Protein AF-0000000067523886 (afdb_homodimer)

Organism: Camponotus floridanus (NCBI:txid104421)

InterPro domains:
  IPR000536 Nuclear hormone receptor, ligand-binding domain [PF00104] (69-260)
  IPR000536 Nuclear hormone receptor, ligand-binding domain [PS51843] (45-279)
  IPR000536 Nuclear hormone receptor, ligand-binding domain [SM00430] (77-251)
  IPR001723 Nuclear hormone receptor [PR00398] (78-99)
  IPR001723 Nuclear hormone receptor [PR00398] (99-115)
  IPR001723 Nuclear hormone receptor [PR00398] (182-197)
  IPR001723 Nuclear hormone receptor [PR00398] (239-256)
  IPR035500 Nuclear hormone receptor-like domain superfamily [G3DSA:1.10.565.10] (42-279)
  IPR035500 Nuclear hormone receptor-like domain superfamily [SSF48508] (59-278)
  IPR050274 Nuclear hormone receptor family NR2 subfamily [PTHR24083] (59-278)

pLDDT: mean 73.71, std 32.33, range [14.25, 98.94]

Solvent-accessible surface area (backbone atoms only — not comparable to full-atom values): 33986 Å² total; per-residue (Å²): 136,85,78,84,69,84,76,80,80,78,83,78,79,74,76,83,76,84,87,83,89,84,86,78,81,87,82,88,82,88,84,82,84,88,80,88,75,82,68,75,68,74,72,68,74,69,66,73,76,64,75,72,74,76,66,73,65,67,65,68,68,74,69,70,70,81,68,40,73,67,54,52,54,45,46,41,51,49,42,51,50,35,40,47,51,38,48,51,50,49,62,68,33,65,79,50,59,68,44,60,66,69,40,45,55,51,36,47,68,72,32,46,58,44,42,23,47,53,44,48,41,61,69,34,60,89,43,92,71,43,70,87,43,28,48,68,56,48,46,50,63,61,67,47,83,68,82,65,81,71,90,80,70,75,64,71,65,81,62,67,53,71,69,52,52,48,50,44,35,45,51,49,29,51,43,45,53,50,48,54,73,68,58,72,48,74,68,52,50,53,27,49,47,43,34,58,51,31,50,42,83,54,81,88,51,84,56,39,68,61,30,39,50,51,20,40,51,24,48,45,49,36,39,52,49,40,46,70,77,37,68,89,44,83,45,47,46,56,51,58,59,67,48,55,52,57,55,59,71,54,49,57,72,55,49,41,51,67,50,35,31,88,79,52,56,86,57,55,65,67,56,55,51,50,54,54,65,75,103,132,88,76,82,85,85,80,80,78,81,83,82,81,88,85,86,81,88,84,91,82,89,83,84,82,82,83,78,85,80,85,87,78,78,72,68,75,73,78,74,76,79,74,69,77,71,72,74,77,68,77,73,76,79,70,77,67,69,68,72,70,75,73,72,72,81,68,41,74,67,55,53,53,45,45,41,51,50,43,53,51,36,39,48,51,40,50,51,51,49,63,66,32,64,79,50,58,67,43,60,66,67,41,45,54,52,36,47,69,71,32,45,56,44,43,25,47,53,44,49,42,62,69,35,59,89,41,91,72,44,70,87,44,30,48,70,56,49,43,52,62,60,67,46,82,68,82,65,83,70,89,80,72,75,64,72,64,79,61,68,54,70,69,52,51,48,52,42,36,45,52,49,27,53,43,46,50,52,48,52,73,68,58,73,48,71,70,50,50,54,25,50,47,43,34,58,51,31,51,43,83,52,82,87,48,84,56,36,67,61,30,40,50,50,19,40,51,24,48,46,50,35,39,52,49,40,46,71,77,37,68,88,43,80,46,47,46,57,51,57,59,66,48,56,54,59,56,59,73,52,50,57,72,57,50,41,51,67,50,35,32,86,78,51,54,85,56,55,66,67,57,55,51,50,55,55,64,76,104

Foldseek 3Di:
DDPPPPDPDDPDPDPDDDDDYDDDDDDDDYDYDDDDDDPPCVVPCPPPPPPPPPPPPPPPPPPPPPCPPVNLVVQQVVLLVLLLVLLVLQCPPPLLVPFDPVQSLLLCVVQSLLSSLLSLLVVCLPPPDRLNLDLVNLLCVLPDDDCPPDDDPVPVPVSDDSVVLSVLSVLSNVLSVLCNVLVQDPLLSVLLSQLSSLDLPRPPGPCSPSSVVSNVVSLVSNQVVCCVVCVPCNCSSVSSVVSSCSSPPRPPVSSCSRRPCVPQPPPDVSVVSVVSNVD/DPDDDDDPDPDDDDDDDDDDDDDDDDDDDDYDDDPPPPPDPPPDDPPDPPPPPPPPPPPPPPPPPPCPPVNLVVQQVVLLVLLLVLLVLQCPPPLLVPFDPVQSLLLCVVQSLLSSLLSLLVVCLPPPDRLNLDLVNLLCVLPDDPCPPDDDDVPVPVSDDSVVLSVLSVLSNVLSVLCNVLVQDPLLSVLLSQLSSLDLPRPPGPCSPSSVVSNVVSLVSNQVVCCVVCVPCNCSSVSSVVSSCSSPPRPPVSSCSRRPCVPQPPPDVSVVSVVSNVD

Secondary structure (DSSP, 8-state):
-----------------------------------------------------------------SS-HHHHHHHHHHHHHHHHHHHHHHHT-HHHHTS-HHHHHHHHHHHHHHHHHHHHHHHHTT-SS-GGG-HHHHHHHHHS-----S-S---------HHHHHHHHHHHHHHHHHHHHHT--HHHHHHHHHHHH--TT-TT-S-HHHHHHHHHHHHHHHHHHHHHH-TT-TTHHHHHHTTGGGGGSS-HHHHHHHHTHHHHTTS-HHHHHHHHHH-/-----------------------------------------------------------------SS-HHHHHHHHHHHHHHHHHHHHHHHT-HHHHTS-HHHHHHHHHHHHHHHHHHHHHHHHTT-SS-GGG-HHHHHHHHHS-----S-S---------HHHHHHHHHHHHHHHHHHHHHT--HHHHHHHHHHHH--TT-TT-S-HHHHHHHHHHHHHHHHHHHHHH-TT-TTHHHHHHTTGGGGGSS-HHHHHHHHTHHHHTTS-HHHHHHHHHH-

Nearest PDB structures (foldseek):
  4log-assembly1_A  TM=8.862E-01  e=3.041E-14  Escherichia coli O104:H4 str. 2009EL-2071
  8c5l-assembly1_B-2  TM=9.112E-01  e=5.309E-11  Escherichia coli K-12
  8c5l-assembly1_A  TM=8.894E-01  e=6.964E-11  Escherichia coli K-12
  7xva-assembly1_A-2  TM=9.123E-01  e=1.809E-09  Homo sapiens
  3p0u-assembly1_A  TM=9.056E-01  e=2.623E-07  Homo sapiens

Sequence (558 aa):
MARYTTPLPLPTVAPTTNSTNNTATPPRQDNEDGNASEDSIDVTNEEPLTPQRSGCAQLPPILPSLYSPASAETVYETSARLLFMAVKWAKNLPSFAGLPFRDQVILLEEVWSELFLLNAVQWCLPLESSPLFSAAELTALTLSPHPHPHSGLHLQTTTGKPSQVAADVRHLHDTLQRYKAVMVDPAEFACMKAIVLFRPETRGLKDSSQIENLQDQAQLMLGHHARAQQPNSPARFGRLLLLLPLLRMVPASRVELIYFHRTIGNTPMEKVLCDMYKNMARYTTPLPLPTVAPTTNSTNNTATPPRQDNEDGNASEDSIDVTNEEPLTPQRSGCAQLPPILPSLYSPASAETVYETSARLLFMAVKWAKNLPSFAGLPFRDQVILLEEVWSELFLLNAVQWCLPLESSPLFSAAELTALTLSPHPHPHSGLHLQTTTGKPSQVAADVRHLHDTLQRYKAVMVDPAEFACMKAIVLFRPETRGLKDSSQIENLQDQAQLMLGHHARAQQPNSPARFGRLLLLLPLLRMVPASRVELIYFHRTIGNTPMEKVLCDMYKN

Radius of gyration: 37.45 Å; Cα contacts (8 Å, |Δi|>4): 407; chains: 2; bounding box: 82×91×157 Å

Structure (mmCIF, N/CA/C/O backbone):
data_AF-0000000067523886-model_v1
#
loop_
_entity.id
_entity.type
_entity.pdbx_description
1 polymer 'Photoreceptor-specific nuclear receptor'
#
loop_
_atom_site.group_PDB
_atom_site.id
_atom_site.type_symbol
_atom_site.label_atom_id
_atom_site.label_alt_id
_atom_site.label_comp_id
_atom_site.label_asym_id
_atom_site.label_entity_id
_atom_site.label_seq_id
_atom_site.pdbx_PDB_ins_code
_atom_site.Cartn_x
_atom_site.Cartn_y
_atom_site.Cartn_z
_atom_site.occupancy
_atom_site.B_iso_or_equiv
_atom_site.auth_seq_id
_atom_site.auth_comp_id
_atom_site.auth_asym_id
_atom_site.auth_atom_id
_atom_site.pdbx_PDB_model_num
ATOM 1 N N . MET A 1 1 ? 31.859 41.25 -10.453 1 16.91 1 MET A N 1
ATOM 2 C CA . MET A 1 1 ? 32.438 42.344 -9.672 1 16.91 1 MET A CA 1
ATOM 3 C C . MET A 1 1 ? 32.75 41.906 -8.25 1 16.91 1 MET A C 1
ATOM 5 O O . MET A 1 1 ? 32.312 40.812 -7.816 1 16.91 1 MET A O 1
ATOM 9 N N . ALA A 1 2 ? 32.344 42.812 -7.301 1 17.62 2 ALA A N 1
ATOM 10 C CA . ALA A 1 2 ? 32.844 43.281 -6.012 1 17.62 2 ALA A CA 1
ATOM 11 C C . ALA A 1 2 ? 32.562 42.25 -4.91 1 17.62 2 ALA A C 1
ATOM 13 O O . ALA A 1 2 ? 31.453 41.719 -4.812 1 17.62 2 ALA A O 1
ATOM 14 N N . ARG A 1 3 ? 33.625 41.688 -4.273 1 19.45 3 ARG A N 1
ATOM 15 C CA . ARG A 1 3 ? 34.281 40.812 -3.299 1 19.45 3 ARG A CA 1
ATOM 16 C C . ARG A 1 3 ? 33.875 41.188 -1.877 1 19.45 3 ARG A C 1
ATOM 18 O O . ARG A 1 3 ? 34.469 40.688 -0.909 1 19.45 3 ARG A O 1
ATOM 25 N N . TYR A 1 4 ? 32.875 42.25 -1.795 1 18.09 4 TYR A N 1
ATOM 26 C CA . TYR A 1 4 ? 33.031 43.031 -0.562 1 18.09 4 TYR A CA 1
ATOM 27 C C . TYR A 1 4 ? 32.75 42.156 0.658 1 18.09 4 TYR A C 1
ATOM 29 O O . TYR A 1 4 ? 31.75 41.438 0.714 1 18.09 4 TYR A O 1
ATOM 37 N N . THR A 1 5 ? 33.781 41.844 1.552 1 20.05 5 THR A N 1
ATOM 38 C CA . THR A 1 5 ? 34.375 41.125 2.654 1 20.05 5 THR A CA 1
ATOM 39 C C . THR A 1 5 ? 33.719 41.469 3.979 1 20.05 5 THR A C 1
ATOM 41 O O . THR A 1 5 ? 34.062 40.938 5.023 1 20.05 5 THR A O 1
ATOM 44 N N . THR A 1 6 ? 32.531 42.344 4.012 1 19.59 6 THR A N 1
ATOM 45 C CA . THR A 1 6 ? 32.625 43.125 5.238 1 19.59 6 THR A CA 1
ATOM 46 C C . THR A 1 6 ? 32.531 42.219 6.465 1 19.59 6 THR A C 1
ATOM 48 O O . THR A 1 6 ? 31.625 41.375 6.539 1 19.59 6 THR A O 1
ATOM 51 N N . PRO A 1 7 ? 33.469 42.25 7.5 1 22.17 7 PRO A N 1
ATOM 52 C CA . PRO A 1 7 ? 34.031 41.562 8.648 1 22.17 7 PRO A CA 1
ATOM 53 C C . PRO A 1 7 ? 33.125 41.562 9.875 1 22.17 7 PRO A C 1
ATOM 55 O O . PRO A 1 7 ? 32.844 42.656 10.414 1 22.17 7 PRO A O 1
ATOM 58 N N . LEU A 1 8 ? 31.859 41.062 9.852 1 21.52 8 LEU A N 1
ATOM 59 C CA . LEU A 1 8 ? 30.984 41.531 10.922 1 21.52 8 LEU A CA 1
ATOM 60 C C . LEU A 1 8 ? 31.578 41.219 12.289 1 21.52 8 LEU A C 1
ATOM 62 O O . LEU A 1 8 ? 32.094 40.125 12.5 1 21.52 8 LEU A O 1
ATOM 66 N N . PRO A 1 9 ? 31.859 42.219 13.203 1 19.77 9 PRO A N 1
ATOM 67 C CA . PRO A 1 9 ? 32.656 42.281 14.438 1 19.77 9 PRO A CA 1
ATOM 68 C C . PRO A 1 9 ? 32.094 41.375 15.523 1 19.77 9 PRO A C 1
ATOM 70 O O . PRO A 1 9 ? 30.906 41.031 15.516 1 19.77 9 PRO A O 1
ATOM 73 N N . LEU A 1 10 ? 32.906 40.438 16.141 1 20.98 10 LEU A N 1
ATOM 74 C CA . LEU A 1 10 ? 32.906 39.375 17.141 1 20.98 10 LEU A CA 1
ATOM 75 C C . LEU A 1 10 ? 32.438 39.906 18.484 1 20.98 10 LEU A C 1
ATOM 77 O O . LEU A 1 10 ? 33.062 40.812 19.062 1 20.98 10 LEU A O 1
ATOM 81 N N . PRO A 1 11 ? 31.047 40.094 18.703 1 19.09 11 PRO A N 1
ATOM 82 C CA . PRO A 1 11 ? 30.672 40.844 19.922 1 19.09 11 PRO A CA 1
ATOM 83 C C . PRO A 1 11 ? 31.312 40.25 21.172 1 19.09 11 PRO A C 1
ATOM 85 O O . PRO A 1 11 ? 31.641 39.031 21.188 1 19.09 11 PRO A O 1
ATOM 88 N N . THR A 1 12 ? 31.891 41.125 22.016 1 18.45 12 THR A N 1
ATOM 89 C CA . THR A 1 12 ? 32.75 41.125 23.203 1 18.45 12 THR A CA 1
ATOM 90 C C . THR A 1 12 ? 32.031 40.5 24.375 1 18.45 12 THR A C 1
ATOM 92 O O . THR A 1 12 ? 30.875 40.844 24.672 1 18.45 12 THR A O 1
ATOM 95 N N . VAL A 1 13 ? 32.312 39.219 24.688 1 21.8 13 VAL A N 1
ATOM 96 C CA . VAL A 1 13 ? 31.906 38.312 25.75 1 21.8 13 VAL A CA 1
ATOM 97 C C . VAL A 1 13 ? 32.156 38.969 27.109 1 21.8 13 VAL A C 1
ATOM 99 O O . VAL A 1 13 ? 33.312 39.125 27.531 1 21.8 13 VAL A O 1
ATOM 102 N N . ALA A 1 14 ? 31.359 40.094 27.344 1 18.06 14 ALA A N 1
ATOM 103 C CA . ALA A 1 14 ? 31.844 40.719 28.562 1 18.06 14 ALA A CA 1
ATOM 104 C C . ALA A 1 14 ? 31.859 39.75 29.734 1 18.06 14 ALA A C 1
ATOM 106 O O . ALA A 1 14 ? 31.078 38.812 29.766 1 18.06 14 ALA A O 1
ATOM 107 N N . PRO A 1 15 ? 32.844 39.938 30.688 1 19.11 15 PRO A N 1
ATOM 108 C CA . PRO A 1 15 ? 33.469 39.219 31.781 1 19.11 15 PRO A CA 1
ATOM 109 C C . PRO A 1 15 ? 32.625 39.188 33.031 1 19.11 15 PRO A C 1
ATOM 111 O O . PRO A 1 15 ? 32.938 38.5 34.031 1 19.11 15 PRO A O 1
ATOM 114 N N . THR A 1 16 ? 31.281 39.594 32.969 1 16.86 16 THR A N 1
ATOM 115 C CA . THR A 1 16 ? 31.047 40.281 34.219 1 16.86 16 THR A CA 1
ATOM 116 C C . THR A 1 16 ? 31.312 39.344 35.406 1 16.86 16 THR A C 1
ATOM 118 O O . THR A 1 16 ? 31 38.156 35.375 1 16.86 16 THR A O 1
ATOM 121 N N . THR A 1 17 ? 31.75 40.062 36.562 1 16.12 17 THR A N 1
ATOM 122 C CA . THR A 1 17 ? 32.531 39.906 37.781 1 16.12 17 THR A CA 1
ATOM 123 C C . THR A 1 17 ? 31.688 39.281 38.875 1 16.12 17 THR A C 1
ATOM 125 O O . THR A 1 17 ? 32.219 38.531 39.719 1 16.12 17 THR A O 1
ATOM 128 N N . ASN A 1 18 ? 30.344 39.562 39.062 1 15.45 18 ASN A N 1
ATOM 129 C CA . ASN A 1 18 ? 30.109 40.125 40.375 1 15.45 18 ASN A CA 1
ATOM 130 C C . ASN A 1 18 ? 30.328 39.094 41.469 1 15.45 18 ASN A C 1
ATOM 132 O O . ASN A 1 18 ? 30.125 37.875 41.25 1 15.45 18 ASN A O 1
ATOM 136 N N . SER A 1 19 ? 30.438 39.688 42.781 1 15.51 19 SER A N 1
ATOM 137 C CA . SER A 1 19 ? 31.156 39.594 44.062 1 15.51 19 SER A CA 1
ATOM 138 C C . SER A 1 19 ? 30.469 38.594 45 1 15.51 19 SER A C 1
ATOM 140 O O . SER A 1 19 ? 29.547 37.875 44.594 1 15.51 19 SER A O 1
ATOM 142 N N . THR A 1 20 ? 29.875 39.188 46.156 1 14.89 20 THR A N 1
ATOM 143 C CA . THR A 1 20 ? 30.469 39.094 47.5 1 14.89 20 THR A CA 1
ATOM 144 C C . THR A 1 20 ? 29.828 37.969 48.281 1 14.89 20 THR A C 1
ATOM 146 O O . THR A 1 20 ? 30.516 37.094 48.812 1 14.89 20 THR A O 1
ATOM 149 N N . ASN A 1 21 ? 28.875 38.375 49.312 1 14.31 21 ASN A N 1
ATOM 150 C CA . ASN A 1 21 ? 29.234 38.406 50.719 1 14.31 21 ASN A CA 1
ATOM 151 C C . ASN A 1 21 ? 28.797 37.156 51.469 1 14.31 21 ASN A C 1
ATOM 153 O O . ASN A 1 21 ? 28.016 36.344 50.938 1 14.31 21 ASN A O 1
ATOM 157 N N . ASN A 1 22 ? 27.984 37.406 52.656 1 14.38 22 ASN A N 1
ATOM 158 C CA . ASN A 1 22 ? 28.391 37.281 54.062 1 14.38 22 ASN A CA 1
ATOM 159 C C . ASN A 1 22 ? 27.906 35.969 54.688 1 14.38 22 ASN A C 1
ATOM 161 O O . ASN A 1 22 ? 28.703 35.188 55.188 1 14.38 22 ASN A O 1
ATOM 165 N N . THR A 1 23 ? 26.844 36.125 55.656 1 15.53 23 THR A N 1
ATOM 166 C CA . THR A 1 23 ? 27.016 36 57.094 1 15.53 23 THR A CA 1
ATOM 167 C C . THR A 1 23 ? 26.625 34.594 57.594 1 15.53 23 THR A C 1
ATOM 169 O O . THR A 1 23 ? 25.672 34 57.062 1 15.53 23 THR A O 1
ATOM 172 N N . ALA A 1 24 ? 27.203 34.219 58.75 1 15.9 24 ALA A N 1
ATOM 173 C CA . ALA A 1 24 ? 27.656 33.125 59.594 1 15.9 24 ALA A CA 1
ATOM 174 C C . ALA A 1 24 ? 26.5 32.531 60.375 1 15.9 24 ALA A C 1
ATOM 176 O O . ALA A 1 24 ? 26.609 31.453 60.938 1 15.9 24 ALA A O 1
ATOM 177 N N . THR A 1 25 ? 25.297 33.25 60.594 1 15.65 25 THR A N 1
ATOM 178 C CA . THR A 1 25 ? 25.219 33.219 62.062 1 15.65 25 THR A CA 1
ATOM 179 C C . THR A 1 25 ? 24.969 31.797 62.562 1 15.65 25 THR A C 1
ATOM 181 O O . THR A 1 25 ? 24.406 30.969 61.844 1 15.65 25 THR A O 1
ATOM 184 N N . PRO A 1 26 ? 24.703 31.844 64 1 16.41 26 PRO A N 1
ATOM 185 C CA . PRO A 1 26 ? 25.219 31.109 65.125 1 16.41 26 PRO A CA 1
ATOM 186 C C . PRO A 1 26 ? 24.453 29.828 65.438 1 16.41 26 PRO A C 1
ATOM 188 O O . PRO A 1 26 ? 23.438 29.562 64.812 1 16.41 26 PRO A O 1
ATOM 191 N N . PRO A 1 27 ? 24.125 29.828 66.75 1 16.05 27 PRO A N 1
ATOM 192 C CA . PRO A 1 27 ? 24.5 28.828 67.812 1 16.05 27 PRO A CA 1
ATOM 193 C C . PRO A 1 27 ? 23.422 27.766 68 1 16.05 27 PRO A C 1
ATOM 195 O O . PRO A 1 27 ? 23.734 26.578 68 1 16.05 27 PRO A O 1
ATOM 198 N N . ARG A 1 28 ? 22.172 28.219 68.562 1 15.59 28 ARG A N 1
ATOM 199 C CA . ARG A 1 28 ? 22.062 27.891 70 1 15.59 28 ARG A CA 1
ATOM 200 C C . ARG A 1 28 ? 21.531 26.469 70.188 1 15.59 28 ARG A C 1
ATOM 202 O O . ARG A 1 28 ? 20.891 25.906 69.312 1 15.59 28 ARG A O 1
ATOM 209 N N . GLN A 1 29 ? 21.047 26.359 71.5 1 14.92 29 GLN A N 1
ATOM 210 C CA . GLN A 1 29 ? 21.25 25.531 72.688 1 14.92 29 GLN A CA 1
ATOM 211 C C . GLN A 1 29 ? 20.25 24.375 72.688 1 14.92 29 GLN A C 1
ATOM 213 O O . GLN A 1 29 ? 20.641 23.203 72.812 1 14.92 29 GLN A O 1
ATOM 218 N N . ASP A 1 30 ? 19.281 24.5 73.75 1 15.44 30 ASP A N 1
ATOM 219 C CA . ASP A 1 30 ? 19.266 23.688 75 1 15.44 30 ASP A CA 1
ATOM 220 C C . ASP A 1 30 ? 18.344 22.484 74.812 1 15.44 30 ASP A C 1
ATOM 222 O O . ASP A 1 30 ? 17.547 22.406 73.875 1 15.44 30 ASP A O 1
ATOM 226 N N . ASN A 1 31 ? 17.578 22.312 76.062 1 15.58 31 ASN A N 1
ATOM 227 C CA . ASN A 1 31 ? 17.562 21.297 77.062 1 15.58 31 ASN A CA 1
ATOM 228 C C . ASN A 1 31 ? 16.453 20.281 76.875 1 15.58 31 ASN A C 1
ATOM 230 O O . ASN A 1 31 ? 16.719 19.125 76.5 1 15.58 31 ASN A O 1
ATOM 234 N N . GLU A 1 32 ? 15.477 20.281 77.938 1 15.7 32 GLU A N 1
ATOM 235 C CA . GLU A 1 32 ? 15.297 19.219 78.938 1 15.7 32 GLU A CA 1
ATOM 236 C C . GLU A 1 32 ? 14.18 18.266 78.562 1 15.7 32 GLU A C 1
ATOM 238 O O . GLU A 1 32 ? 14.383 17.047 78.5 1 15.7 32 GLU A O 1
ATOM 243 N N . ASP A 1 33 ? 13.039 18.375 79.375 1 16.03 33 ASP A N 1
ATOM 244 C CA . ASP A 1 33 ? 12.703 17.422 80.438 1 16.03 33 ASP A CA 1
ATOM 245 C C . ASP A 1 33 ? 11.703 16.375 79.938 1 16.03 33 ASP A C 1
ATOM 247 O O . ASP A 1 33 ? 12.031 15.203 79.812 1 16.03 33 ASP A O 1
ATOM 251 N N . GLY A 1 34 ? 10.453 16.5 80.562 1 16.22 34 GLY A N 1
ATOM 252 C CA . GLY A 1 34 ? 9.828 15.625 81.562 1 16.22 34 GLY A CA 1
ATOM 253 C C . GLY A 1 34 ? 8.953 14.562 80.938 1 16.22 34 GLY A C 1
ATOM 254 O O . GLY A 1 34 ? 8.812 14.5 79.688 1 16.22 34 GLY A O 1
ATOM 255 N N . ASN A 1 35 ? 7.758 14.5 81.562 1 16.88 35 ASN A N 1
ATOM 256 C CA . ASN A 1 35 ? 7.105 13.484 82.375 1 16.88 35 ASN A CA 1
ATOM 257 C C . ASN A 1 35 ? 6.25 12.547 81.562 1 16.88 35 ASN A C 1
ATOM 259 O O . ASN A 1 35 ? 6.402 11.328 81.625 1 16.88 35 ASN A O 1
ATOM 263 N N . ALA A 1 36 ? 4.945 12.859 81.562 1 17.78 36 ALA A N 1
ATOM 264 C CA . ALA A 1 36 ? 3.826 12.141 82.188 1 17.78 36 ALA A CA 1
ATOM 265 C C . ALA A 1 36 ? 3.236 11.117 81.188 1 17.78 36 ALA A C 1
ATOM 267 O O . ALA A 1 36 ? 3.172 11.367 80 1 17.78 36 ALA A O 1
ATOM 268 N N . SER A 1 37 ? 3.133 9.85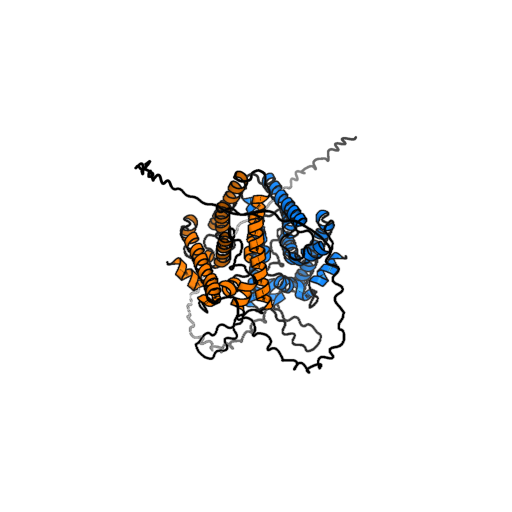2 81.875 1 18.52 37 SER A N 1
ATOM 269 C CA . SER A 1 37 ? 2.967 8.469 81.438 1 18.52 37 SER A CA 1
ATOM 270 C C . SER A 1 37 ? 1.638 8.258 80.688 1 18.52 37 SER A C 1
ATOM 272 O O . SER A 1 37 ? 1.512 7.371 79.875 1 18.52 37 SER A O 1
ATOM 274 N N . GLU A 1 38 ? 0.594 8.938 81.375 1 18.67 38 GLU A N 1
ATOM 275 C CA . GLU A 1 38 ? -0.514 8.055 81.75 1 18.67 38 GLU A CA 1
ATOM 276 C C . GLU A 1 38 ? -1.228 7.531 80.5 1 18.67 38 GLU A C 1
ATOM 278 O O . GLU A 1 38 ? -1.577 8.305 79.562 1 18.67 38 GLU A O 1
ATOM 283 N N . ASP A 1 39 ? -1.144 6.184 80.375 1 20.27 39 ASP A N 1
ATOM 284 C CA . ASP A 1 39 ? -1.495 5.324 79.25 1 20.27 39 ASP A CA 1
ATOM 285 C C . ASP A 1 39 ? -3.008 5.285 79 1 20.27 39 ASP A C 1
ATOM 287 O O . ASP A 1 39 ? -3.516 4.434 78.312 1 20.27 39 ASP A O 1
ATOM 291 N N . SER A 1 40 ? -3.721 6.148 79.875 1 20.19 40 SER A N 1
ATOM 292 C CA . SER A 1 40 ? -5.074 5.637 80.125 1 20.19 40 SER A CA 1
ATOM 293 C C . SER A 1 40 ? -5.738 5.316 78.75 1 20.19 40 SER A C 1
ATOM 295 O O . SER A 1 40 ? -5.805 6.172 77.875 1 20.19 40 SER A O 1
ATOM 297 N N . ILE A 1 41 ? -5.777 4.031 78.5 1 22.73 41 ILE A N 1
ATOM 298 C CA . ILE A 1 41 ? -6.211 3.391 77.312 1 22.73 41 ILE A CA 1
ATOM 299 C C . ILE A 1 41 ? -7.684 3.697 77.062 1 22.73 41 ILE A C 1
ATOM 301 O O . ILE A 1 41 ? -8.562 3.133 77.688 1 22.73 41 ILE A O 1
ATOM 305 N N . ASP A 1 42 ? -8.086 4.969 77.5 1 21.58 42 ASP A N 1
ATOM 306 C CA . ASP A 1 42 ? -9.531 5.125 77.562 1 21.58 42 ASP A CA 1
ATOM 307 C C . ASP A 1 42 ? -10.211 4.508 76.375 1 21.58 42 ASP A C 1
ATOM 309 O O . ASP A 1 42 ? -10.07 5.012 75.25 1 21.58 42 ASP A O 1
ATOM 313 N N . VAL A 1 43 ? -10.43 3.238 76.5 1 25.36 43 VAL A N 1
ATOM 314 C CA . VAL A 1 43 ? -10.93 2.365 75.438 1 25.36 43 VAL A CA 1
ATOM 315 C C . VAL A 1 43 ? -12.297 2.854 74.938 1 25.36 43 VAL A C 1
ATOM 317 O O . VAL A 1 43 ? -12.906 2.25 74.062 1 25.36 43 VAL A O 1
ATOM 320 N N . THR A 1 44 ? -12.922 3.562 76 1 22.39 44 THR A N 1
ATOM 321 C CA . THR A 1 44 ? -14.375 3.42 76 1 22.39 44 THR A CA 1
ATOM 322 C C . THR A 1 44 ? -14.922 3.793 74.625 1 22.39 44 THR A C 1
ATOM 324 O O . THR A 1 44 ? -16.094 3.553 74.312 1 22.39 44 THR A O 1
ATOM 327 N N . ASN A 1 45 ? -14.312 4.863 74.062 1 21.06 45 ASN A N 1
ATOM 328 C CA . ASN A 1 45 ? -15.227 5.785 73.375 1 21.06 45 ASN A CA 1
ATOM 329 C C . ASN A 1 45 ? -16 5.098 72.25 1 21.06 45 ASN A C 1
ATOM 331 O O . ASN A 1 45 ? -15.398 4.625 71.312 1 21.06 45 ASN A O 1
ATOM 335 N N . GLU A 1 46 ? -17.047 4.434 72.625 1 25.53 46 GLU A N 1
ATOM 336 C CA . GLU A 1 46 ? -17.906 3.727 71.688 1 25.53 46 GLU A CA 1
ATOM 337 C C . GLU A 1 46 ? -18.234 4.605 70.5 1 25.53 46 GLU A C 1
ATOM 339 O O . GLU A 1 46 ? -19.094 5.492 70.562 1 25.53 46 GLU A O 1
ATOM 344 N N . GLU A 1 47 ? -17.359 5.348 69.938 1 25.62 47 GLU A N 1
ATOM 345 C CA . GLU A 1 47 ? -17.891 6.395 69.125 1 25.62 47 GLU A CA 1
ATOM 346 C C . GLU A 1 47 ? -18.953 5.848 68.188 1 25.62 47 GLU A C 1
ATOM 348 O O . GLU A 1 47 ? -18.797 4.754 67.625 1 25.62 47 GLU A O 1
ATOM 353 N N . PRO A 1 48 ? -20.25 6.328 68.438 1 28.69 48 PRO A N 1
ATOM 354 C CA . PRO A 1 48 ? -21.422 5.93 67.625 1 28.69 48 PRO A CA 1
ATOM 355 C C . PRO A 1 48 ? -21.078 5.781 66.188 1 28.69 48 PRO A C 1
ATOM 357 O O . PRO A 1 48 ? -20.328 6.594 65.625 1 28.69 48 PRO A O 1
ATOM 360 N N . LEU A 1 49 ? -21.016 4.629 65.688 1 26.72 49 LEU A N 1
ATOM 361 C CA . LEU A 1 49 ? -20.609 4.41 64.312 1 26.72 49 LEU A CA 1
ATOM 362 C C . LEU A 1 49 ? -21.422 5.289 63.375 1 26.72 49 LEU A C 1
ATOM 364 O O . LEU A 1 49 ? -22.641 5.137 63.281 1 26.72 49 LEU A O 1
ATOM 368 N N . THR A 1 50 ? -21.328 6.629 63.5 1 24.31 50 THR A N 1
ATOM 369 C CA . THR A 1 50 ? -22.172 7.438 62.625 1 24.31 50 THR A CA 1
ATOM 370 C C . THR A 1 50 ? -22.328 6.773 61.25 1 24.31 50 THR A C 1
ATOM 372 O O . THR A 1 50 ? -21.359 6.254 60.688 1 24.31 50 THR A O 1
ATOM 375 N N . PRO A 1 51 ? -23.562 6.305 60.969 1 26.59 51 PRO A N 1
ATOM 376 C CA . PRO A 1 51 ? -23.781 5.617 59.688 1 26.59 51 PRO A CA 1
ATOM 377 C C . PRO A 1 51 ? -23.078 6.309 58.531 1 26.59 51 PRO A C 1
ATOM 379 O O . PRO A 1 51 ? -23.281 7.508 58.312 1 26.59 51 PRO A O 1
ATOM 382 N N . GLN A 1 52 ? -21.891 6.258 58.406 1 23.7 52 GLN A N 1
ATOM 383 C CA . GLN A 1 52 ? -21.344 7.082 57.344 1 23.7 52 GLN A CA 1
ATOM 384 C C . GLN A 1 52 ? -22.188 6.98 56.062 1 23.7 52 GLN A C 1
ATOM 386 O O . GLN A 1 52 ? -22.422 5.879 55.562 1 23.7 52 GLN A O 1
ATOM 391 N N . ARG A 1 53 ? -23.25 7.832 55.938 1 23.88 53 ARG A N 1
ATOM 392 C CA . ARG A 1 53 ? -23.969 8.102 54.688 1 23.88 53 ARG A CA 1
ATOM 393 C C . ARG A 1 53 ? -23.062 7.941 53.5 1 23.88 53 ARG A C 1
ATOM 395 O O . ARG A 1 53 ? -22.047 8.641 53.375 1 23.88 53 ARG A O 1
ATOM 402 N N . SER A 1 54 ? -22.812 6.773 53.094 1 25.89 54 SER A N 1
ATOM 403 C CA . SER A 1 54 ? -22.062 6.434 51.875 1 25.89 54 SER A CA 1
ATOM 404 C C . SER A 1 54 ? -22.297 7.465 50.781 1 25.89 54 SER A C 1
ATOM 406 O O . SER A 1 54 ? -23.391 7.562 50.219 1 25.89 54 SER A O 1
ATOM 408 N N . GLY A 1 55 ? -22.047 8.695 50.969 1 23.02 55 GLY A N 1
ATOM 409 C CA . GLY A 1 55 ? -22.234 9.766 50.031 1 23.02 55 GLY A CA 1
ATOM 410 C C . GLY A 1 55 ? -21.938 9.352 48.594 1 23.02 55 GLY A C 1
ATOM 411 O O . GLY A 1 55 ? -20.844 8.844 48.312 1 23.02 55 GLY A O 1
ATOM 412 N N . CYS A 1 56 ? -22.844 8.812 47.906 1 25.06 56 CYS A N 1
ATOM 413 C CA . CYS A 1 56 ? -22.75 8.461 46.5 1 25.06 56 CYS A CA 1
ATOM 414 C C . CYS A 1 56 ? -21.906 9.484 45.75 1 25.06 56 CYS A C 1
ATOM 416 O O . CYS A 1 56 ? -22.375 10.594 45.469 1 25.06 56 CYS A O 1
ATOM 418 N N . ALA A 1 57 ? -20.812 9.695 46.125 1 27 57 ALA A N 1
ATOM 419 C CA . ALA A 1 57 ? -20.031 10.719 45.469 1 27 57 ALA A CA 1
ATOM 420 C C . ALA A 1 57 ? -20.359 10.773 43.969 1 27 57 ALA A C 1
ATOM 422 O O . ALA A 1 57 ? -20.406 9.734 43.312 1 27 57 ALA A O 1
ATOM 423 N N . GLN A 1 58 ? -21.203 11.68 43.688 1 26.33 58 GLN A N 1
ATOM 424 C CA . GLN A 1 58 ? -21.438 12 42.281 1 26.33 58 GLN A CA 1
ATOM 425 C C . GLN A 1 58 ? -20.172 11.773 41.438 1 26.33 58 GLN A C 1
ATOM 427 O O . GLN A 1 58 ? -19.078 12.188 41.844 1 26.33 58 GLN A O 1
ATOM 432 N N . LEU A 1 59 ? -20.047 10.555 41 1 29 59 LEU A N 1
ATOM 433 C CA . LEU A 1 59 ? -18.969 10.383 40.031 1 29 59 LEU A CA 1
ATOM 434 C C . LEU A 1 59 ? -18.578 11.711 39.406 1 29 59 LEU A C 1
ATOM 436 O O . LEU A 1 59 ? -19.438 12.516 39.062 1 29 59 LEU A O 1
ATOM 440 N N . PRO A 1 60 ? -17.531 12.352 40 1 30.73 60 PRO A N 1
ATOM 441 C CA . PRO A 1 60 ? -17.328 13.633 39.312 1 30.73 60 PRO A CA 1
ATOM 442 C C . PRO A 1 60 ? -17.828 13.641 37.875 1 30.73 60 PRO A C 1
ATOM 444 O O . PRO A 1 60 ? -17.906 12.586 37.25 1 30.73 60 PRO A O 1
ATOM 447 N N . PRO A 1 61 ? -18.797 14.5 37.594 1 30.52 61 PRO A N 1
ATOM 448 C CA . PRO A 1 61 ? -19.156 14.539 36.156 1 30.52 61 PRO A CA 1
ATOM 449 C C . PRO A 1 61 ? -18 14.156 35.25 1 30.52 61 PRO A C 1
ATOM 451 O O . PRO A 1 61 ? -16.828 14.289 35.625 1 30.52 61 PRO A O 1
ATOM 454 N N . ILE A 1 62 ? -18.219 13.242 34.438 1 32.03 62 ILE A N 1
ATOM 455 C CA . ILE A 1 62 ? -17.359 13.008 33.281 1 32.03 62 ILE A CA 1
ATOM 456 C C . ILE A 1 62 ? -16.594 14.289 32.938 1 32.03 62 ILE A C 1
ATOM 458 O O . ILE A 1 62 ? -17.188 15.359 32.812 1 32.03 62 ILE A O 1
ATOM 462 N N . LEU A 1 63 ? -15.508 14.562 33.625 1 31.3 63 LEU A N 1
ATOM 463 C CA . LEU A 1 63 ? -14.672 15.688 33.219 1 31.3 63 LEU A CA 1
ATOM 464 C C . LEU A 1 63 ? -15.055 16.156 31.812 1 31.3 63 LEU A C 1
ATOM 466 O O . LEU A 1 63 ? -15.188 15.352 30.891 1 31.3 63 LEU A O 1
ATOM 470 N N . PRO A 1 64 ? -15.875 17.141 31.672 1 34.12 64 PRO A N 1
ATOM 471 C CA . PRO A 1 64 ? -16.016 17.703 30.328 1 34.12 64 PRO A CA 1
ATOM 472 C C . PRO A 1 64 ? -14.781 17.516 29.469 1 34.12 64 PRO A C 1
ATOM 474 O O . PRO A 1 64 ? -13.664 17.469 29.984 1 34.12 64 PRO A O 1
ATOM 477 N N . SER A 1 65 ? -14.867 16.75 28.375 1 37.44 65 SER A N 1
ATOM 478 C CA . SER A 1 65 ? -13.867 16.469 27.344 1 37.44 65 SER A CA 1
ATOM 479 C C . SER A 1 65 ? -12.852 17.609 27.234 1 37.44 65 SER A C 1
ATOM 481 O O . SER A 1 65 ? -13.219 18.734 26.938 1 37.44 65 SER A O 1
ATOM 483 N N . LEU A 1 66 ? -11.914 17.703 28.031 1 36.91 66 LEU A N 1
ATOM 484 C CA . LEU A 1 66 ? -10.719 18.547 27.984 1 36.91 66 LEU A CA 1
ATOM 485 C C . LEU A 1 66 ? -10.406 18.969 26.562 1 36.91 66 LEU A C 1
ATOM 487 O O . LEU A 1 66 ? -9.391 19.625 26.312 1 36.91 66 LEU A O 1
ATOM 491 N N . TYR A 1 67 ? -10.867 18.141 25.609 1 39.59 67 TYR A N 1
ATOM 492 C CA . TYR A 1 67 ? -10.633 18.594 24.234 1 39.59 67 TYR A CA 1
ATOM 493 C C . TYR A 1 67 ? -11.414 19.859 23.938 1 39.59 67 TYR A C 1
ATOM 495 O O . TYR A 1 67 ? -12.641 19.844 23.891 1 39.59 67 TYR A O 1
ATOM 503 N N . SER A 1 68 ? -11 20.875 24.297 1 43.09 68 SER A N 1
ATOM 504 C CA . SER A 1 68 ? -11.586 22.188 24.047 1 43.09 68 SER A CA 1
ATOM 505 C C . SER A 1 68 ? -11.945 22.375 22.578 1 43.09 68 SER A C 1
ATOM 507 O O . SER A 1 68 ? -11.219 21.906 21.688 1 43.09 68 SER A O 1
ATOM 509 N N . PRO A 1 69 ? -13.195 22.734 22.297 1 46.84 69 PRO A N 1
ATOM 510 C CA . PRO A 1 69 ? -13.539 23.219 20.953 1 46.84 69 PRO A CA 1
ATOM 511 C C . PRO A 1 69 ? -12.352 23.859 20.234 1 46.84 69 PRO A C 1
ATOM 513 O O . PRO A 1 69 ? -12.258 23.781 19.016 1 46.84 69 PRO A O 1
ATOM 516 N N . ALA A 1 70 ? -11.5 24.375 20.984 1 46.97 70 ALA A N 1
ATOM 517 C CA . ALA A 1 70 ? -10.328 25.047 20.422 1 46.97 70 ALA A CA 1
ATOM 518 C C . ALA A 1 70 ? -9.344 24.031 19.828 1 46.97 70 ALA A C 1
ATOM 520 O O . ALA A 1 70 ? -8.727 24.297 18.797 1 46.97 70 ALA A O 1
ATOM 521 N N . SER A 1 71 ? -9.312 22.828 20.5 1 55.66 71 SER A N 1
ATOM 522 C CA . SER A 1 71 ? -8.352 21.812 20.047 1 55.66 71 SER A CA 1
ATOM 523 C C . SER A 1 71 ? -8.805 21.156 18.75 1 55.66 71 SER A C 1
ATOM 525 O O . SER A 1 71 ? -7.988 20.906 17.859 1 55.66 71 SER A O 1
ATOM 527 N N . ALA A 1 72 ? -10.133 20.922 18.641 1 56.25 72 ALA A N 1
ATOM 528 C CA . ALA A 1 72 ? -10.75 20.375 17.438 1 56.25 72 ALA A CA 1
ATOM 529 C C . ALA A 1 72 ? -10.609 21.328 16.266 1 56.25 72 ALA A C 1
ATOM 531 O O . ALA A 1 72 ? -10.242 20.922 15.156 1 56.25 72 ALA A O 1
ATOM 532 N N . GLU A 1 73 ? -10.969 22.516 16.547 1 60.75 73 GLU A N 1
ATOM 533 C CA . GLU A 1 73 ? -10.859 23.547 15.516 1 60.75 73 GLU A CA 1
ATOM 534 C C . GLU A 1 73 ? -9.445 23.609 14.953 1 60.75 73 GLU A C 1
ATOM 536 O O . GLU A 1 73 ? -9.25 23.766 13.742 1 60.75 73 GLU A O 1
ATOM 541 N N . THR A 1 74 ? -8.648 23.078 15.805 1 83.25 74 THR A N 1
ATOM 542 C CA . THR A 1 74 ? -7.254 23.203 15.391 1 83.25 74 THR A CA 1
ATOM 543 C C . THR A 1 74 ? -6.867 22.047 14.469 1 83.25 74 THR A C 1
ATOM 545 O O . THR A 1 74 ? -6.227 22.25 13.438 1 83.25 74 THR A O 1
ATOM 548 N N . VAL A 1 75 ? -7.48 20.875 14.672 1 90.06 75 VAL A N 1
ATOM 549 C CA . VAL A 1 75 ? -7.133 19.703 13.867 1 90.06 75 VAL A CA 1
ATOM 550 C C . VAL A 1 75 ? -7.738 19.844 12.469 1 90.06 75 VAL A C 1
ATOM 552 O O . VAL A 1 75 ? -7.047 19.656 11.469 1 90.06 75 VAL A O 1
ATOM 555 N N . TYR A 1 76 ? -8.992 20.234 12.414 1 91.12 76 TYR A N 1
ATOM 556 C CA . TYR A 1 76 ? -9.688 20.312 11.141 1 91.12 76 TYR A CA 1
ATOM 557 C C . TYR A 1 76 ? -9.148 21.469 10.297 1 91.12 76 TYR A C 1
ATOM 559 O O . TYR A 1 76 ? -8.977 21.328 9.078 1 91.12 76 TYR A O 1
ATOM 567 N N . GLU A 1 77 ? -8.906 22.531 10.914 1 92.44 77 GLU A N 1
ATOM 568 C CA . GLU A 1 77 ? -8.328 23.656 10.195 1 92.44 77 GLU A CA 1
ATOM 569 C C . GLU A 1 77 ? -6.941 23.328 9.664 1 92.44 77 GLU A C 1
ATOM 571 O O . GLU A 1 77 ? -6.621 23.641 8.516 1 92.44 77 GLU A O 1
ATOM 576 N N . THR A 1 78 ? -6.156 22.766 10.531 1 94.69 78 THR A N 1
ATOM 577 C CA . THR A 1 78 ? -4.816 22.375 10.117 1 94.69 78 THR A CA 1
ATOM 578 C C . THR A 1 78 ? -4.883 21.344 8.984 1 94.69 78 THR A C 1
ATOM 580 O O . THR A 1 78 ? -4.098 21.422 8.031 1 94.69 78 THR A O 1
ATOM 583 N N . SER A 1 79 ? -5.824 20.422 9.07 1 96.81 79 SER A N 1
ATOM 584 C CA . SER A 1 79 ? -5.98 19.406 8.023 1 96.81 79 SER A CA 1
ATOM 585 C C . SER A 1 79 ? -6.348 20.062 6.691 1 96.81 79 SER A C 1
ATOM 587 O O . SER A 1 79 ? -5.797 19.688 5.648 1 96.81 79 SER A O 1
ATOM 589 N N . ALA A 1 80 ? -7.273 20.938 6.746 1 95.44 80 ALA A N 1
ATOM 590 C CA . ALA A 1 80 ? -7.66 21.641 5.523 1 95.44 80 ALA A CA 1
ATOM 591 C C . ALA A 1 80 ? -6.473 22.375 4.914 1 95.44 80 ALA A C 1
ATOM 593 O O . ALA A 1 80 ? -6.285 22.359 3.693 1 95.44 80 ALA A O 1
ATOM 594 N N . ARG A 1 81 ? -5.75 23.047 5.75 1 96.44 81 ARG A N 1
ATOM 595 C CA . ARG A 1 81 ? -4.574 23.781 5.285 1 96.44 81 ARG A CA 1
ATOM 596 C C . ARG A 1 81 ? -3.559 22.844 4.648 1 96.44 81 ARG A C 1
ATOM 598 O O . ARG A 1 81 ? -3.008 23.141 3.588 1 96.44 81 ARG A O 1
ATOM 605 N N . LEU A 1 82 ? -3.287 21.766 5.266 1 97.88 82 LEU A N 1
ATOM 606 C CA . LEU A 1 82 ? -2.291 20.812 4.789 1 97.88 82 LEU A CA 1
ATOM 607 C C . LEU A 1 82 ? -2.734 20.172 3.475 1 97.88 82 LEU A C 1
ATOM 609 O O . LEU A 1 82 ? -1.91 19.922 2.592 1 97.88 82 LEU A O 1
ATOM 613 N N . LEU A 1 83 ? -4.055 19.891 3.332 1 98.38 83 LEU A N 1
ATOM 614 C CA . LEU A 1 83 ? -4.57 19.391 2.062 1 98.38 83 LEU A CA 1
ATOM 615 C C . LEU A 1 83 ? -4.426 20.438 0.963 1 98.38 83 LEU A C 1
ATOM 617 O O . LEU A 1 83 ? -4.016 20.109 -0.156 1 98.38 83 LEU A O 1
ATOM 621 N N . PHE A 1 84 ? -4.766 21.609 1.292 1 97.81 84 PHE A N 1
ATOM 622 C CA . PHE A 1 84 ? -4.621 22.703 0.337 1 97.81 84 PHE A CA 1
ATOM 623 C C . PHE A 1 84 ? -3.172 22.844 -0.111 1 97.81 84 PHE A C 1
ATOM 625 O O . PHE A 1 84 ? -2.9 23.031 -1.299 1 97.81 84 PHE A O 1
ATOM 632 N N . MET A 1 85 ? -2.24 22.797 0.826 1 98 85 MET A N 1
ATOM 633 C CA . MET A 1 85 ? -0.814 22.859 0.524 1 98 85 MET A CA 1
ATOM 634 C C . MET A 1 85 ? -0.4 21.734 -0.418 1 98 85 MET A C 1
ATOM 636 O O . MET A 1 85 ? 0.435 21.938 -1.303 1 98 85 MET A O 1
ATOM 640 N N . ALA A 1 86 ? -0.927 20.562 -0.215 1 98.56 86 ALA A N 1
ATOM 641 C CA . ALA A 1 86 ? -0.624 19.422 -1.077 1 98.56 86 ALA A CA 1
ATOM 642 C C . ALA A 1 86 ? -1.086 19.688 -2.508 1 98.56 86 ALA A C 1
ATOM 644 O O . ALA A 1 86 ? -0.348 19.422 -3.463 1 98.56 86 ALA A O 1
ATOM 645 N N . VAL A 1 87 ? -2.307 20.172 -2.66 1 98.44 87 VAL A N 1
ATOM 646 C CA . VAL A 1 87 ? -2.869 20.453 -3.979 1 98.44 87 VAL A CA 1
ATOM 647 C C . VAL A 1 87 ? -2.066 21.547 -4.668 1 98.44 87 VAL A C 1
ATOM 649 O O . VAL A 1 87 ? -1.721 21.438 -5.844 1 98.44 87 VAL A O 1
ATOM 652 N N . LYS A 1 88 ? -1.749 22.562 -3.939 1 98.06 88 LYS A N 1
ATOM 653 C CA . LYS A 1 88 ? -0.982 23.688 -4.488 1 98.06 88 LYS A CA 1
ATOM 654 C C . LYS A 1 88 ? 0.417 23.234 -4.902 1 98.06 88 LYS A C 1
ATOM 656 O O . LYS A 1 88 ? 0.938 23.688 -5.926 1 98.06 88 LYS A O 1
ATOM 661 N N . TRP A 1 89 ? 1.029 22.438 -4.094 1 98.56 89 TRP A N 1
ATOM 662 C CA . TRP A 1 89 ? 2.344 21.891 -4.422 1 98.56 89 TRP A CA 1
ATOM 663 C C . TRP A 1 89 ? 2.309 21.156 -5.754 1 98.56 89 TRP A C 1
ATOM 665 O O . TRP A 1 89 ? 3.18 21.359 -6.605 1 98.56 89 TRP A O 1
ATOM 675 N N . ALA A 1 90 ? 1.358 20.281 -5.934 1 98.56 90 ALA A N 1
ATOM 676 C CA . ALA A 1 90 ? 1.232 19.531 -7.172 1 98.56 90 ALA A CA 1
ATOM 677 C C . ALA A 1 90 ? 1.036 20.453 -8.367 1 98.56 90 ALA A C 1
ATOM 679 O O . ALA A 1 90 ? 1.687 20.281 -9.406 1 98.56 90 ALA A O 1
ATOM 680 N N . LYS A 1 91 ? 0.159 21.391 -8.195 1 97.56 91 LYS A N 1
ATOM 681 C CA . LYS A 1 91 ? -0.168 22.344 -9.266 1 97.56 91 LYS A CA 1
ATOM 682 C C . LYS A 1 91 ? 1.071 23.109 -9.719 1 97.56 91 LYS A C 1
ATOM 684 O O . LYS A 1 91 ? 1.193 23.453 -10.891 1 97.56 91 LYS A O 1
ATOM 689 N N . ASN A 1 92 ? 1.96 23.297 -8.797 1 97.31 92 ASN A N 1
ATOM 690 C CA . ASN A 1 92 ? 3.121 24.141 -9.07 1 97.31 92 ASN A CA 1
ATOM 691 C C . ASN A 1 92 ? 4.301 23.312 -9.57 1 97.31 92 ASN A C 1
ATOM 693 O O . ASN A 1 92 ? 5.355 23.859 -9.906 1 97.31 92 ASN A O 1
ATOM 697 N N . LEU A 1 93 ? 4.176 22.031 -9.594 1 97.88 93 LEU A N 1
ATOM 698 C CA . LEU A 1 93 ? 5.195 21.156 -10.172 1 97.88 93 LEU A CA 1
ATOM 699 C C . LEU A 1 93 ? 5.148 21.203 -11.695 1 97.88 93 LEU A C 1
ATOM 701 O O . LEU A 1 93 ? 4.207 20.688 -12.305 1 97.88 93 LEU A O 1
ATOM 705 N N . PRO A 1 94 ? 6.176 21.766 -12.375 1 97.81 94 PRO A N 1
ATOM 706 C CA . PRO A 1 94 ? 6.156 21.953 -13.836 1 97.81 94 PRO A CA 1
ATOM 707 C C . PRO A 1 94 ? 5.875 20.641 -14.578 1 97.81 94 PRO A C 1
ATOM 709 O O . PRO A 1 94 ? 5.109 20.641 -15.547 1 97.81 94 PRO A O 1
ATOM 712 N N . SER A 1 95 ? 6.504 19.578 -14.109 1 98.12 95 SER A N 1
ATOM 713 C CA . SER A 1 95 ? 6.293 18.297 -14.766 1 98.12 95 SER A CA 1
ATOM 714 C C . SER A 1 95 ? 4.84 17.844 -14.648 1 98.12 95 SER A C 1
ATOM 716 O O . SER A 1 95 ? 4.32 17.172 -15.547 1 98.12 95 SER A O 1
ATOM 718 N N . PHE A 1 96 ? 4.18 18.172 -13.547 1 98.19 96 PHE A N 1
ATOM 719 C CA . PHE A 1 96 ? 2.773 17.844 -13.344 1 98.19 96 PHE A CA 1
ATOM 720 C C . PHE A 1 96 ? 1.874 18.75 -14.172 1 98.19 96 PHE A C 1
ATOM 722 O O . PHE A 1 96 ? 0.922 18.297 -14.797 1 98.19 96 PHE A O 1
ATOM 729 N N . ALA A 1 97 ? 2.207 20.016 -14.188 1 96.81 97 ALA A N 1
ATOM 730 C CA . ALA A 1 97 ? 1.436 21.016 -14.938 1 96.81 97 ALA A CA 1
ATOM 731 C C . ALA A 1 97 ? 1.521 20.75 -16.438 1 96.81 97 ALA A C 1
ATOM 733 O O . ALA A 1 97 ? 0.658 21.188 -17.203 1 96.81 97 ALA A O 1
ATOM 734 N N . GLY A 1 98 ? 2.551 20.031 -16.844 1 97.31 98 GLY A N 1
ATOM 735 C CA . GLY A 1 98 ? 2.76 19.734 -18.25 1 97.31 98 GLY A CA 1
ATOM 736 C C . GLY A 1 98 ? 1.951 18.547 -18.734 1 97.31 98 GLY A C 1
ATOM 737 O O . GLY A 1 98 ? 1.854 18.312 -19.938 1 97.31 98 GLY A O 1
ATOM 738 N N . LEU A 1 99 ? 1.32 17.797 -17.859 1 98.06 99 LEU A N 1
ATOM 739 C CA . LEU A 1 99 ? 0.484 16.656 -18.234 1 98.06 99 LEU A CA 1
ATOM 740 C C . LEU A 1 99 ? -0.864 17.125 -18.766 1 98.06 99 LEU A C 1
ATOM 742 O O . LEU A 1 99 ? -1.288 18.25 -18.5 1 98.06 99 LEU A O 1
ATOM 746 N N . PRO A 1 100 ? -1.488 16.25 -19.594 1 97.69 100 PRO A N 1
ATOM 747 C CA . PRO A 1 100 ? -2.877 16.562 -19.938 1 97.69 100 PRO A CA 1
ATOM 748 C C . PRO A 1 100 ? -3.738 16.844 -18.703 1 97.69 100 PRO A C 1
ATOM 750 O O . PRO A 1 100 ? -3.586 16.172 -17.672 1 97.69 100 PRO A O 1
ATOM 753 N N . PHE A 1 101 ? -4.602 17.797 -18.781 1 96.62 101 PHE A N 1
ATOM 754 C CA . PHE A 1 101 ? -5.398 18.234 -17.641 1 96.62 101 PHE A CA 1
ATOM 755 C C . PHE A 1 101 ? -6.184 17.078 -17.047 1 96.62 101 PHE A C 1
ATOM 757 O O . PHE A 1 101 ? -6.309 16.969 -15.82 1 96.62 101 PHE A O 1
ATOM 764 N N . ARG A 1 102 ? -6.758 16.25 -17.875 1 96.94 102 ARG A N 1
ATOM 765 C CA . ARG A 1 102 ? -7.508 15.086 -17.391 1 96.94 102 ARG A CA 1
ATOM 766 C C . ARG A 1 102 ? -6.633 14.203 -16.516 1 96.94 102 ARG A C 1
ATOM 768 O O . ARG A 1 102 ? -7.082 13.719 -15.477 1 96.94 102 ARG A O 1
ATOM 775 N N . ASP A 1 103 ? -5.387 13.953 -16.938 1 98.38 103 ASP A N 1
ATOM 776 C CA . ASP A 1 103 ? -4.465 13.133 -16.156 1 98.38 103 ASP A CA 1
ATOM 777 C C . ASP A 1 103 ? -4.148 13.797 -14.812 1 98.38 103 ASP A C 1
ATOM 779 O O . ASP A 1 103 ? -4.023 13.117 -13.797 1 98.38 103 ASP A O 1
ATOM 783 N N . GLN A 1 104 ? -3.979 15.164 -14.805 1 98.12 104 GLN A N 1
ATOM 784 C CA . GLN A 1 104 ? -3.734 15.898 -13.57 1 98.12 104 GLN A CA 1
ATOM 785 C C . GLN A 1 104 ? -4.844 15.641 -12.555 1 98.12 104 GLN A C 1
ATOM 787 O O . GLN A 1 104 ? -4.574 15.305 -11.398 1 98.12 104 GLN A O 1
ATOM 792 N N . VAL A 1 105 ? -6.09 15.773 -13.023 1 97.31 105 VAL A N 1
ATOM 793 C CA . VAL A 1 105 ? -7.262 15.625 -12.164 1 97.31 105 VAL A CA 1
ATOM 794 C C . VAL A 1 105 ? -7.352 14.188 -11.656 1 97.31 105 VAL A C 1
ATOM 796 O O . VAL A 1 105 ? -7.562 13.961 -10.461 1 97.31 105 VAL A O 1
ATOM 799 N N . ILE A 1 106 ? -7.125 13.195 -12.492 1 98.06 106 ILE A N 1
ATOM 800 C CA . ILE A 1 106 ? -7.223 11.781 -12.148 1 98.06 106 ILE A CA 1
ATOM 801 C C . ILE A 1 106 ? -6.16 11.422 -11.109 1 98.06 106 ILE A C 1
ATOM 803 O O . ILE A 1 106 ? -6.449 10.742 -10.125 1 98.06 106 ILE A O 1
ATOM 807 N N . LEU A 1 107 ? -4.965 11.922 -11.359 1 98.69 107 LEU A N 1
ATOM 808 C CA . LEU A 1 107 ? -3.869 11.625 -10.438 1 98.69 107 LEU A CA 1
ATOM 809 C C . LEU A 1 107 ? -4.133 12.234 -9.062 1 98.69 107 LEU A C 1
ATOM 811 O O . LEU A 1 107 ? -3.99 11.555 -8.047 1 98.69 107 LEU A O 1
ATOM 815 N N . LEU A 1 108 ? -4.512 13.492 -9.016 1 98.5 108 LEU A N 1
ATOM 816 C CA . LEU A 1 108 ? -4.766 14.164 -7.75 1 98.5 108 LEU A CA 1
ATOM 817 C C . LEU A 1 108 ? -5.887 13.469 -6.98 1 98.5 108 LEU A C 1
ATOM 819 O O . LEU A 1 108 ? -5.797 13.312 -5.762 1 98.5 108 LEU A O 1
ATOM 823 N N . GLU A 1 109 ? -6.902 13.109 -7.668 1 98.12 109 GLU A N 1
ATOM 824 C CA . GLU A 1 109 ? -8.016 12.414 -7.027 1 98.12 109 GLU A CA 1
ATOM 825 C C . GLU A 1 109 ? -7.574 11.055 -6.48 1 98.12 109 GLU A C 1
ATOM 827 O O . GLU A 1 109 ? -8.086 10.602 -5.453 1 98.12 109 GLU A O 1
ATOM 832 N N . GLU A 1 110 ? -6.711 10.461 -7.18 1 97.94 110 GLU A N 1
ATOM 833 C CA . GLU A 1 110 ? -6.246 9.133 -6.789 1 97.94 110 GLU A CA 1
ATOM 834 C C . GLU A 1 110 ? -5.367 9.203 -5.543 1 97.94 110 GLU A C 1
ATOM 836 O O . GLU A 1 110 ? -5.43 8.32 -4.688 1 97.94 110 GLU A O 1
ATOM 841 N N . VAL A 1 111 ? -4.559 10.273 -5.379 1 98.62 111 VAL A N 1
ATOM 842 C CA . VAL A 1 111 ? -3.475 10.18 -4.406 1 98.62 111 VAL A CA 1
ATOM 843 C C . VAL A 1 111 ? -3.639 11.266 -3.342 1 98.62 111 VAL A C 1
ATOM 845 O O . VAL A 1 111 ? -2.771 11.438 -2.482 1 98.62 111 VAL A O 1
ATOM 848 N N . TRP A 1 112 ? -4.699 12.008 -3.314 1 98.75 112 TRP A N 1
ATOM 849 C CA . TRP A 1 112 ? -4.832 13.164 -2.438 1 98.75 112 TRP A CA 1
ATOM 850 C C . TRP A 1 112 ? -4.598 12.781 -0.982 1 98.75 112 TRP A C 1
ATOM 852 O O . TRP A 1 112 ? -3.959 13.523 -0.231 1 98.75 112 TRP A O 1
ATOM 862 N N . SER A 1 113 ? -5.129 11.664 -0.561 1 98.75 113 SER A N 1
ATOM 863 C CA . SER A 1 113 ? -5.035 11.273 0.84 1 98.75 113 SER A CA 1
ATOM 864 C C . SER A 1 113 ? -3.588 11 1.24 1 98.75 113 SER A C 1
ATOM 866 O O . SER A 1 113 ? -3.166 11.359 2.342 1 98.75 113 SER A O 1
ATOM 868 N N . GLU A 1 114 ? -2.799 10.367 0.335 1 98.88 114 GLU A N 1
ATOM 869 C CA . GLU A 1 114 ? -1.391 10.094 0.608 1 98.88 114 GLU A CA 1
ATOM 870 C C . GLU A 1 114 ? -0.576 11.383 0.654 1 98.88 114 GLU A C 1
ATOM 872 O O . GLU A 1 114 ? 0.307 11.531 1.5 1 98.88 114 GLU A O 1
ATOM 877 N N . LEU A 1 115 ? -0.874 12.258 -0.296 1 98.88 115 LEU A N 1
ATOM 878 C CA . LEU A 1 115 ? -0.192 13.555 -0.3 1 98.88 115 LEU A CA 1
ATOM 879 C C . LEU A 1 115 ? -0.508 14.336 0.969 1 98.88 115 LEU A C 1
ATOM 881 O O . LEU A 1 115 ? 0.385 14.93 1.573 1 98.88 115 LEU A O 1
ATOM 885 N N . PHE A 1 116 ? -1.74 14.359 1.379 1 98.81 116 PHE A N 1
ATOM 886 C CA . PHE A 1 116 ? -2.154 14.992 2.625 1 98.81 116 PHE A CA 1
ATOM 887 C C . PHE A 1 116 ? -1.399 14.398 3.811 1 98.81 116 PHE A C 1
ATOM 889 O O . PHE A 1 116 ? -0.872 15.133 4.645 1 98.81 116 PHE A O 1
ATOM 896 N N . LEU A 1 117 ? -1.367 13.086 3.863 1 98.81 117 LEU A N 1
ATOM 897 C CA . LEU A 1 117 ? -0.736 12.414 4.996 1 98.81 117 LEU A CA 1
ATOM 898 C C . LEU A 1 117 ? 0.759 12.711 5.039 1 98.81 117 LEU A C 1
ATOM 900 O O . LEU A 1 117 ? 1.332 12.883 6.117 1 98.81 117 LEU A O 1
ATOM 904 N N . LEU A 1 118 ? 1.394 12.695 3.871 1 98.88 118 LEU A N 1
ATOM 905 C CA . LEU A 1 118 ? 2.809 13.055 3.842 1 98.88 118 LEU A CA 1
ATOM 906 C C . LEU A 1 118 ? 3.025 14.453 4.402 1 98.88 118 LEU A C 1
ATOM 908 O O . LEU A 1 118 ? 3.945 14.68 5.195 1 98.88 118 LEU A O 1
ATOM 912 N N . ASN A 1 119 ? 2.162 15.406 4.02 1 98.69 119 ASN A N 1
ATOM 913 C CA . ASN A 1 119 ? 2.25 16.766 4.566 1 98.69 119 ASN A CA 1
ATOM 914 C C . ASN A 1 119 ? 2.006 16.766 6.07 1 98.69 119 ASN A C 1
ATOM 916 O O . ASN A 1 119 ? 2.688 17.484 6.809 1 98.69 119 ASN A O 1
ATOM 920 N N . ALA A 1 120 ? 1.046 16.047 6.488 1 98.25 120 ALA A N 1
ATOM 921 C CA . ALA A 1 120 ? 0.707 15.992 7.906 1 98.25 120 ALA A CA 1
ATOM 922 C C . ALA A 1 120 ? 1.859 15.414 8.719 1 98.25 120 ALA A C 1
ATOM 924 O O . ALA A 1 120 ? 2.207 15.938 9.781 1 98.25 120 ALA A O 1
ATOM 925 N N . VAL A 1 121 ? 2.391 14.344 8.242 1 98.31 121 VAL A N 1
ATOM 926 C CA . VAL A 1 121 ? 3.521 13.719 8.914 1 98.31 121 VAL A CA 1
ATOM 927 C C . VAL A 1 121 ? 4.684 14.703 9 1 98.31 121 VAL A C 1
ATOM 929 O O . VAL A 1 121 ? 5.281 14.883 10.062 1 98.31 121 VAL A O 1
ATOM 932 N N . GLN A 1 122 ? 4.992 15.266 7.867 1 97.94 122 GLN A N 1
ATOM 933 C CA . GLN A 1 122 ? 6.098 16.219 7.832 1 97.94 122 GLN A CA 1
ATOM 934 C C . GLN A 1 122 ? 5.871 17.359 8.82 1 97.94 122 GLN A C 1
ATOM 936 O O . GLN A 1 122 ? 6.801 17.781 9.516 1 97.94 122 GLN A O 1
ATOM 941 N N . TRP A 1 123 ? 4.699 17.828 8.867 1 96.12 123 TRP A N 1
ATOM 942 C CA . TRP A 1 123 ? 4.312 18.922 9.766 1 96.12 123 TRP A CA 1
ATOM 943 C C . TRP A 1 123 ? 4.496 18.5 11.219 1 96.12 123 TRP A C 1
ATOM 945 O O . TRP A 1 123 ? 4.855 19.328 12.062 1 96.12 123 TRP A O 1
ATOM 955 N N . CYS A 1 124 ? 4.336 17.281 11.547 1 95.25 124 CYS A N 1
ATOM 956 C CA . CYS A 1 124 ? 4.309 16.781 12.914 1 95.25 124 CYS A CA 1
ATOM 957 C C . CYS A 1 124 ? 5.695 16.344 13.367 1 95.25 124 CYS A C 1
ATOM 959 O O . CYS A 1 124 ? 5.938 16.156 14.562 1 95.25 124 CYS A O 1
ATOM 961 N N . LEU A 1 125 ? 6.617 16.188 12.484 1 93.88 125 LEU A N 1
ATOM 962 C CA . LEU A 1 125 ? 7.918 15.609 12.797 1 93.88 125 LEU A CA 1
ATOM 963 C C . LEU A 1 125 ? 8.609 16.406 13.898 1 93.88 125 LEU A C 1
ATOM 965 O O . LEU A 1 125 ? 9.109 15.82 14.875 1 93.88 125 LEU A O 1
ATOM 969 N N . PRO A 1 126 ? 8.625 17.766 13.883 1 90.75 126 PRO A N 1
ATOM 970 C CA . PRO A 1 126 ? 9.328 18.547 14.898 1 90.75 126 PRO A CA 1
ATOM 971 C C . PRO A 1 126 ? 8.531 18.672 16.203 1 90.75 126 PRO A C 1
ATOM 973 O O . PRO A 1 126 ? 9.047 19.203 17.188 1 90.75 126 PRO A O 1
ATOM 976 N N . LEU A 1 127 ? 7.324 18.156 16.203 1 89.19 127 LEU A N 1
ATOM 977 C CA . LEU A 1 127 ? 6.449 18.344 17.344 1 89.19 127 LEU A CA 1
ATOM 978 C C . LEU A 1 127 ? 6.598 17.188 18.328 1 89.19 127 LEU A C 1
ATOM 980 O O . LEU A 1 127 ? 6.793 16.031 17.922 1 89.19 127 LEU A O 1
ATOM 984 N N . GLU A 1 128 ? 6.531 17.438 19.547 1 85.31 128 GLU A N 1
ATOM 985 C CA . GLU A 1 128 ? 6.547 16.406 20.562 1 85.31 128 GLU A CA 1
ATOM 986 C C . GLU A 1 128 ? 5.223 15.641 20.594 1 85.31 128 GLU A C 1
ATOM 988 O O . GLU A 1 128 ? 5.203 14.414 20.719 1 85.31 128 GLU A O 1
ATOM 993 N N . SER A 1 129 ? 4.176 16.453 20.594 1 83 129 SER A N 1
ATOM 994 C CA . SER A 1 129 ? 2.834 15.898 20.484 1 83 129 SER A CA 1
ATOM 995 C C . SER A 1 129 ? 2.162 16.328 19.172 1 83 129 SER A C 1
ATOM 997 O O . SER A 1 129 ? 2.342 17.453 18.734 1 83 129 SER A O 1
ATOM 999 N N . SER A 1 130 ? 1.534 15.336 18.625 1 87.38 130 SER A N 1
ATOM 1000 C CA . SER A 1 130 ? 0.905 15.625 17.344 1 87.38 130 SER A CA 1
ATOM 1001 C C . SER A 1 130 ? -0.596 15.359 17.391 1 87.38 130 SER A C 1
ATOM 1003 O O . SER A 1 130 ? -1.036 14.227 17.188 1 87.38 130 SER A O 1
ATOM 1005 N N . PRO A 1 131 ? -1.351 16.406 17.594 1 87.56 131 PRO A N 1
ATOM 1006 C CA . PRO A 1 131 ? -2.803 16.219 17.641 1 87.56 131 PRO A CA 1
ATOM 1007 C C . PRO A 1 131 ? -3.359 15.57 16.375 1 87.56 131 PRO A C 1
ATOM 1009 O O . PRO A 1 131 ? -4.359 14.852 16.453 1 87.56 131 PRO A O 1
ATOM 1012 N N . LEU A 1 132 ? -2.723 15.773 15.289 1 93.81 132 LEU A N 1
ATOM 1013 C CA . LEU A 1 132 ? -3.178 15.219 14.016 1 93.81 132 LEU A CA 1
ATOM 1014 C C . LEU A 1 132 ? -3.084 13.703 14.016 1 93.81 132 LEU A C 1
ATOM 1016 O O . LEU A 1 132 ? -3.682 13.039 13.164 1 93.81 132 LEU A O 1
ATOM 1020 N N . PHE A 1 133 ? -2.328 13.188 14.898 1 94.31 133 PHE A N 1
ATOM 1021 C CA . PHE A 1 133 ? -2.131 11.742 14.914 1 94.31 133 PHE A CA 1
ATOM 1022 C C . PHE A 1 133 ? -2.396 11.172 16.297 1 94.31 133 PHE A C 1
ATOM 1024 O O . PHE A 1 133 ? -1.993 10.047 16.594 1 94.31 133 PHE A O 1
ATOM 1031 N N . SER A 1 134 ? -3.02 11.961 17.172 1 90.38 134 SER A N 1
ATOM 1032 C CA . SER A 1 134 ? -3.35 11.5 18.516 1 90.38 134 SER A CA 1
ATOM 1033 C C . SER A 1 134 ? -4.598 10.625 18.516 1 90.38 134 SER A C 1
ATOM 1035 O O . SER A 1 134 ? -5.688 11.086 18.188 1 90.38 134 SER A O 1
ATOM 1037 N N . ALA A 1 135 ? -4.359 9.438 18.922 1 84.31 135 ALA A N 1
ATOM 1038 C CA . ALA A 1 135 ? -5.465 8.484 18.938 1 84.31 135 ALA A CA 1
ATOM 1039 C C . ALA A 1 135 ? -6.609 8.977 19.812 1 84.31 135 ALA A C 1
ATOM 1041 O O . ALA A 1 135 ? -7.781 8.891 19.422 1 84.31 135 ALA A O 1
ATOM 1042 N N . ALA A 1 136 ? -6.316 9.453 20.891 1 82.88 136 ALA A N 1
ATOM 1043 C CA . ALA A 1 136 ? -7.32 9.953 21.828 1 82.88 136 ALA A CA 1
ATOM 1044 C C . ALA A 1 136 ? -8.086 11.133 21.234 1 82.88 136 ALA A C 1
ATOM 1046 O O . ALA A 1 136 ? -9.32 11.156 21.266 1 82.88 136 ALA A O 1
ATOM 1047 N N . GLU A 1 137 ? -7.367 12.031 20.641 1 83.56 137 GLU A N 1
ATOM 1048 C CA . GLU A 1 137 ? -7.977 13.242 20.094 1 83.56 137 GLU A CA 1
ATOM 1049 C C . GLU A 1 137 ? -8.836 12.922 18.875 1 83.56 137 GLU A C 1
ATOM 1051 O O . GLU A 1 137 ? -9.992 13.352 18.797 1 83.56 137 GLU A O 1
ATOM 1056 N N . LEU A 1 138 ? -8.297 12.156 18.016 1 87.5 138 LEU A N 1
ATOM 1057 C CA . LEU A 1 138 ? -9 11.844 16.766 1 87.5 138 LEU A CA 1
ATOM 1058 C C . LEU A 1 138 ? -10.219 10.969 17.031 1 87.5 138 LEU A C 1
ATOM 1060 O O . LEU A 1 138 ? -11.266 11.148 16.406 1 87.5 138 LEU A O 1
ATOM 1064 N N . THR A 1 139 ? -10.102 10.039 17.938 1 84 139 THR A N 1
ATOM 1065 C CA . THR A 1 139 ? -11.234 9.18 18.281 1 84 139 THR A CA 1
ATOM 1066 C C . THR A 1 139 ? -12.367 10.008 18.891 1 84 139 THR A C 1
ATOM 1068 O O . THR A 1 139 ? -13.531 9.828 18.531 1 84 139 THR A O 1
ATOM 1071 N N . ALA A 1 140 ? -12.07 10.875 19.75 1 82.19 140 ALA A N 1
ATOM 1072 C CA . ALA A 1 140 ? -13.055 11.742 20.406 1 82.19 140 ALA A CA 1
ATOM 1073 C C . ALA A 1 140 ? -13.75 12.633 19.375 1 82.19 140 ALA A C 1
ATOM 1075 O O . ALA A 1 140 ? -14.969 12.797 19.422 1 82.19 140 ALA A O 1
ATOM 1076 N N . LEU A 1 141 ? -13.023 13.117 18.484 1 81.81 141 LEU A N 1
ATOM 1077 C CA . LEU A 1 141 ? -13.562 14.039 17.5 1 81.81 141 LEU A CA 1
ATOM 1078 C C . LEU A 1 141 ? -14.461 13.305 16.5 1 81.81 141 LEU A C 1
ATOM 1080 O O . LEU A 1 141 ? -15.508 13.82 16.109 1 81.81 141 LEU A O 1
ATOM 1084 N N . THR A 1 142 ? -14.039 12.141 16.156 1 81.12 142 THR A N 1
ATOM 1085 C CA . THR A 1 142 ? -14.75 11.398 15.125 1 81.12 142 THR A CA 1
ATOM 1086 C C . THR A 1 142 ? -16.031 10.789 15.68 1 81.12 142 THR A C 1
ATOM 1088 O O . THR A 1 142 ? -17.047 10.703 14.977 1 81.12 142 THR A O 1
ATOM 1091 N N . LEU A 1 143 ? -16 10.391 16.938 1 77.44 143 LEU A N 1
ATOM 1092 C CA . LEU A 1 143 ? -17.141 9.68 17.516 1 77.44 143 LEU A CA 1
ATOM 1093 C C . LEU A 1 143 ? -18.078 10.656 18.219 1 77.44 143 LEU A C 1
ATOM 1095 O O . LEU A 1 143 ? -19.188 10.289 18.594 1 77.44 143 LEU A O 1
ATOM 1099 N N . SER A 1 144 ? -17.719 11.852 18.5 1 73.56 144 SER A N 1
ATOM 1100 C CA . SER A 1 144 ? -18.562 12.836 19.156 1 73.56 144 SER A CA 1
ATOM 1101 C C . SER A 1 144 ? -19.75 13.219 18.266 1 73.56 144 SER A C 1
ATOM 1103 O O . SER A 1 144 ? -19.578 13.445 17.078 1 73.56 144 SER A O 1
ATOM 1105 N N . PRO A 1 145 ? -20.984 12.969 18.906 1 63.69 145 PRO A N 1
ATOM 1106 C CA . PRO A 1 145 ? -22.172 13.406 18.156 1 63.69 145 PRO A CA 1
ATOM 1107 C C . PRO A 1 145 ? -22.172 14.898 17.875 1 63.69 145 PRO A C 1
ATOM 1109 O O . PRO A 1 145 ? -21.703 15.695 18.703 1 63.69 145 PRO A O 1
ATOM 1112 N N . HIS A 1 146 ? -21.844 15.344 16.875 1 56.69 146 HIS A N 1
ATOM 1113 C CA . HIS A 1 146 ? -21.922 16.781 16.609 1 56.69 146 HIS A CA 1
ATOM 1114 C C . HIS A 1 146 ? -23.359 17.234 16.438 1 56.69 146 HIS A C 1
ATOM 1116 O O . HIS A 1 146 ? -24.141 16.609 15.719 1 56.69 146 HIS A O 1
ATOM 1122 N N . PRO A 1 147 ? -23.844 18.109 17.391 1 49.78 147 PRO A N 1
ATOM 1123 C CA . PRO A 1 147 ? -25.172 18.688 17.219 1 49.78 147 PRO A CA 1
ATOM 1124 C C . PRO A 1 147 ? -25.359 19.359 15.867 1 49.78 147 PRO A C 1
ATOM 1126 O O . PRO A 1 147 ? -24.688 20.344 15.555 1 49.78 147 PRO A O 1
ATOM 1129 N N . HIS A 1 148 ? -25.266 18.766 14.797 1 48.41 148 HIS A N 1
ATOM 1130 C CA . HIS A 1 148 ? -25.719 19.594 13.672 1 48.41 148 HIS A CA 1
ATOM 1131 C C . HIS A 1 148 ? -27.062 20.25 13.977 1 48.41 148 HIS A C 1
ATOM 1133 O O . HIS A 1 148 ? -28 19.578 14.422 1 48.41 148 HIS A O 1
ATOM 1139 N N . PRO A 1 149 ? -27.234 21.5 14.219 1 41.62 149 PRO A N 1
ATOM 1140 C CA . PRO A 1 149 ? -28.562 22.078 14.414 1 41.62 149 PRO A CA 1
ATOM 1141 C C . PRO A 1 149 ? -29.609 21.453 13.5 1 41.62 149 PRO A C 1
ATOM 1143 O O . PRO A 1 149 ? -30.812 21.734 13.625 1 41.62 149 PRO A O 1
ATOM 1146 N N . HIS A 1 150 ? -29.594 21.703 12.156 1 38.06 150 HIS A N 1
ATOM 1147 C CA . HIS A 1 150 ? -30.781 21.484 11.359 1 38.06 150 HIS A CA 1
ATOM 1148 C C . HIS A 1 150 ? -31.391 20.109 11.633 1 38.06 150 HIS A C 1
ATOM 1150 O O . HIS A 1 150 ? -30.703 19.219 12.148 1 38.06 150 HIS A O 1
ATOM 1156 N N . SER A 1 151 ? -32.688 19.828 10.836 1 35.47 151 SER A N 1
ATOM 1157 C CA . SER A 1 151 ? -33.781 18.875 10.977 1 35.47 151 SER A CA 1
ATOM 1158 C C . SER A 1 151 ? -33.281 17.484 11.305 1 35.47 151 SER A C 1
ATOM 1160 O O . SER A 1 151 ? -32.062 17.219 11.164 1 35.47 151 SER A O 1
ATOM 1162 N N . GLY A 1 152 ? -34.25 16.312 11.016 1 35.25 152 GLY A N 1
ATOM 1163 C CA . GLY A 1 152 ? -34.906 15.016 11.125 1 35.25 152 GLY A CA 1
ATOM 1164 C C . GLY A 1 152 ? -33.969 13.867 10.75 1 35.25 152 GLY A C 1
ATOM 1165 O O . GLY A 1 152 ? -34.406 12.711 10.734 1 35.25 152 GLY A O 1
ATOM 1166 N N . LEU A 1 153 ? -33.375 14.031 9.555 1 36.06 153 LEU A N 1
ATOM 1167 C CA . LEU A 1 153 ? -32.938 12.758 8.992 1 36.06 153 LEU A CA 1
ATOM 1168 C C . LEU A 1 153 ? -31.797 12.156 9.797 1 36.06 153 LEU A C 1
ATOM 1170 O O . LEU A 1 153 ? -30.781 12.82 10.039 1 36.06 153 LEU A O 1
ATOM 1174 N N . HIS A 1 154 ? -32.156 11.453 10.844 1 37.62 154 HIS A N 1
ATOM 1175 C CA . HIS A 1 154 ? -31.281 10.43 11.391 1 37.62 154 HIS A CA 1
ATOM 1176 C C . HIS A 1 154 ? -30.219 10.023 10.375 1 37.62 154 HIS A C 1
ATOM 1178 O O . HIS A 1 154 ? -30.453 9.141 9.547 1 37.62 154 HIS A O 1
ATOM 1184 N N . LEU A 1 155 ? -29.719 11.008 9.703 1 38.56 155 LEU A N 1
ATOM 1185 C CA . LEU A 1 155 ? -28.641 10.461 8.883 1 38.56 155 LEU A CA 1
ATOM 1186 C C . LEU A 1 155 ? -27.812 9.461 9.672 1 38.56 155 LEU A C 1
ATOM 1188 O O . LEU A 1 155 ? -27.172 9.828 10.664 1 38.56 155 LEU A O 1
ATOM 1192 N N . GLN A 1 156 ? -28.375 8.359 10 1 39.72 156 GLN A N 1
ATOM 1193 C CA . GLN A 1 156 ? -27.547 7.203 10.359 1 39.72 156 GLN A CA 1
ATOM 1194 C C . GLN A 1 156 ? -26.109 7.371 9.883 1 39.72 156 GLN A C 1
ATOM 1196 O O . GLN A 1 156 ? -25.844 7.281 8.688 1 39.72 156 GLN A O 1
ATOM 1201 N N . THR A 1 157 ? -25.453 8.453 10.141 1 44.47 157 THR A N 1
ATOM 1202 C CA . THR A 1 157 ? -24.031 8.648 9.891 1 44.47 157 THR A CA 1
ATOM 1203 C C . THR A 1 157 ? -23.312 7.305 9.812 1 44.47 157 THR A C 1
ATOM 1205 O O . THR A 1 157 ? -23.359 6.516 10.758 1 44.47 157 THR A O 1
ATOM 1208 N N . THR A 1 158 ? -23.469 6.562 8.852 1 48.25 158 THR A N 1
ATOM 1209 C CA . THR A 1 158 ? -22.625 5.402 8.594 1 48.25 158 THR A CA 1
ATOM 1210 C C . THR A 1 158 ? -21.234 5.598 9.195 1 48.25 158 THR A C 1
ATOM 1212 O O . THR A 1 158 ? -20.297 6.008 8.508 1 48.25 158 THR A O 1
ATOM 1215 N N . THR A 1 159 ? -21.109 6.418 10.32 1 53.09 159 THR A N 1
ATOM 1216 C CA . THR A 1 159 ? -19.859 6.379 11.07 1 53.09 159 THR A CA 1
ATOM 1217 C C . THR A 1 159 ? -19.328 4.949 11.188 1 53.09 159 THR A C 1
ATOM 1219 O O . THR A 1 159 ? -20.109 4.008 11.336 1 53.09 159 THR A O 1
ATOM 1222 N N . GLY A 1 160 ? -18.312 4.625 10.516 1 60.25 160 GLY A N 1
ATOM 1223 C CA . GLY A 1 160 ? -17.688 3.338 10.766 1 60.25 160 GLY A CA 1
ATOM 1224 C C . GLY A 1 160 ? -17.812 2.883 12.203 1 60.25 160 GLY A C 1
ATOM 1225 O O . GLY A 1 160 ? -18.047 3.697 13.102 1 60.25 160 GLY A O 1
ATOM 1226 N N . LYS A 1 161 ? -17.906 1.745 12.484 1 75.81 161 LYS A N 1
ATOM 1227 C CA . LYS A 1 161 ? -17.875 1.163 13.82 1 75.81 161 LYS A CA 1
ATOM 1228 C C . LYS A 1 161 ? -16.75 1.767 14.656 1 75.81 161 LYS A C 1
ATOM 1230 O O . LYS A 1 161 ? -15.656 1.989 14.156 1 75.81 161 LYS A O 1
ATOM 1235 N N . PRO A 1 162 ? -17.125 2.354 15.859 1 77.94 162 PRO A N 1
ATOM 1236 C CA . PRO A 1 162 ? -16.109 2.932 16.75 1 77.94 162 PRO A CA 1
ATOM 1237 C C . PRO A 1 162 ? -14.828 2.115 16.781 1 77.94 162 PRO A C 1
ATOM 1239 O O . PRO A 1 162 ? -13.734 2.684 16.828 1 77.94 162 PRO A O 1
ATOM 1242 N N . SER A 1 163 ? -15.039 0.866 16.719 1 86.31 163 SER A N 1
ATOM 1243 C CA . SER A 1 163 ? -13.867 -0.01 16.734 1 86.31 163 SER A CA 1
ATOM 1244 C C . SER A 1 163 ? -13.016 0.178 15.492 1 86.31 163 SER A C 1
ATOM 1246 O O . SER A 1 163 ? -11.789 0.158 15.562 1 86.31 163 SER A O 1
ATOM 1248 N N . GLN A 1 164 ? -13.625 0.486 14.406 1 88.75 164 GLN A N 1
ATOM 1249 C CA . GLN A 1 164 ? -12.906 0.665 13.156 1 88.75 164 GLN A CA 1
ATOM 1250 C C . GLN A 1 164 ? -12.148 1.991 13.141 1 88.75 164 GLN A C 1
ATOM 1252 O O . GLN A 1 164 ? -11.008 2.057 12.688 1 88.75 164 GLN A O 1
ATOM 1257 N N . VAL A 1 165 ? -12.773 2.965 13.648 1 89.44 165 VAL A N 1
ATOM 1258 C CA . VAL A 1 165 ? -12.141 4.277 13.703 1 89.44 165 VAL A CA 1
ATOM 1259 C C . VAL A 1 165 ? -10.898 4.219 14.594 1 89.44 165 VAL A C 1
ATOM 1261 O O . VAL A 1 165 ? -9.852 4.766 14.242 1 89.44 165 VAL A O 1
ATOM 1264 N N . ALA A 1 166 ? -11.062 3.561 15.656 1 90.06 166 ALA A N 1
ATOM 1265 C CA . ALA A 1 166 ? -9.938 3.408 16.578 1 90.06 166 ALA A CA 1
ATOM 1266 C C . ALA A 1 166 ? -8.773 2.703 15.898 1 90.06 166 ALA A C 1
ATOM 1268 O O . ALA A 1 166 ? -7.613 3.084 16.094 1 90.06 166 ALA A O 1
ATOM 1269 N N . ALA A 1 167 ? -9.078 1.724 15.133 1 92.19 167 ALA A N 1
ATOM 1270 C CA . ALA A 1 167 ? -8.039 0.985 14.422 1 92.19 167 ALA A CA 1
ATOM 1271 C C . ALA A 1 167 ? -7.359 1.863 13.367 1 92.19 167 ALA A C 1
ATOM 1273 O O . ALA A 1 167 ? -6.137 1.819 13.211 1 92.19 167 ALA A O 1
ATOM 1274 N N . ASP A 1 168 ? -8.148 2.621 12.711 1 95.12 168 ASP A N 1
ATOM 1275 C CA . ASP A 1 168 ? -7.613 3.514 11.688 1 95.12 168 ASP A CA 1
ATOM 1276 C C . ASP A 1 168 ? -6.68 4.555 12.297 1 95.12 168 ASP A C 1
ATOM 1278 O O . ASP A 1 168 ? -5.578 4.781 11.789 1 95.12 168 ASP A O 1
ATOM 1282 N N . VAL A 1 169 ? -7.062 5.109 13.359 1 94.56 169 VAL A N 1
ATOM 1283 C CA . VAL A 1 169 ? -6.289 6.152 14.016 1 94.56 169 VAL A CA 1
ATOM 1284 C C . VAL A 1 169 ? -4.984 5.566 14.555 1 94.56 169 VAL A C 1
ATOM 1286 O O . VAL A 1 169 ? -3.939 6.219 14.516 1 94.56 169 VAL A O 1
ATOM 1289 N N . ARG A 1 170 ? -5.078 4.461 15.055 1 94.44 170 ARG A N 1
ATOM 1290 C CA . ARG A 1 170 ? -3.875 3.783 15.531 1 94.44 170 ARG A CA 1
ATOM 1291 C C . ARG A 1 170 ? -2.889 3.557 14.391 1 94.44 170 ARG A C 1
ATOM 1293 O O . ARG A 1 170 ? -1.682 3.736 14.562 1 94.44 170 ARG A O 1
ATOM 1300 N N . HIS A 1 171 ? -3.412 3.104 13.234 1 95.25 171 HIS A N 1
ATOM 1301 C CA . HIS A 1 171 ? -2.559 2.914 12.07 1 95.25 171 HIS A CA 1
ATOM 1302 C C . HIS A 1 171 ? -1.884 4.219 11.664 1 95.25 171 HIS A C 1
ATOM 1304 O O . HIS A 1 171 ? -0.704 4.227 11.305 1 95.25 171 HIS A O 1
ATOM 1310 N N . LEU A 1 172 ? -2.629 5.25 11.742 1 96.88 172 LEU A N 1
ATOM 1311 C CA . LEU A 1 172 ? -2.084 6.559 11.398 1 96.88 172 LEU A CA 1
ATOM 1312 C C . LEU A 1 172 ? -0.992 6.969 12.383 1 96.88 172 LEU A C 1
ATOM 1314 O O . LEU A 1 172 ? 0.059 7.469 11.977 1 96.88 172 LEU A O 1
ATOM 1318 N N . HIS A 1 173 ? -1.272 6.719 13.602 1 94.88 173 HIS A N 1
ATOM 1319 C CA . HIS A 1 173 ? -0.285 7.012 14.633 1 94.88 173 HIS A CA 1
ATOM 1320 C C . HIS A 1 173 ? 0.991 6.203 14.422 1 94.88 173 HIS A C 1
ATOM 1322 O O . HIS A 1 173 ? 2.094 6.75 14.492 1 94.88 173 HIS A O 1
ATOM 1328 N N . ASP A 1 174 ? 0.825 4.945 14.18 1 95.12 174 ASP A N 1
ATOM 1329 C CA . ASP A 1 174 ? 1.971 4.07 13.945 1 95.12 174 ASP A CA 1
ATOM 1330 C C . ASP A 1 174 ? 2.771 4.535 12.734 1 95.12 174 ASP A C 1
ATOM 1332 O O . ASP A 1 174 ? 3.998 4.43 12.711 1 95.12 174 ASP A O 1
ATOM 1336 N N . THR A 1 175 ? 2.068 4.98 11.734 1 96.69 175 THR A N 1
ATOM 1337 C CA . THR A 1 175 ? 2.725 5.488 10.531 1 96.69 175 THR A CA 1
ATOM 1338 C C . THR A 1 175 ? 3.592 6.703 10.859 1 96.69 175 THR A C 1
ATOM 1340 O O . THR A 1 175 ? 4.75 6.773 10.445 1 96.69 175 THR A O 1
ATOM 1343 N N . LEU A 1 176 ? 3.061 7.633 11.617 1 97.06 176 LEU A N 1
ATOM 1344 C CA . LEU A 1 176 ? 3.836 8.797 12.031 1 97.06 176 LEU A CA 1
ATOM 1345 C C . LEU A 1 176 ? 5.094 8.375 12.781 1 97.06 176 LEU A C 1
ATOM 1347 O O . LEU A 1 176 ? 6.18 8.898 12.531 1 97.06 176 LEU A O 1
ATOM 1351 N N . GLN A 1 177 ? 4.938 7.426 13.672 1 95.12 177 GLN A N 1
ATOM 1352 C CA . GLN A 1 177 ? 6.066 6.973 14.477 1 95.12 177 GLN A CA 1
ATOM 1353 C C . GLN A 1 177 ? 7.16 6.363 13.609 1 95.12 177 GLN A C 1
ATOM 1355 O O . GLN A 1 177 ? 8.352 6.547 13.875 1 95.12 177 GLN A O 1
ATOM 1360 N N . ARG A 1 178 ? 6.758 5.68 12.578 1 96.5 178 ARG A N 1
ATOM 1361 C CA . ARG A 1 178 ? 7.738 5.078 11.68 1 96.5 178 ARG A CA 1
ATOM 1362 C C . ARG A 1 178 ? 8.516 6.152 10.922 1 96.5 178 ARG A C 1
ATOM 1364 O O . ARG A 1 178 ? 9.734 6.051 10.773 1 96.5 178 ARG A O 1
ATOM 1371 N N . TYR A 1 179 ? 7.844 7.148 10.43 1 97.5 179 TYR A N 1
ATOM 1372 C CA . TYR A 1 179 ? 8.508 8.242 9.727 1 97.5 179 TYR A CA 1
ATOM 1373 C C . TYR A 1 179 ? 9.438 9.008 10.656 1 97.5 179 TYR A C 1
ATOM 1375 O O . TYR A 1 179 ? 10.516 9.438 10.25 1 97.5 179 TYR A O 1
ATOM 1383 N N . LYS A 1 180 ? 9 9.18 11.922 1 95.81 180 LYS A N 1
ATOM 1384 C CA . LYS A 1 180 ? 9.844 9.828 12.922 1 95.81 180 LYS A CA 1
ATOM 1385 C C . LYS A 1 180 ? 11.117 9.023 13.172 1 95.81 180 LYS A C 1
ATOM 1387 O O . LYS A 1 180 ? 12.211 9.586 13.242 1 95.81 180 LYS A O 1
ATOM 1392 N N . ALA A 1 181 ? 10.945 7.727 13.266 1 95.25 181 ALA A N 1
ATOM 1393 C CA . ALA A 1 181 ? 12.078 6.844 13.547 1 95.25 181 ALA A CA 1
ATOM 1394 C C . ALA A 1 181 ? 13.102 6.895 12.422 1 95.25 181 ALA A C 1
ATOM 1396 O O . ALA A 1 181 ? 14.312 6.809 12.672 1 95.25 181 ALA A O 1
ATOM 1397 N N . VAL A 1 182 ? 12.625 7.035 11.188 1 96.62 182 VAL A N 1
ATOM 1398 C CA . VAL A 1 182 ? 13.508 7.043 10.023 1 96.62 182 VAL A CA 1
ATOM 1399 C C . VAL A 1 182 ? 14.086 8.438 9.82 1 96.62 182 VAL A C 1
ATOM 1401 O O . VAL A 1 182 ? 15.07 8.609 9.102 1 96.62 182 VAL A O 1
ATOM 1404 N N . MET A 1 183 ? 13.547 9.453 10.43 1 96.12 183 MET A N 1
ATOM 1405 C CA . MET A 1 183 ? 14.008 10.836 10.367 1 96.12 183 MET A CA 1
ATOM 1406 C C . MET A 1 183 ? 14.102 11.312 8.922 1 96.12 183 MET A C 1
ATOM 1408 O O . MET A 1 183 ? 15.148 11.805 8.484 1 96.12 183 MET A O 1
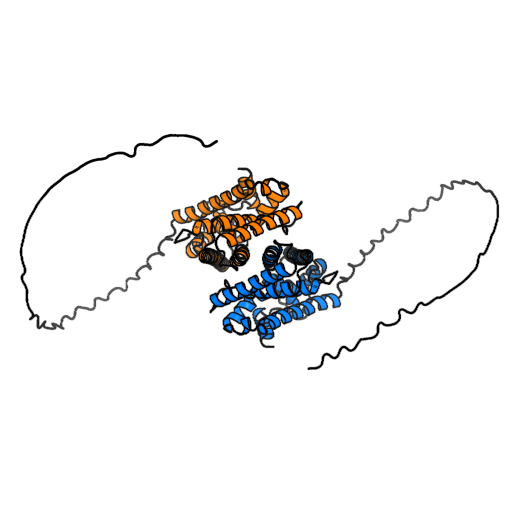ATOM 1412 N N . VAL A 1 184 ? 12.977 11.203 8.242 1 97.88 184 VAL A N 1
ATOM 1413 C CA . VAL A 1 184 ? 12.914 11.594 6.844 1 97.88 184 VAL A CA 1
ATOM 1414 C C . VAL A 1 184 ? 13.164 13.094 6.715 1 97.88 184 VAL A C 1
ATOM 1416 O O . VAL A 1 184 ? 12.562 13.898 7.434 1 97.88 184 VAL A O 1
ATOM 1419 N N . ASP A 1 185 ? 14.078 13.531 5.879 1 97.44 185 ASP A N 1
ATOM 1420 C CA . ASP A 1 185 ? 14.406 14.945 5.766 1 97.44 185 ASP A CA 1
ATOM 1421 C C . ASP A 1 185 ? 13.539 15.633 4.715 1 97.44 185 ASP A C 1
ATOM 1423 O O . ASP A 1 185 ? 12.789 14.969 3.99 1 97.44 185 ASP A O 1
ATOM 1427 N N . PRO A 1 186 ? 13.492 16.922 4.613 1 97.62 186 PRO A N 1
ATOM 1428 C CA . PRO A 1 186 ? 12.578 17.672 3.752 1 97.62 186 PRO A CA 1
ATOM 1429 C C . PRO A 1 186 ? 12.742 17.344 2.273 1 97.62 186 PRO A C 1
ATOM 1431 O O . PRO A 1 186 ? 11.758 17.266 1.537 1 97.62 186 PRO A O 1
ATOM 1434 N N . ALA A 1 187 ? 13.977 17.172 1.85 1 98.5 187 ALA A N 1
ATOM 1435 C CA . ALA A 1 187 ? 14.211 16.812 0.449 1 98.5 187 ALA A CA 1
ATOM 1436 C C . ALA A 1 187 ? 13.648 15.438 0.127 1 98.5 187 ALA A C 1
ATOM 1438 O O . ALA A 1 187 ? 13.125 15.211 -0.966 1 98.5 187 ALA A O 1
ATOM 1439 N N . GLU A 1 188 ? 13.836 14.508 1.035 1 98.69 188 GLU A N 1
ATOM 1440 C CA . GLU A 1 188 ? 13.266 13.18 0.87 1 98.69 188 GLU A CA 1
ATOM 1441 C C . GLU A 1 188 ? 11.742 13.234 0.789 1 98.69 188 GLU A C 1
ATOM 1443 O O . GLU A 1 188 ? 11.133 12.555 -0.039 1 98.69 188 GLU A O 1
ATOM 1448 N N . PHE A 1 189 ? 11.133 14.094 1.602 1 98.75 189 PHE A N 1
ATOM 1449 C CA . PHE A 1 189 ? 9.688 14.266 1.548 1 98.75 189 PHE A CA 1
ATOM 1450 C C . PHE A 1 189 ? 9.25 14.75 0.172 1 98.75 189 PHE A C 1
ATOM 1452 O O . PHE A 1 189 ? 8.242 14.289 -0.367 1 98.75 189 PHE A O 1
ATOM 1459 N N . ALA A 1 190 ? 10 15.68 -0.325 1 98.69 190 ALA A N 1
ATOM 1460 C CA . ALA A 1 190 ? 9.656 16.234 -1.636 1 98.69 190 ALA A CA 1
ATOM 1461 C C . ALA A 1 190 ? 9.688 15.141 -2.707 1 98.69 190 ALA A C 1
ATOM 1463 O O . ALA A 1 190 ? 8.789 15.062 -3.545 1 98.69 190 ALA A O 1
ATOM 1464 N N . CYS A 1 191 ? 10.719 14.32 -2.693 1 98.88 191 CYS A N 1
ATOM 1465 C CA . CYS A 1 191 ? 10.836 13.227 -3.656 1 98.88 191 CYS A CA 1
ATOM 1466 C C . CYS A 1 191 ? 9.734 12.195 -3.443 1 98.88 191 CYS A C 1
ATOM 1468 O O . CYS A 1 191 ? 9.156 11.695 -4.406 1 98.88 191 CYS A O 1
ATOM 1470 N N . MET A 1 192 ? 9.453 11.875 -2.203 1 98.88 192 MET A N 1
ATOM 1471 C CA . MET A 1 192 ? 8.414 10.898 -1.885 1 98.88 192 MET A CA 1
ATOM 1472 C C . MET A 1 192 ? 7.047 11.383 -2.369 1 98.88 192 MET A C 1
ATOM 1474 O O . MET A 1 192 ? 6.262 10.602 -2.904 1 98.88 192 MET A O 1
ATOM 1478 N N . LYS A 1 193 ? 6.762 12.672 -2.189 1 98.94 193 LYS A N 1
ATOM 1479 C CA . LYS A 1 193 ? 5.516 13.25 -2.689 1 98.94 193 LYS A CA 1
ATOM 1480 C C . LYS A 1 193 ? 5.41 13.094 -4.203 1 98.94 193 LYS A C 1
ATOM 1482 O O . LYS A 1 193 ? 4.34 12.781 -4.727 1 98.94 193 LYS A O 1
ATOM 1487 N N . ALA A 1 194 ? 6.516 13.328 -4.871 1 98.94 194 ALA A N 1
ATOM 1488 C CA . ALA A 1 194 ? 6.512 13.188 -6.324 1 98.94 194 ALA A CA 1
ATOM 1489 C C . ALA A 1 194 ? 6.285 11.734 -6.734 1 98.94 194 ALA A C 1
ATOM 1491 O O . ALA A 1 194 ? 5.531 11.453 -7.672 1 98.94 194 ALA A O 1
ATOM 1492 N N . ILE A 1 195 ? 6.902 10.805 -6.043 1 98.94 195 ILE A N 1
ATOM 1493 C CA . ILE A 1 195 ? 6.746 9.383 -6.332 1 98.94 195 ILE A CA 1
ATOM 1494 C C . ILE A 1 195 ? 5.281 8.984 -6.16 1 98.94 195 ILE A C 1
ATOM 1496 O O . ILE A 1 195 ? 4.727 8.266 -6.996 1 98.94 195 ILE A O 1
ATOM 1500 N N . VAL A 1 196 ? 4.664 9.484 -5.094 1 98.88 196 VAL A N 1
ATOM 1501 C CA . VAL A 1 196 ? 3.266 9.195 -4.793 1 98.88 196 VAL A CA 1
ATOM 1502 C C . VAL A 1 196 ? 2.365 9.82 -5.855 1 98.88 196 VAL A C 1
ATOM 1504 O O . VAL A 1 196 ? 1.387 9.203 -6.289 1 98.88 196 VAL A O 1
ATOM 1507 N N . LEU A 1 197 ? 2.697 10.992 -6.285 1 98.88 197 LEU A N 1
ATOM 1508 C CA . LEU A 1 197 ? 1.882 11.742 -7.234 1 98.88 197 LEU A CA 1
ATOM 1509 C C . LEU A 1 197 ? 1.878 11.07 -8.602 1 98.88 197 LEU A C 1
ATOM 1511 O O . LEU A 1 197 ? 0.824 10.93 -9.227 1 98.88 197 LEU A O 1
ATOM 1515 N N . PHE A 1 198 ? 3.045 10.703 -9.031 1 98.81 198 PHE A N 1
ATOM 1516 C CA . PHE A 1 198 ? 3.174 10.117 -10.359 1 98.81 198 PHE A CA 1
ATOM 1517 C C . PHE A 1 198 ? 3.012 8.609 -10.305 1 98.81 198 PHE A C 1
ATOM 1519 O O . PHE A 1 198 ? 4 7.871 -10.266 1 98.81 198 PHE A O 1
ATOM 1526 N N . ARG A 1 199 ? 1.814 8.195 -10.359 1 98.25 199 ARG A N 1
ATOM 1527 C CA . ARG A 1 199 ? 1.449 6.785 -10.273 1 98.25 199 ARG A CA 1
ATOM 1528 C C . ARG A 1 199 ? 0.957 6.27 -11.625 1 98.25 199 ARG A C 1
ATOM 1530 O O . ARG A 1 199 ? -0.236 6.348 -11.93 1 98.25 199 ARG A O 1
ATOM 1537 N N . PRO A 1 200 ? 1.764 5.516 -12.344 1 97.56 200 PRO A N 1
ATOM 1538 C CA . PRO A 1 200 ? 1.432 5.164 -13.727 1 97.56 200 PRO A CA 1
ATOM 1539 C C . PRO A 1 200 ? 0.333 4.105 -13.82 1 97.56 200 PRO A C 1
ATOM 1541 O O . PRO A 1 200 ? -0.306 3.967 -14.867 1 97.56 200 PRO A O 1
ATOM 1544 N N . GLU A 1 201 ? 0.058 3.367 -12.766 1 95.75 201 GLU A N 1
ATOM 1545 C CA . GLU A 1 201 ? -0.928 2.289 -12.789 1 95.75 201 GLU A CA 1
ATOM 1546 C C . GLU A 1 201 ? -2.342 2.832 -12.609 1 95.75 201 GLU A C 1
ATOM 1548 O O . GLU A 1 201 ? -3.316 2.08 -12.68 1 95.75 201 GLU A O 1
ATOM 1553 N N . THR A 1 202 ? -2.488 4.141 -12.391 1 96.75 202 THR A N 1
ATOM 1554 C CA . THR A 1 202 ? -3.807 4.738 -12.219 1 96.75 202 THR A CA 1
ATOM 1555 C C . THR A 1 202 ? -4.641 4.578 -13.484 1 96.75 202 THR A C 1
ATOM 1557 O O . THR A 1 202 ? -4.145 4.793 -14.594 1 96.75 202 THR A O 1
ATOM 1560 N N . ARG A 1 203 ? -5.855 4.223 -13.312 1 93.69 203 ARG A N 1
ATOM 1561 C CA . ARG A 1 203 ? -6.719 3.936 -14.453 1 93.69 203 ARG A CA 1
ATOM 1562 C C . ARG A 1 203 ? -7.199 5.223 -15.117 1 93.69 203 ARG A C 1
ATOM 1564 O O . ARG A 1 203 ? -7.453 6.219 -14.43 1 93.69 203 ARG A O 1
ATOM 1571 N N . GLY A 1 204 ? -7.348 5.168 -16.406 1 95.31 204 GLY A N 1
ATOM 1572 C CA . GLY A 1 204 ? -7.949 6.27 -17.141 1 95.31 204 GLY A CA 1
ATOM 1573 C C . GLY A 1 204 ? -6.938 7.297 -17.625 1 95.31 204 GLY A C 1
ATOM 1574 O O . GLY A 1 204 ? -7.309 8.32 -18.203 1 95.31 204 GLY A O 1
ATOM 1575 N N . LEU A 1 205 ? -5.715 7.055 -17.359 1 97.31 205 LEU A N 1
ATOM 1576 C CA . LEU A 1 205 ? -4.68 8.016 -17.734 1 97.31 205 LEU A CA 1
ATOM 1577 C C . LEU A 1 205 ? -4.473 8.023 -19.25 1 97.31 205 LEU A C 1
ATOM 1579 O O . LEU A 1 205 ? -4.504 6.977 -19.891 1 97.31 205 LEU A O 1
ATOM 1583 N N . LYS A 1 206 ? -4.246 9.133 -19.797 1 97.31 206 LYS A N 1
ATOM 1584 C CA . LYS A 1 206 ? -3.949 9.305 -21.219 1 97.31 206 LYS A CA 1
ATOM 1585 C C . LYS A 1 206 ? -2.49 8.977 -21.516 1 97.31 206 LYS A C 1
ATOM 1587 O O . LYS A 1 206 ? -2.188 8.328 -22.516 1 97.31 206 LYS A O 1
ATOM 1592 N N . ASP A 1 207 ? -1.617 9.406 -20.672 1 95.12 207 ASP A N 1
ATOM 1593 C CA . ASP A 1 207 ? -0.187 9.234 -20.906 1 95.12 207 ASP A CA 1
ATOM 1594 C C . ASP A 1 207 ? 0.484 8.523 -19.734 1 95.12 207 ASP A C 1
ATOM 1596 O O . ASP A 1 207 ? 1.372 9.086 -19.094 1 95.12 207 ASP A O 1
ATOM 1600 N N . SER A 1 208 ? 0.267 7.305 -19.609 1 96.38 208 SER A N 1
ATOM 1601 C CA . SER A 1 208 ? 0.803 6.52 -18.516 1 96.38 208 SER A CA 1
ATOM 1602 C C . SER A 1 208 ? 2.316 6.363 -18.625 1 96.38 208 SER A C 1
ATOM 1604 O O . SER A 1 208 ? 3.016 6.285 -17.609 1 96.38 208 SER A O 1
ATOM 1606 N N . SER A 1 209 ? 2.801 6.301 -19.828 1 96.94 209 SER A N 1
ATOM 1607 C CA . SER A 1 209 ? 4.234 6.141 -20.047 1 96.94 209 SER A CA 1
ATOM 1608 C C . SER A 1 209 ? 5.008 7.355 -19.547 1 96.94 209 SER A C 1
ATOM 1610 O O . SER A 1 209 ? 6.074 7.215 -18.938 1 96.94 209 SER A O 1
ATOM 1612 N N . GLN A 1 210 ? 4.508 8.508 -19.844 1 97.88 210 GLN A N 1
ATOM 1613 C CA . GLN A 1 210 ? 5.145 9.727 -19.344 1 97.88 210 GLN A CA 1
ATOM 1614 C C . GLN A 1 210 ? 5.125 9.781 -17.828 1 97.88 210 GLN A C 1
ATOM 1616 O O . GLN A 1 210 ? 6.113 10.172 -17.203 1 97.88 210 GLN A O 1
ATOM 1621 N N . ILE A 1 211 ? 4.066 9.414 -17.25 1 98.5 211 ILE A N 1
ATOM 1622 C CA . ILE A 1 211 ? 3.92 9.422 -15.805 1 98.5 211 ILE A CA 1
ATOM 1623 C C . ILE A 1 211 ? 4.902 8.43 -15.188 1 98.5 211 ILE A C 1
ATOM 1625 O O . ILE A 1 211 ? 5.504 8.711 -14.148 1 98.5 211 ILE A O 1
ATOM 1629 N N . GLU A 1 212 ? 5.047 7.273 -15.797 1 98.19 212 GLU A N 1
ATOM 1630 C CA . GLU A 1 212 ? 6.027 6.289 -15.352 1 98.19 212 GLU A CA 1
ATOM 1631 C C . GLU A 1 212 ? 7.441 6.867 -15.375 1 98.19 212 GLU A C 1
ATOM 1633 O O . GLU A 1 212 ? 8.227 6.645 -14.445 1 98.19 212 GLU A O 1
ATOM 1638 N N . ASN A 1 213 ? 7.73 7.574 -16.406 1 98.38 213 ASN A N 1
ATOM 1639 C CA . ASN A 1 213 ? 9.039 8.219 -16.516 1 98.38 213 ASN A CA 1
ATOM 1640 C C . ASN A 1 213 ? 9.242 9.25 -15.406 1 98.38 213 ASN A C 1
ATOM 1642 O O . ASN A 1 213 ? 10.352 9.375 -14.875 1 98.38 213 ASN A O 1
ATOM 1646 N N . LEU A 1 214 ? 8.242 9.977 -15.133 1 98.75 214 LEU A N 1
ATOM 1647 C CA . LEU A 1 214 ? 8.32 10.977 -14.07 1 98.75 214 LEU A CA 1
ATOM 1648 C C . LEU A 1 214 ? 8.5 10.305 -12.711 1 98.75 214 LEU A C 1
ATOM 1650 O O . LEU A 1 214 ? 9.25 10.797 -11.867 1 98.75 214 LEU A O 1
ATOM 1654 N N . GLN A 1 215 ? 7.82 9.18 -12.5 1 98.75 215 GLN A N 1
ATOM 1655 C CA . GLN A 1 215 ? 8.016 8.43 -11.266 1 98.75 215 GLN A CA 1
ATOM 1656 C C . GLN A 1 215 ? 9.445 7.902 -11.156 1 98.75 215 GLN A C 1
ATOM 1658 O O . GLN A 1 215 ? 10.047 7.938 -10.078 1 98.75 215 GLN A O 1
ATOM 1663 N N . ASP A 1 216 ? 9.945 7.438 -12.25 1 98.75 216 ASP A N 1
ATOM 1664 C CA . ASP A 1 216 ? 11.328 6.965 -12.289 1 98.75 216 ASP A CA 1
ATOM 1665 C C . ASP A 1 216 ? 12.297 8.078 -11.914 1 98.75 216 ASP A C 1
ATOM 1667 O O . ASP A 1 216 ? 13.227 7.867 -11.133 1 98.75 216 ASP A O 1
ATOM 1671 N N . GLN A 1 217 ? 12.07 9.219 -12.492 1 98.62 217 GLN A N 1
ATOM 1672 C CA . GLN A 1 217 ? 12.938 10.352 -12.188 1 98.62 217 GLN A CA 1
ATOM 1673 C C . GLN A 1 217 ? 12.867 10.719 -10.711 1 98.62 217 GLN A C 1
ATOM 1675 O O . GLN A 1 217 ? 13.891 11.008 -10.086 1 98.62 217 GLN A O 1
ATOM 1680 N N . ALA A 1 218 ? 11.711 10.703 -10.195 1 98.88 218 ALA A N 1
ATOM 1681 C CA . ALA A 1 218 ? 11.523 11.055 -8.789 1 98.88 218 ALA A CA 1
ATOM 1682 C C . ALA A 1 218 ? 12.242 10.062 -7.875 1 98.88 218 ALA A C 1
ATOM 1684 O O . ALA A 1 218 ? 12.914 10.469 -6.922 1 98.88 218 ALA A O 1
ATOM 1685 N N . GLN A 1 219 ? 12.062 8.773 -8.117 1 98.75 219 GLN A N 1
ATOM 1686 C CA . GLN A 1 219 ? 12.703 7.793 -7.242 1 98.75 219 GLN A CA 1
ATOM 1687 C C . GLN A 1 219 ? 14.219 7.805 -7.422 1 98.75 219 GLN A C 1
ATOM 1689 O O . GLN A 1 219 ? 14.969 7.586 -6.465 1 98.75 219 GLN A O 1
ATOM 1694 N N . LEU A 1 220 ? 14.711 8.102 -8.648 1 98.56 220 LEU A N 1
ATOM 1695 C CA . LEU A 1 220 ? 16.156 8.227 -8.852 1 98.56 220 LEU A CA 1
ATOM 1696 C C . LEU A 1 220 ? 16.703 9.414 -8.07 1 98.56 220 LEU A C 1
ATOM 1698 O O . LEU A 1 220 ? 17.781 9.32 -7.465 1 98.56 220 LEU A O 1
ATOM 1702 N N . MET A 1 221 ? 15.992 10.484 -8.07 1 98.75 221 MET A N 1
ATOM 1703 C CA . MET A 1 221 ? 16.391 11.648 -7.293 1 98.75 221 MET A CA 1
ATOM 1704 C C . MET A 1 221 ? 16.453 11.32 -5.809 1 98.75 221 MET A C 1
ATOM 1706 O O . MET A 1 221 ? 17.391 11.742 -5.117 1 98.75 221 MET A O 1
ATOM 1710 N N . LEU A 1 222 ? 15.469 10.617 -5.344 1 98.81 222 LEU A N 1
ATOM 1711 C CA . LEU A 1 222 ? 15.453 10.188 -3.951 1 98.81 222 LEU A CA 1
ATOM 1712 C C . LEU A 1 222 ? 16.688 9.344 -3.625 1 98.81 222 LEU A C 1
ATOM 1714 O O . LEU A 1 222 ? 17.344 9.57 -2.607 1 98.81 222 LEU A O 1
ATOM 1718 N N . GLY A 1 223 ? 16.922 8.375 -4.508 1 98.31 223 GLY A N 1
ATOM 1719 C CA . GLY A 1 223 ? 18.094 7.527 -4.312 1 98.31 223 GLY A CA 1
ATOM 1720 C C . GLY A 1 223 ? 19.391 8.305 -4.301 1 98.31 223 GLY A C 1
ATOM 1721 O O . GLY A 1 223 ? 20.266 8.055 -3.457 1 98.31 223 GLY A O 1
ATOM 1722 N N . HIS A 1 224 ? 19.547 9.227 -5.227 1 98.06 224 HIS A N 1
ATOM 1723 C CA . HIS A 1 224 ? 20.75 10.039 -5.305 1 98.06 224 HIS A CA 1
ATOM 1724 C C . HIS A 1 224 ? 20.922 10.875 -4.039 1 98.06 224 HIS A C 1
ATOM 1726 O O . HIS A 1 224 ? 22.031 10.969 -3.502 1 98.06 224 HIS A O 1
ATOM 1732 N N . HIS A 1 225 ? 19.891 11.5 -3.596 1 98.31 225 HIS A N 1
ATOM 1733 C CA . HIS A 1 225 ? 19.938 12.32 -2.391 1 98.31 225 HIS A CA 1
ATOM 1734 C C . HIS A 1 225 ? 20.312 11.477 -1.17 1 98.31 225 HIS A C 1
ATOM 1736 O O . HIS A 1 225 ? 21.156 11.883 -0.373 1 98.31 225 HIS A O 1
ATOM 1742 N N . ALA A 1 226 ? 19.656 10.336 -1.012 1 97.56 226 ALA A N 1
ATOM 1743 C CA . ALA A 1 226 ? 19.906 9.461 0.135 1 97.56 226 ALA A CA 1
ATOM 1744 C C . ALA A 1 226 ? 21.359 9 0.176 1 97.56 226 ALA A C 1
ATOM 1746 O O . ALA A 1 226 ? 21.969 8.977 1.242 1 97.56 226 ALA A O 1
ATOM 1747 N N . ARG A 1 227 ? 21.875 8.656 -0.974 1 96.25 227 ARG A N 1
ATOM 1748 C CA . ARG A 1 227 ? 23.25 8.188 -1.057 1 96.25 227 ARG A CA 1
ATOM 1749 C C . ARG A 1 227 ? 24.234 9.32 -0.753 1 96.25 227 ARG A C 1
ATOM 1751 O O . ARG A 1 227 ? 25.266 9.102 -0.132 1 96.25 227 ARG A O 1
ATOM 1758 N N . ALA A 1 228 ? 23.922 10.477 -1.195 1 97.62 228 ALA A N 1
ATOM 1759 C CA . ALA A 1 228 ? 24.797 11.625 -0.989 1 97.62 228 ALA A CA 1
ATOM 1760 C C . ALA A 1 228 ? 24.797 12.062 0.474 1 97.62 228 ALA A C 1
ATOM 1762 O O . ALA A 1 228 ? 25.844 12.406 1.027 1 97.62 228 ALA A O 1
ATOM 1763 N N . GLN A 1 229 ? 23.641 12.078 1.131 1 96.38 229 GLN A N 1
ATOM 1764 C CA . GLN A 1 229 ? 23.5 12.578 2.492 1 96.38 229 GLN A CA 1
ATOM 1765 C C . GLN A 1 229 ? 23.938 11.539 3.516 1 96.38 229 GLN A C 1
ATOM 1767 O O . GLN A 1 229 ? 24.453 11.883 4.582 1 96.38 229 GLN A O 1
ATOM 1772 N N . GLN A 1 230 ? 23.672 10.281 3.203 1 95.38 230 GLN A N 1
ATOM 1773 C CA . GLN A 1 230 ? 24.016 9.195 4.113 1 95.38 230 GLN A CA 1
ATOM 1774 C C . GLN A 1 230 ? 24.672 8.031 3.371 1 95.38 230 GLN A C 1
ATOM 1776 O O . GLN A 1 230 ? 24.078 6.949 3.262 1 95.38 230 GLN A O 1
ATOM 1781 N N . PRO A 1 231 ? 25.922 8.203 2.943 1 93.75 231 PRO A N 1
ATOM 1782 C CA . PRO A 1 231 ? 26.609 7.176 2.152 1 93.75 231 PRO A CA 1
ATOM 1783 C C . PRO A 1 231 ? 26.797 5.871 2.918 1 93.75 231 PRO A C 1
ATOM 1785 O O . PRO A 1 231 ? 26.938 4.805 2.309 1 93.75 231 PRO A O 1
ATOM 1788 N N . ASN A 1 232 ? 26.703 5.891 4.195 1 95.75 232 ASN A N 1
ATOM 1789 C CA . ASN A 1 232 ? 26.922 4.707 5.02 1 95.75 232 ASN A CA 1
ATOM 1790 C C . ASN A 1 232 ? 25.625 3.971 5.309 1 95.75 232 ASN A C 1
ATOM 1792 O O . ASN A 1 232 ? 25.609 2.998 6.066 1 95.75 232 ASN A O 1
ATOM 1796 N N . SER A 1 233 ? 24.531 4.375 4.77 1 96.56 233 SER A N 1
ATOM 1797 C CA . SER A 1 233 ? 23.234 3.732 4.934 1 96.56 233 SER A CA 1
ATOM 1798 C C . SER A 1 233 ? 22.688 3.256 3.596 1 96.56 233 SER A C 1
ATOM 1800 O O . SER A 1 233 ? 21.688 3.791 3.105 1 96.56 233 SER A O 1
ATOM 1802 N N . PRO A 1 234 ? 23.281 2.164 3.115 1 96.12 234 PRO A N 1
ATOM 1803 C CA . PRO A 1 234 ? 22.891 1.704 1.779 1 96.12 234 PRO A CA 1
ATOM 1804 C C . PRO A 1 234 ? 21.422 1.278 1.701 1 96.12 234 PRO A C 1
ATOM 1806 O O . PRO A 1 234 ? 20.844 1.253 0.614 1 96.12 234 PRO A O 1
ATOM 1809 N N . ALA A 1 235 ? 20.828 0.965 2.83 1 98.06 235 ALA A N 1
ATOM 1810 C CA . ALA A 1 235 ? 19.438 0.485 2.836 1 98.06 235 ALA A CA 1
ATOM 1811 C C . ALA A 1 235 ? 18.453 1.649 2.896 1 98.06 235 ALA A C 1
ATOM 1813 O O . ALA A 1 235 ? 17.25 1.448 2.814 1 98.06 235 ALA A O 1
ATOM 1814 N N . ARG A 1 236 ? 18.891 2.857 3.002 1 98.19 236 ARG A N 1
ATOM 1815 C CA . ARG A 1 236 ? 18.016 3.994 3.287 1 98.19 236 ARG A CA 1
ATOM 1816 C C . ARG A 1 236 ? 17.031 4.23 2.145 1 98.19 236 ARG A C 1
ATOM 1818 O O . ARG A 1 236 ? 15.836 4.418 2.377 1 98.19 236 ARG A O 1
ATOM 1825 N N . PHE A 1 237 ? 17.609 4.242 0.902 1 98.62 237 PHE A N 1
ATOM 1826 C CA . PHE A 1 237 ? 16.75 4.457 -0.248 1 98.62 237 PHE A CA 1
ATOM 1827 C C . PHE A 1 237 ? 15.578 3.475 -0.24 1 98.62 237 PHE A C 1
ATOM 1829 O O . PHE A 1 237 ? 14.422 3.873 -0.378 1 98.62 237 PHE A O 1
ATOM 1836 N N . GLY A 1 238 ? 15.859 2.178 -0.089 1 98.69 238 GLY A N 1
ATOM 1837 C CA . GLY A 1 238 ? 14.82 1.163 -0.015 1 98.69 238 GLY A CA 1
ATOM 1838 C C . GLY A 1 238 ? 13.883 1.354 1.162 1 98.69 238 GLY A C 1
ATOM 1839 O O . GLY A 1 238 ? 12.672 1.181 1.031 1 98.69 238 GLY A O 1
ATOM 1840 N N . ARG A 1 239 ? 14.406 1.716 2.279 1 98.44 239 ARG A N 1
ATOM 1841 C CA . ARG A 1 239 ? 13.594 1.951 3.469 1 98.44 239 ARG A CA 1
ATOM 1842 C C . ARG A 1 239 ? 12.578 3.068 3.23 1 98.44 239 ARG A C 1
ATOM 1844 O O . ARG A 1 239 ? 11.43 2.971 3.658 1 98.44 239 ARG A O 1
ATOM 1851 N N . LEU A 1 240 ? 13.039 4.109 2.6 1 98.75 240 LEU A N 1
ATOM 1852 C CA . LEU A 1 240 ? 12.164 5.238 2.314 1 98.75 240 LEU A CA 1
ATOM 1853 C C . LEU A 1 240 ? 11.016 4.82 1.4 1 98.75 240 LEU A C 1
ATOM 1855 O O . LEU A 1 240 ? 9.859 5.191 1.631 1 98.75 240 LEU A O 1
ATOM 1859 N N . LEU A 1 241 ? 11.344 4.027 0.353 1 98.88 241 LEU A N 1
ATOM 1860 C CA . LEU A 1 241 ? 10.305 3.562 -0.562 1 98.88 241 LEU A CA 1
ATOM 1861 C C . LEU A 1 241 ? 9.328 2.637 0.151 1 98.88 241 LEU A C 1
ATOM 1863 O O . LEU A 1 241 ? 8.125 2.67 -0.122 1 98.88 241 LEU A O 1
ATOM 1867 N N . LEU A 1 242 ? 9.828 1.865 1.076 1 98.75 242 LEU A N 1
ATOM 1868 C CA . LEU A 1 242 ? 9.008 0.881 1.773 1 98.75 242 LEU A CA 1
ATOM 1869 C C . LEU A 1 242 ? 8.148 1.55 2.838 1 98.75 242 LEU A C 1
ATOM 1871 O O . LEU A 1 242 ? 7.281 0.906 3.438 1 98.75 242 LEU A O 1
ATOM 1875 N N . LEU A 1 243 ? 8.336 2.855 3.051 1 98.56 243 LEU A N 1
ATOM 1876 C CA . LEU A 1 243 ? 7.465 3.623 3.934 1 98.56 243 LEU A CA 1
ATOM 1877 C C . LEU A 1 243 ? 6.18 4.02 3.215 1 98.56 243 LEU A C 1
ATOM 1879 O O . LEU A 1 243 ? 5.156 4.27 3.857 1 98.56 243 LEU A O 1
ATOM 1883 N N . LEU A 1 244 ? 6.219 4.121 1.934 1 98.75 244 LEU A N 1
ATOM 1884 C CA . LEU A 1 244 ? 5.145 4.715 1.143 1 98.75 244 LEU A CA 1
ATOM 1885 C C . LEU A 1 244 ? 3.863 3.896 1.265 1 98.75 244 LEU A C 1
ATOM 1887 O O . LEU A 1 244 ? 2.775 4.457 1.405 1 98.75 244 LEU A O 1
ATOM 1891 N N . PRO A 1 245 ? 3.943 2.574 1.287 1 97.75 245 PRO A N 1
ATOM 1892 C CA . PRO A 1 245 ? 2.713 1.786 1.392 1 97.75 245 PRO A CA 1
ATOM 1893 C C . PRO A 1 245 ? 1.975 2.016 2.709 1 97.75 245 PRO A C 1
ATOM 1895 O O . PRO A 1 245 ? 0.762 1.804 2.785 1 97.75 245 PRO A O 1
ATOM 1898 N N . LEU A 1 246 ? 2.656 2.428 3.707 1 97.94 246 LEU A N 1
ATOM 1899 C CA . LEU A 1 246 ? 2.025 2.67 5 1 97.94 246 LEU A CA 1
ATOM 1900 C C . LEU A 1 246 ? 0.977 3.771 4.895 1 97.94 246 LEU A C 1
ATOM 1902 O O . LEU A 1 246 ? 0.028 3.811 5.68 1 97.94 246 LEU A O 1
ATOM 1906 N N . LEU A 1 247 ? 1.122 4.656 3.955 1 98.5 247 LEU A N 1
ATOM 1907 C CA . LEU A 1 247 ? 0.207 5.777 3.754 1 98.5 247 LEU A CA 1
ATOM 1908 C C . LEU A 1 247 ? -1.135 5.293 3.217 1 98.5 247 LEU A C 1
ATOM 1910 O O . LEU A 1 247 ? -2.119 6.035 3.23 1 98.5 247 LEU A O 1
ATOM 1914 N N . ARG A 1 248 ? -1.153 4.035 2.777 1 97.62 248 ARG A N 1
ATOM 1915 C CA . ARG A 1 248 ? -2.354 3.5 2.145 1 97.62 248 ARG A CA 1
ATOM 1916 C C . ARG A 1 248 ? -3.059 2.506 3.061 1 97.62 248 ARG A C 1
ATOM 1918 O O . ARG A 1 248 ? -4.055 1.894 2.674 1 97.62 248 ARG A O 1
ATOM 1925 N N . MET A 1 249 ? -2.562 2.371 4.273 1 96.25 249 MET A N 1
ATOM 1926 C CA . MET A 1 249 ? -3.139 1.406 5.203 1 96.25 249 MET A CA 1
ATOM 1927 C C . MET A 1 249 ? -4.555 1.811 5.598 1 96.25 249 MET A C 1
ATOM 1929 O O . MET A 1 249 ? -5.402 0.953 5.863 1 96.25 249 MET A O 1
ATOM 1933 N N . VAL A 1 250 ? -4.723 3.119 5.738 1 96.5 250 VAL A N 1
ATOM 1934 C CA . VAL A 1 250 ? -6.062 3.654 5.961 1 96.5 250 VAL A CA 1
ATOM 1935 C C . VAL A 1 250 ? -6.637 4.168 4.645 1 96.5 250 VAL A C 1
ATOM 1937 O O . VAL A 1 250 ? -6.055 5.047 4.004 1 96.5 250 VAL A O 1
ATOM 1940 N N . PRO A 1 251 ? -7.75 3.553 4.219 1 95.88 251 PRO A N 1
ATOM 1941 C CA . PRO A 1 251 ? -8.336 3.961 2.941 1 95.88 251 PRO A CA 1
ATOM 1942 C C . PRO A 1 251 ? -8.68 5.449 2.898 1 95.88 251 PRO A C 1
ATOM 1944 O O . PRO A 1 251 ? -9.008 6.043 3.93 1 95.88 251 PRO A O 1
ATOM 1947 N N . ALA A 1 252 ? -8.734 5.969 1.716 1 97.31 252 ALA A N 1
ATOM 1948 C CA . ALA A 1 252 ? -8.961 7.395 1.498 1 97.31 252 ALA A CA 1
ATOM 1949 C C . ALA A 1 252 ? -10.305 7.832 2.088 1 97.31 252 ALA A C 1
ATOM 1951 O O . ALA A 1 252 ? -10.422 8.938 2.627 1 97.31 252 ALA A O 1
ATOM 1952 N N . SER A 1 253 ? -11.312 7 1.962 1 95.31 253 SER A N 1
ATOM 1953 C CA . SER A 1 253 ? -12.633 7.34 2.484 1 95.31 253 SER A CA 1
ATOM 1954 C C . SER A 1 253 ? -12.602 7.504 4 1 95.31 253 SER A C 1
ATOM 1956 O O . SER A 1 253 ? -13.328 8.336 4.555 1 95.31 253 SER A O 1
ATOM 1958 N N . ARG A 1 254 ? -11.766 6.727 4.66 1 95.31 254 ARG A N 1
ATOM 1959 C CA . ARG A 1 254 ? -11.648 6.812 6.113 1 95.31 254 ARG A CA 1
ATOM 1960 C C . ARG A 1 254 ? -10.805 8.016 6.523 1 95.31 254 ARG A C 1
ATOM 1962 O O . ARG A 1 254 ? -11.055 8.641 7.555 1 95.31 254 ARG A O 1
ATOM 1969 N N . VAL A 1 255 ? -9.828 8.32 5.727 1 97.38 255 VAL A N 1
ATOM 1970 C CA . VAL A 1 255 ? -9.062 9.539 5.957 1 97.38 255 VAL A CA 1
ATOM 1971 C C . VAL A 1 255 ? -9.977 10.75 5.84 1 97.38 255 VAL A C 1
ATOM 1973 O O . VAL A 1 255 ? -9.914 11.672 6.664 1 97.38 255 VAL A O 1
ATOM 1976 N N . GLU A 1 256 ? -10.82 10.758 4.816 1 96.5 256 GLU A N 1
ATOM 1977 C CA . GLU A 1 256 ? -11.812 11.812 4.629 1 96.5 256 GLU A CA 1
ATOM 1978 C C . GLU A 1 256 ? -12.711 11.945 5.855 1 96.5 256 GLU A C 1
ATOM 1980 O O . GLU A 1 256 ? -12.969 13.062 6.32 1 96.5 256 GLU A O 1
ATOM 1985 N N . LEU A 1 257 ? -13.148 10.875 6.391 1 93.25 257 LEU A N 1
ATOM 1986 C CA . LEU A 1 257 ? -14.031 10.859 7.551 1 93.25 257 LEU A CA 1
ATOM 1987 C C . LEU A 1 257 ? -13.336 11.438 8.773 1 93.25 257 LEU A C 1
ATOM 1989 O O . LEU A 1 257 ? -13.914 12.266 9.484 1 93.25 257 LEU A O 1
ATOM 1993 N N . ILE A 1 258 ? -12.133 11.039 9.008 1 94.06 258 ILE A N 1
ATOM 1994 C CA . ILE A 1 258 ? -11.406 11.383 10.219 1 94.06 258 ILE A CA 1
ATOM 1995 C C . ILE A 1 258 ? -10.992 12.852 10.18 1 94.06 258 ILE A C 1
ATOM 1997 O O . ILE A 1 258 ? -11.156 13.578 11.164 1 94.06 258 ILE A O 1
ATOM 2001 N N . TYR A 1 259 ? -10.602 13.32 9.062 1 95.25 259 TYR A N 1
ATOM 2002 C CA . TYR A 1 259 ? -9.922 14.609 9.039 1 95.25 259 TYR A CA 1
ATOM 2003 C C . TYR A 1 259 ? -10.82 15.68 8.43 1 95.25 259 TYR A C 1
ATOM 2005 O O . TYR A 1 259 ? -10.602 16.875 8.641 1 95.25 259 TYR A O 1
ATOM 2013 N N . PHE A 1 260 ? -11.875 15.273 7.652 1 94.38 260 PHE A N 1
ATOM 2014 C CA . PHE A 1 260 ? -12.477 16.312 6.832 1 94.38 260 PHE A CA 1
ATOM 2015 C C . PHE A 1 260 ? -14 16.281 6.941 1 94.38 260 PHE A C 1
ATOM 2017 O O . PHE A 1 260 ? -14.68 17.219 6.539 1 94.38 260 PHE A O 1
ATOM 2024 N N . HIS A 1 261 ? -14.484 15.242 7.398 1 89.75 261 HIS A N 1
ATOM 2025 C CA . HIS A 1 261 ? -15.938 15.086 7.387 1 89.75 261 HIS A CA 1
ATOM 2026 C C . HIS A 1 261 ? -16.625 16.25 8.102 1 89.75 261 HIS A C 1
ATOM 2028 O O . HIS A 1 261 ? -17.672 16.719 7.668 1 89.75 261 HIS A O 1
ATOM 2034 N N . ARG A 1 262 ? -16.094 16.688 9.117 1 85.69 262 ARG A N 1
ATOM 2035 C CA . ARG A 1 262 ? -16.703 17.781 9.891 1 85.69 262 ARG A CA 1
ATOM 2036 C C . ARG A 1 262 ? -16.688 19.078 9.102 1 85.69 262 ARG A C 1
ATOM 2038 O O . ARG A 1 262 ? -17.578 19.922 9.258 1 85.69 262 ARG A O 1
ATOM 2045 N N . THR A 1 263 ? -15.703 19.266 8.328 1 87.94 263 THR A N 1
ATOM 2046 C CA . THR A 1 263 ? -15.508 20.516 7.609 1 87.94 263 THR A CA 1
ATOM 2047 C C . THR A 1 263 ? -16.266 20.5 6.285 1 87.94 263 THR A C 1
ATOM 2049 O O . THR A 1 263 ? -16.859 21.5 5.891 1 87.94 263 THR A O 1
ATOM 2052 N N . ILE A 1 264 ? -16.297 19.406 5.637 1 91.38 264 ILE A N 1
ATOM 2053 C CA . ILE A 1 264 ? -16.812 19.438 4.27 1 91.38 264 ILE A CA 1
ATOM 2054 C C . ILE A 1 264 ? -18.188 18.781 4.23 1 91.38 264 ILE A C 1
ATOM 2056 O O . ILE A 1 264 ? -18.922 18.906 3.24 1 91.38 264 ILE A O 1
ATOM 2060 N N . GLY A 1 265 ? -18.547 18.047 5.238 1 86.38 265 GLY A N 1
ATOM 2061 C CA . GLY A 1 265 ? -19.844 17.391 5.273 1 86.38 265 GLY A CA 1
ATOM 2062 C C . GLY A 1 265 ? -20.031 16.375 4.152 1 86.38 265 GLY A C 1
ATOM 2063 O O . GLY A 1 265 ? -19.172 15.523 3.93 1 86.38 265 GLY A O 1
ATOM 2064 N N . ASN A 1 266 ? -21.078 16.625 3.387 1 88.31 266 ASN A N 1
ATOM 2065 C CA . ASN A 1 266 ? -21.438 15.664 2.348 1 88.31 266 ASN A CA 1
ATOM 2066 C C . ASN A 1 266 ? -20.859 16.062 0.991 1 88.31 266 ASN A C 1
ATOM 2068 O O . ASN A 1 266 ? -21.141 15.414 -0.021 1 88.31 266 ASN A O 1
ATOM 2072 N N . THR A 1 267 ? -20.125 17.094 0.969 1 93.31 267 THR A N 1
ATOM 2073 C CA . THR A 1 267 ? -19.484 17.5 -0.278 1 93.31 267 THR A CA 1
ATOM 2074 C C . THR A 1 267 ? -18.469 16.453 -0.721 1 93.31 267 THR A C 1
ATOM 2076 O O . THR A 1 267 ? -17.562 16.078 0.042 1 93.31 267 THR A O 1
ATOM 2079 N N . PRO A 1 268 ? -18.656 15.914 -1.977 1 94.12 268 PRO A N 1
ATOM 2080 C CA . PRO A 1 268 ? -17.688 14.93 -2.451 1 94.12 268 PRO A CA 1
ATOM 2081 C C . PRO A 1 268 ? -16.25 15.477 -2.469 1 94.12 268 PRO A C 1
ATOM 2083 O O . PRO A 1 268 ? -16.047 16.641 -2.807 1 94.12 268 PRO A O 1
ATOM 2086 N N . MET A 1 269 ? -15.273 14.672 -2.057 1 94.94 269 MET A N 1
ATOM 2087 C CA . MET A 1 269 ? -13.875 15.07 -2.002 1 94.94 269 MET A CA 1
ATOM 2088 C C . MET A 1 269 ? -13.398 15.586 -3.359 1 94.94 269 MET A C 1
ATOM 2090 O O . MET A 1 269 ? -12.578 16.5 -3.432 1 94.94 269 MET A O 1
ATOM 2094 N N . GLU A 1 270 ? -13.906 14.992 -4.426 1 95.31 270 GLU A N 1
ATOM 2095 C CA . GLU A 1 270 ? -13.555 15.406 -5.781 1 95.31 270 GLU A CA 1
ATOM 2096 C C . GLU A 1 270 ? -13.852 16.891 -6.004 1 95.31 270 GLU A C 1
ATOM 2098 O O . GLU A 1 270 ? -13.078 17.594 -6.645 1 95.31 270 GLU A O 1
ATOM 2103 N N . LYS A 1 271 ? -14.992 17.328 -5.512 1 96.12 271 LYS A N 1
ATOM 2104 C CA . LYS A 1 271 ? -15.367 18.734 -5.645 1 96.12 271 LYS A CA 1
ATOM 2105 C C . LYS A 1 271 ? -14.461 19.641 -4.812 1 96.12 271 LYS A C 1
ATOM 2107 O O . LYS A 1 271 ? -14.078 20.719 -5.258 1 96.12 271 LYS A O 1
ATOM 2112 N N . VAL A 1 272 ? -14.156 19.203 -3.639 1 96.5 272 VAL A N 1
ATOM 2113 C CA . VAL A 1 272 ? -13.266 19.953 -2.762 1 96.5 272 VAL A CA 1
ATOM 2114 C C . VAL A 1 272 ? -11.906 20.125 -3.441 1 96.5 272 VAL A C 1
ATOM 2116 O O . VAL A 1 272 ? -11.352 21.234 -3.457 1 96.5 272 VAL A O 1
ATOM 2119 N N . LEU A 1 273 ? -11.391 19.047 -3.998 1 97.5 273 LEU A N 1
ATOM 2120 C CA . LEU A 1 273 ? -10.094 19.062 -4.672 1 97.5 273 LEU A CA 1
ATOM 2121 C C . LEU A 1 273 ? -10.133 19.984 -5.891 1 97.5 273 LEU A C 1
ATOM 2123 O O . LEU A 1 273 ? -9.18 20.734 -6.141 1 97.5 273 LEU A O 1
ATOM 2127 N N . CYS A 1 274 ? -11.227 19.938 -6.641 1 95.88 274 CYS A N 1
ATOM 2128 C CA . CYS A 1 274 ? -11.398 20.797 -7.805 1 95.88 274 CYS A CA 1
ATOM 2129 C C . CYS A 1 274 ? -11.375 22.266 -7.406 1 95.88 274 CYS A C 1
ATOM 2131 O O . CYS A 1 274 ? -10.734 23.078 -8.078 1 95.88 274 CYS A O 1
ATOM 2133 N N . ASP A 1 275 ? -12.07 22.562 -6.352 1 95.12 275 ASP A N 1
ATOM 2134 C CA . ASP A 1 275 ? -12.125 23.938 -5.867 1 95.12 275 ASP A CA 1
ATOM 2135 C C . ASP A 1 275 ? -10.742 24.406 -5.426 1 95.12 275 ASP A C 1
ATOM 2137 O O . ASP A 1 275 ? -10.367 25.562 -5.668 1 95.12 275 ASP A O 1
ATOM 2141 N N . MET A 1 276 ? -10.031 23.547 -4.75 1 93.94 276 MET A N 1
ATOM 2142 C CA . MET A 1 276 ? -8.688 23.891 -4.297 1 93.94 276 MET A CA 1
ATOM 2143 C C . MET A 1 276 ? -7.75 24.094 -5.477 1 93.94 276 MET A C 1
ATOM 2145 O O . MET A 1 276 ? -6.863 24.953 -5.434 1 93.94 276 MET A O 1
ATOM 2149 N N . TYR A 1 277 ? -7.922 23.25 -6.48 1 94.5 277 TYR A N 1
ATOM 2150 C CA . TYR A 1 277 ? -7.055 23.297 -7.652 1 94.5 277 TYR A CA 1
ATOM 2151 C C . TYR A 1 277 ? -7.27 24.594 -8.438 1 94.5 277 TYR A C 1
ATOM 2153 O O . TYR A 1 277 ? -6.336 25.125 -9.039 1 94.5 277 TYR A O 1
ATOM 2161 N N . LYS A 1 278 ? -8.477 25.125 -8.5 1 91.56 278 LYS A N 1
ATOM 2162 C CA . LYS A 1 278 ? -8.82 26.344 -9.234 1 91.56 278 LYS A CA 1
ATOM 2163 C C . LYS A 1 278 ? -8.281 27.578 -8.523 1 91.56 278 LYS A C 1
ATOM 2165 O O . LYS A 1 278 ? -8.094 28.625 -9.148 1 91.56 278 LYS A O 1
ATOM 2170 N N . ASN A 1 279 ? -8.109 27.531 -7.227 1 84.75 279 ASN A N 1
ATOM 2171 C CA . ASN A 1 279 ? -7.617 28.672 -6.441 1 84.75 279 ASN A CA 1
ATOM 2172 C C . ASN A 1 279 ? -6.094 28.734 -6.441 1 84.75 279 ASN A C 1
ATOM 2174 O O . ASN A 1 279 ? -5.512 29.766 -6.125 1 84.75 279 ASN A O 1
ATOM 2178 N N . MET B 1 1 ? 32.844 -33.188 -2.475 1 17.17 1 MET B N 1
ATOM 2179 C CA . MET B 1 1 ? 33.406 -34.156 -3.395 1 17.17 1 MET B CA 1
ATOM 2180 C C . MET B 1 1 ? 32.531 -34.344 -4.625 1 17.17 1 MET B C 1
ATOM 2182 O O . MET B 1 1 ? 31.297 -34.344 -4.52 1 17.17 1 MET B O 1
ATOM 2186 N N . ALA B 1 2 ? 33.219 -34.156 -5.82 1 22 2 ALA B N 1
ATOM 2187 C CA . ALA B 1 2 ? 33.062 -34.094 -7.273 1 22 2 ALA B CA 1
ATOM 2188 C C . ALA B 1 2 ? 32.406 -35.344 -7.832 1 22 2 ALA B C 1
ATOM 2190 O O . ALA B 1 2 ? 33.094 -36.344 -8.117 1 22 2 ALA B O 1
ATOM 2191 N N . ARG B 1 3 ? 31.219 -35.719 -7.285 1 16.97 3 ARG B N 1
ATOM 2192 C CA . ARG B 1 3 ? 30.812 -37.094 -7.492 1 16.97 3 ARG B CA 1
ATOM 2193 C C . ARG B 1 3 ? 30.828 -37.469 -8.977 1 16.97 3 ARG B C 1
ATOM 2195 O O . ARG B 1 3 ? 30.594 -36.594 -9.828 1 16.97 3 ARG B O 1
ATOM 2202 N N . TYR B 1 4 ? 30.766 -38.688 -9.445 1 17.23 4 TYR B N 1
ATOM 2203 C CA . TYR B 1 4 ? 31.203 -39.719 -10.352 1 17.23 4 TYR B CA 1
ATOM 2204 C C . TYR B 1 4 ? 30.469 -39.656 -11.68 1 17.23 4 TYR B C 1
ATOM 2206 O O . TYR B 1 4 ? 29.484 -38.938 -11.812 1 17.23 4 TYR B O 1
ATOM 2214 N N . THR B 1 5 ? 29.594 -40.594 -12.227 1 18.61 5 THR B N 1
ATOM 2215 C CA . THR B 1 5 ? 30.031 -41.594 -13.18 1 18.61 5 THR B CA 1
ATOM 2216 C C . THR B 1 5 ? 29.484 -41.312 -14.57 1 18.61 5 THR B C 1
ATOM 2218 O O . THR B 1 5 ? 28.625 -40.438 -14.742 1 18.61 5 THR B O 1
ATOM 2221 N N . THR B 1 6 ? 28.734 -42.25 -15.297 1 19.08 6 THR B N 1
ATOM 2222 C CA . THR B 1 6 ? 29.062 -43.062 -16.469 1 19.08 6 THR B CA 1
ATOM 2223 C C . THR B 1 6 ? 28.328 -42.531 -17.703 1 19.08 6 THR B C 1
ATOM 2225 O O . THR B 1 6 ? 27.25 -41.938 -17.594 1 19.08 6 THR B O 1
ATOM 2228 N N . PRO B 1 7 ? 28.656 -42.844 -19.062 1 23.5 7 PRO B N 1
ATOM 2229 C CA . PRO B 1 7 ? 28.891 -42.469 -20.469 1 23.5 7 PRO B CA 1
ATOM 2230 C C . PRO B 1 7 ? 27.688 -42.781 -21.359 1 23.5 7 PRO B C 1
ATOM 2232 O O . PRO B 1 7 ? 27.766 -42.625 -22.578 1 23.5 7 PRO B O 1
ATOM 2235 N N . LEU B 1 8 ? 26.375 -42.531 -20.984 1 19.91 8 LEU B N 1
ATOM 2236 C CA . LEU B 1 8 ? 25.484 -43.5 -21.609 1 19.91 8 LEU B CA 1
ATOM 2237 C C . LEU B 1 8 ? 25.516 -43.375 -23.125 1 19.91 8 LEU B C 1
ATOM 2239 O O . LEU B 1 8 ? 25.562 -42.25 -23.656 1 19.91 8 LEU B O 1
ATOM 2243 N N . PRO B 1 9 ? 25.562 -44.438 -23.984 1 19.47 9 PRO B N 1
ATOM 2244 C CA . PRO B 1 9 ? 25.953 -44.719 -25.359 1 19.47 9 PRO B CA 1
ATOM 2245 C C . PRO B 1 9 ? 24.859 -44.312 -26.359 1 19.47 9 PRO B C 1
ATOM 2247 O O . PRO B 1 9 ? 23.719 -44.781 -26.266 1 19.47 9 PRO B O 1
ATOM 2250 N N . LEU B 1 10 ? 24.719 -43.094 -26.688 1 20.62 10 LEU B N 1
ATOM 2251 C CA . LEU B 1 10 ? 23.531 -42.75 -27.469 1 20.62 10 LEU B CA 1
ATOM 2252 C C . LEU B 1 10 ? 23.453 -43.594 -28.75 1 20.62 10 LEU B C 1
ATOM 2254 O O . LEU B 1 10 ? 24.422 -43.656 -29.5 1 20.62 10 LEU B O 1
ATOM 2258 N N . PRO B 1 11 ? 22.297 -44.312 -28.969 1 16.81 11 PRO B N 1
ATOM 2259 C CA . PRO B 1 11 ? 22.125 -45.375 -29.938 1 16.81 11 PRO B CA 1
ATOM 2260 C C . PRO B 1 11 ? 22.078 -44.875 -31.375 1 16.81 11 PRO B C 1
ATOM 2262 O O . PRO B 1 11 ? 21.797 -43.719 -31.625 1 16.81 11 PRO B O 1
ATOM 2265 N N . THR B 1 12 ? 22.297 -45.844 -32.406 1 18.22 12 THR B N 1
ATOM 2266 C CA . THR B 1 12 ? 22.781 -46.062 -33.75 1 18.22 12 THR B CA 1
ATOM 2267 C C . THR B 1 12 ? 21.656 -45.906 -34.781 1 18.22 12 THR B C 1
ATOM 2269 O O . THR B 1 12 ? 21.906 -45.625 -35.938 1 18.22 12 THR B O 1
ATOM 2272 N N . VAL B 1 13 ? 20.328 -45.688 -34.438 1 17.89 13 VAL B N 1
ATOM 2273 C CA . VAL B 1 13 ? 19.578 -46.594 -35.281 1 17.89 13 VAL B CA 1
ATOM 2274 C C . VAL B 1 13 ? 19.625 -46.094 -36.719 1 17.89 13 VAL B C 1
ATOM 2276 O O . VAL B 1 13 ? 19.734 -44.906 -36.969 1 17.89 13 VAL B O 1
ATOM 2279 N N . ALA B 1 14 ? 18.828 -46.875 -37.594 1 18.14 14 ALA B N 1
ATOM 2280 C CA . ALA B 1 14 ? 19.031 -47.594 -38.875 1 18.14 14 ALA B CA 1
ATOM 2281 C C . ALA B 1 14 ? 18.578 -46.75 -40.062 1 18.14 14 ALA B C 1
ATOM 2283 O O . ALA B 1 14 ? 17.812 -45.781 -39.875 1 18.14 14 ALA B O 1
ATOM 2284 N N . PRO B 1 15 ? 18.312 -47.531 -41.25 1 17.16 15 PRO B N 1
ATOM 2285 C CA . PRO B 1 15 ? 18.719 -47.469 -42.656 1 17.16 15 PRO B CA 1
ATOM 2286 C C . PRO B 1 15 ? 17.641 -46.875 -43.531 1 17.16 15 PRO B C 1
ATOM 2288 O O . PRO B 1 15 ? 17.938 -46.156 -44.5 1 17.16 15 PRO B O 1
ATOM 2291 N N . THR B 1 16 ? 16.266 -47.031 -43.281 1 16.34 16 THR B N 1
ATOM 2292 C CA . THR B 1 16 ? 15.695 -47.75 -44.406 1 16.34 16 THR B CA 1
ATOM 2293 C C . THR B 1 16 ? 15.406 -46.812 -45.562 1 16.34 16 THR B C 1
ATOM 2295 O O . THR B 1 16 ? 15.094 -45.625 -45.375 1 16.34 16 THR B O 1
ATOM 2298 N N . THR B 1 17 ? 15.008 -47.5 -46.781 1 15.7 17 THR B N 1
ATOM 2299 C CA . THR B 1 17 ? 15.25 -47.469 -48.219 1 15.7 17 THR B CA 1
ATOM 2300 C C . THR B 1 17 ? 14.156 -46.688 -48.938 1 15.7 17 THR B C 1
ATOM 2302 O O . THR B 1 17 ? 14.453 -45.875 -49.844 1 15.7 17 THR B O 1
ATOM 2305 N N . ASN B 1 18 ? 12.773 -47.031 -48.844 1 14.91 18 ASN B N 1
ATOM 2306 C CA . ASN B 1 18 ? 12.297 -47.5 -50.156 1 14.91 18 ASN B CA 1
ATOM 2307 C C . ASN B 1 18 ? 11.867 -46.344 -51.062 1 14.91 18 ASN B C 1
ATOM 2309 O O . ASN B 1 18 ? 11.602 -45.25 -50.562 1 14.91 18 ASN B O 1
ATOM 2313 N N . SER B 1 19 ? 10.906 -46.781 -52.125 1 15.11 19 SER B N 1
ATOM 2314 C CA . SER B 1 19 ? 10.922 -46.812 -53.562 1 15.11 19 SER B CA 1
ATOM 2315 C C . SER B 1 19 ? 10.039 -45.688 -54.156 1 15.11 19 SER B C 1
ATOM 2317 O O . SER B 1 19 ? 10.484 -44.906 -54.969 1 15.11 19 SER B O 1
ATOM 2319 N N . THR B 1 20 ? 8.648 -46.031 -54.375 1 14.9 20 THR B N 1
ATOM 2320 C CA . THR B 1 20 ? 8.281 -46.188 -55.781 1 14.9 20 THR B CA 1
ATOM 2321 C C . THR B 1 20 ? 7.766 -44.875 -56.344 1 14.9 20 THR B C 1
ATOM 2323 O O . THR B 1 20 ? 7.391 -43.969 -55.594 1 14.9 20 THR B O 1
ATOM 2326 N N . ASN B 1 21 ? 6.629 -45.094 -57.25 1 14.3 21 ASN B N 1
ATOM 2327 C CA . ASN B 1 21 ? 6.566 -44.938 -58.688 1 14.3 21 ASN B CA 1
ATOM 2328 C C . ASN B 1 21 ? 5.832 -43.656 -59.094 1 14.3 21 ASN B C 1
ATOM 2330 O O . ASN B 1 21 ? 6.348 -42.875 -59.875 1 14.3 21 ASN B O 1
ATOM 2334 N N . ASN B 1 22 ? 4.43 -43.812 -59.375 1 14.31 22 ASN B N 1
ATOM 2335 C CA . ASN B 1 22 ? 4.043 -43.719 -60.781 1 14.31 22 ASN B CA 1
ATOM 2336 C C . ASN B 1 22 ? 3.65 -42.281 -61.125 1 14.31 22 ASN B C 1
ATOM 2338 O O . ASN B 1 22 ? 3.373 -41.469 -60.25 1 14.31 22 ASN B O 1
ATOM 2342 N N . THR B 1 23 ? 2.51 -42.219 -62.062 1 14.25 23 THR B N 1
ATOM 2343 C CA . THR B 1 23 ? 2.5 -41.812 -63.469 1 14.25 23 THR B CA 1
ATOM 2344 C C . THR B 1 23 ? 1.874 -40.438 -63.594 1 14.25 23 THR B C 1
ATOM 2346 O O . THR B 1 23 ? 2.449 -39.562 -64.25 1 14.25 23 THR B O 1
ATOM 2349 N N . ALA B 1 24 ? 0.439 -40.5 -64 1 14.34 24 ALA B N 1
ATOM 2350 C CA . ALA B 1 24 ? 0.09 -40.094 -65.312 1 14.34 24 ALA B CA 1
ATOM 2351 C C . ALA B 1 24 ? -0.167 -38.594 -65.375 1 14.34 24 ALA B C 1
ATOM 2353 O O . ALA B 1 24 ? -0.33 -37.938 -64.375 1 14.34 24 ALA B O 1
ATOM 2354 N N . THR B 1 25 ? -1.53 -38.219 -65.812 1 15.42 25 THR B N 1
ATOM 2355 C CA . THR B 1 25 ? -1.751 -37.719 -67.125 1 15.42 25 THR B CA 1
ATOM 2356 C C . THR B 1 25 ? -1.913 -36.219 -67.125 1 15.42 25 THR B C 1
ATOM 2358 O O . THR B 1 25 ? -2.225 -35.625 -66.125 1 15.42 25 THR B O 1
ATOM 2361 N N . PRO B 1 26 ? -2.928 -35.812 -68.062 1 16.86 26 PRO B N 1
ATOM 2362 C CA . PRO B 1 26 ? -2.73 -34.906 -69.188 1 16.86 26 PRO B CA 1
ATOM 2363 C C . PRO B 1 26 ? -3.113 -33.469 -68.875 1 16.86 26 PRO B C 1
ATOM 2365 O O . PRO B 1 26 ? -3.805 -33.219 -67.875 1 16.86 26 PRO B O 1
ATOM 2368 N N . PRO B 1 27 ? -3.135 -32.844 -70.062 1 17.17 27 PRO B N 1
ATOM 2369 C CA . PRO B 1 27 ? -2.723 -31.469 -70.312 1 17.17 27 PRO B CA 1
ATOM 2370 C C . PRO B 1 27 ? -3.805 -30.453 -69.938 1 17.17 27 PRO B C 1
ATOM 2372 O O . PRO B 1 27 ? -4.941 -30.828 -69.625 1 17.17 27 PRO B O 1
ATOM 2375 N N . ARG B 1 28 ? -3.994 -29.625 -70.875 1 16.83 28 ARG B N 1
ATOM 2376 C CA . ARG B 1 28 ? -3.703 -28.203 -70.875 1 16.83 28 ARG B CA 1
ATOM 2377 C C . ARG B 1 28 ? -4.988 -27.375 -70.812 1 16.83 28 ARG B C 1
ATOM 2379 O O . ARG B 1 28 ? -4.988 -26.219 -70.438 1 16.83 28 ARG B O 1
ATOM 2386 N N . GLN B 1 29 ? -6.18 -28 -71.375 1 16.41 29 GLN B N 1
ATOM 2387 C CA . GLN B 1 29 ? -6.609 -27.078 -72.438 1 16.41 29 GLN B CA 1
ATOM 2388 C C . GLN B 1 29 ? -7.289 -25.844 -71.812 1 16.41 29 GLN B C 1
ATOM 2390 O O . GLN B 1 29 ? -7.977 -25.938 -70.812 1 16.41 29 GLN B O 1
ATOM 2395 N N . ASP B 1 30 ? -7.289 -24.75 -72.688 1 16.55 30 ASP B N 1
ATOM 2396 C CA . ASP B 1 30 ? -7.18 -23.297 -72.5 1 16.55 30 ASP B CA 1
ATOM 2397 C C . ASP B 1 30 ? -8.539 -22.688 -72.188 1 16.55 30 ASP B C 1
ATOM 2399 O O . ASP B 1 30 ? -8.688 -21.969 -71.188 1 16.55 30 ASP B O 1
ATOM 2403 N N . ASN B 1 31 ? -9.297 -22.297 -73.312 1 16.44 31 ASN B N 1
ATOM 2404 C CA . ASN B 1 31 ? -9.422 -20.859 -73.5 1 16.44 31 ASN B CA 1
ATOM 2405 C C . ASN B 1 31 ? -10.711 -20.312 -72.938 1 16.44 31 ASN B C 1
ATOM 2407 O O . ASN B 1 31 ? -11.594 -21.078 -72.562 1 16.44 31 ASN B O 1
ATOM 2411 N N . GLU B 1 32 ? -11.602 -19.625 -73.875 1 17.58 32 GLU B N 1
ATOM 2412 C CA . GLU B 1 32 ? -11.961 -18.219 -73.938 1 17.58 32 GLU B CA 1
ATOM 2413 C C . GLU B 1 32 ? -13.336 -17.984 -73.312 1 17.58 32 GLU B C 1
ATOM 2415 O O . GLU B 1 32 ? -14.086 -18.938 -73.062 1 17.58 32 GLU B O 1
ATOM 2420 N N . ASP B 1 33 ? -14.094 -17.062 -73.938 1 17.77 33 ASP B N 1
ATOM 2421 C CA . ASP B 1 33 ? -14.586 -15.766 -73.5 1 17.77 33 ASP B CA 1
ATOM 2422 C C . ASP B 1 33 ? -16.078 -15.836 -73.125 1 17.77 33 ASP B C 1
ATOM 2424 O O . ASP B 1 33 ? -16.516 -15.227 -72.188 1 17.77 33 ASP B O 1
ATOM 2428 N N . GLY B 1 34 ? -16.953 -16.312 -74.125 1 19.08 34 GLY B N 1
ATOM 2429 C CA . GLY B 1 34 ? -17.969 -15.383 -74.562 1 19.08 34 GLY B CA 1
ATOM 2430 C C . GLY B 1 34 ? -19.234 -15.438 -73.75 1 19.08 34 GLY B C 1
ATOM 2431 O O . GLY B 1 34 ? -20.297 -14.984 -74.188 1 19.08 34 GLY B O 1
ATOM 2432 N N . ASN B 1 35 ? -19.25 -15.398 -72.438 1 18.47 35 ASN B N 1
ATOM 2433 C CA . ASN B 1 35 ? -20.391 -15.945 -71.75 1 18.47 35 ASN B CA 1
ATOM 2434 C C . ASN B 1 35 ? -21.609 -15.023 -71.812 1 18.47 35 ASN B C 1
ATOM 2436 O O . ASN B 1 35 ? -21.859 -14.227 -70.938 1 18.47 35 ASN B O 1
ATOM 2440 N N . ALA B 1 36 ? -21.781 -14.195 -72.938 1 20.2 36 ALA B N 1
ATOM 2441 C CA . ALA B 1 36 ? -22.656 -13.078 -72.562 1 20.2 36 ALA B CA 1
ATOM 2442 C C . ALA B 1 36 ? -24.062 -13.562 -72.25 1 20.2 36 ALA B C 1
ATOM 2444 O O . ALA B 1 36 ? -25 -12.766 -72.188 1 20.2 36 ALA B O 1
ATOM 2445 N N . SER B 1 37 ? -24.219 -14.695 -71.5 1 18.17 37 SER B N 1
ATOM 2446 C CA . SER B 1 37 ? -25.531 -15.32 -71.562 1 18.17 37 SER B CA 1
ATOM 2447 C C . SER B 1 37 ? -26.609 -14.344 -71.062 1 18.17 37 SER B C 1
ATOM 2449 O O . SER B 1 37 ? -26.406 -13.586 -70.125 1 18.17 37 SER B O 1
ATOM 2451 N N . GLU B 1 38 ? -27.469 -13.984 -72 1 21.34 38 GLU B N 1
ATOM 2452 C CA . GLU B 1 38 ? -28.672 -13.172 -72.125 1 21.34 38 GLU B CA 1
ATOM 2453 C C . GLU B 1 38 ? -29.719 -13.523 -71.062 1 21.34 38 GLU B C 1
ATOM 2455 O O . GLU B 1 38 ? -30.875 -13.141 -71.188 1 21.34 38 GLU B O 1
ATOM 2460 N N . ASP B 1 39 ? -29.375 -13.891 -69.812 1 20.61 39 ASP B N 1
ATOM 2461 C CA . ASP B 1 39 ? -30.438 -14.633 -69.125 1 20.61 39 ASP B CA 1
ATOM 2462 C C . ASP B 1 39 ? -31.672 -13.766 -68.938 1 20.61 39 ASP B C 1
ATOM 2464 O O . ASP B 1 39 ? -31.562 -12.578 -68.625 1 20.61 39 ASP B O 1
ATOM 2468 N N . SER B 1 40 ? -32.719 -14.109 -69.688 1 21.56 40 SER B N 1
ATOM 2469 C CA . SER B 1 40 ? -34.125 -13.75 -69.75 1 21.56 40 SER B CA 1
ATOM 2470 C C . SER B 1 40 ? -34.75 -13.609 -68.375 1 21.56 40 SER B C 1
ATOM 2472 O O . SER B 1 40 ? -34.656 -14.516 -67.562 1 21.56 40 SER B O 1
ATOM 2474 N N . ILE B 1 41 ? -34.969 -12.406 -67.875 1 24.14 41 ILE B N 1
ATOM 2475 C CA . ILE B 1 41 ? -35.312 -11.891 -66.562 1 24.14 41 ILE B CA 1
ATOM 2476 C C . ILE B 1 41 ? -36.719 -12.398 -66.125 1 24.14 41 ILE B C 1
ATOM 2478 O O . ILE B 1 41 ? -37.719 -11.961 -66.688 1 24.14 41 ILE B O 1
ATOM 2482 N N . ASP B 1 42 ? -36.969 -13.727 -66.375 1 23.39 42 ASP B N 1
ATOM 2483 C CA . ASP B 1 42 ? -38.375 -14.102 -66.188 1 23.39 42 ASP B CA 1
ATOM 2484 C C . ASP B 1 42 ? -38.938 -13.57 -64.875 1 23.39 42 ASP B C 1
ATOM 2486 O O . ASP B 1 42 ? -38.5 -14.016 -63.781 1 23.39 42 ASP B O 1
ATOM 2490 N N . VAL B 1 43 ? -39.406 -12.375 -64.75 1 26.45 43 VAL B N 1
ATOM 2491 C CA . VAL B 1 43 ? -39.812 -11.547 -63.625 1 26.45 43 VAL B CA 1
ATOM 2492 C C . VAL B 1 43 ? -40.938 -12.203 -62.875 1 26.45 43 VAL B C 1
ATOM 2494 O O . VAL B 1 43 ? -41.375 -11.727 -61.812 1 26.45 43 VAL B O 1
ATOM 2497 N N . THR B 1 44 ? -41.781 -13.055 -63.688 1 23.27 44 THR B N 1
ATOM 2498 C CA . THR B 1 44 ? -43.188 -13 -63.281 1 23.27 44 THR B CA 1
ATOM 2499 C C . THR B 1 44 ? -43.375 -13.453 -61.844 1 23.27 44 THR B C 1
ATOM 2501 O O . THR B 1 44 ? -44.375 -13.125 -61.219 1 23.27 44 THR B O 1
ATOM 2504 N N . ASN B 1 45 ? -42.75 -14.633 -61.5 1 21.81 45 ASN B N 1
ATOM 2505 C CA . ASN B 1 45 ? -43.562 -15.586 -60.75 1 21.81 45 ASN B CA 1
ATOM 2506 C C . ASN B 1 45 ? -43.938 -15.023 -59.375 1 21.81 45 ASN B C 1
ATOM 2508 O O . ASN B 1 45 ? -43.062 -14.562 -58.625 1 21.81 45 ASN B O 1
ATOM 2512 N N . GLU B 1 46 ? -45.25 -14.664 -59.219 1 26.28 46 GLU B N 1
ATOM 2513 C CA . GLU B 1 46 ? -45.906 -14.031 -58.062 1 26.28 46 GLU B CA 1
ATOM 2514 C C . GLU B 1 46 ? -45.656 -14.828 -56.781 1 26.28 46 GLU B C 1
ATOM 2516 O O . GLU B 1 46 ? -46.531 -15.547 -56.312 1 26.28 46 GLU B O 1
ATOM 2521 N N . GLU B 1 47 ? -44.594 -15.578 -56.625 1 26.3 47 GLU B N 1
ATOM 2522 C CA . GLU B 1 47 ? -44.875 -16.609 -55.625 1 26.3 47 GLU B CA 1
ATOM 2523 C C . GLU B 1 47 ? -45.531 -16.031 -54.375 1 26.3 47 GLU B C 1
ATOM 2525 O O . GLU B 1 47 ? -45.188 -14.914 -53.969 1 26.3 47 GLU B O 1
ATOM 2530 N N . PRO B 1 48 ? -46.719 -16.609 -54 1 30.23 48 PRO B N 1
ATOM 2531 C CA . PRO B 1 48 ? -47.594 -16.234 -52.906 1 30.23 48 PRO B CA 1
ATOM 2532 C C . PRO B 1 48 ? -46.844 -15.938 -51.594 1 30.23 48 PRO B C 1
ATOM 2534 O O . PRO B 1 48 ? -45.812 -16.562 -51.344 1 30.23 48 PRO B O 1
ATOM 2537 N N . LEU B 1 49 ? -46.938 -14.789 -51.156 1 27.92 49 LEU B N 1
ATOM 2538 C CA . LEU B 1 49 ? -46.188 -14.273 -50 1 27.92 49 LEU B CA 1
ATOM 2539 C C . LEU B 1 49 ? -46.438 -15.125 -48.75 1 27.92 49 LEU B C 1
ATOM 2541 O O . LEU B 1 49 ? -47.531 -15.133 -48.219 1 27.92 49 LEU B O 1
ATOM 2545 N N . THR B 1 50 ? -46.188 -16.453 -48.781 1 24.81 50 THR B N 1
ATOM 2546 C CA . THR B 1 50 ? -46.594 -17.234 -47.625 1 24.81 50 THR B CA 1
ATOM 2547 C C . THR B 1 50 ? -46.312 -16.484 -46.344 1 24.81 50 THR B C 1
ATOM 2549 O O . THR B 1 50 ? -45.312 -15.805 -46.219 1 24.81 50 THR B O 1
ATOM 2552 N N . PRO B 1 51 ? -47.375 -16.172 -45.531 1 27.98 51 PRO B N 1
ATOM 2553 C CA . PRO B 1 51 ? -47.25 -15.406 -44.281 1 27.98 51 PRO B CA 1
ATOM 2554 C C . PRO B 1 51 ? -46.125 -15.906 -43.375 1 27.98 51 PRO B C 1
ATOM 2556 O O . PRO B 1 51 ? -46.125 -17.078 -43 1 27.98 51 PRO B O 1
ATOM 2559 N N . GLN B 1 52 ? -44.969 -15.797 -43.656 1 24.47 52 GLN B N 1
ATOM 2560 C CA . GLN B 1 52 ? -44 -16.5 -42.844 1 24.47 52 GLN B CA 1
ATOM 2561 C C . GLN B 1 52 ? -44.25 -16.25 -41.344 1 24.47 52 GLN B C 1
ATOM 2563 O O . GLN B 1 52 ? -44.375 -15.102 -40.906 1 24.47 52 GLN B O 1
ATOM 2568 N N . ARG B 1 53 ? -45 -17.172 -40.625 1 24.77 53 ARG B N 1
ATOM 2569 C CA . ARG B 1 53 ? -45.156 -17.328 -39.188 1 24.77 53 ARG B CA 1
ATOM 2570 C C . ARG B 1 53 ? -43.938 -16.891 -38.406 1 24.77 53 ARG B C 1
ATOM 2572 O O . ARG B 1 53 ? -42.812 -17.359 -38.688 1 24.77 53 ARG B O 1
ATOM 2579 N N . SER B 1 54 ? -43.781 -15.703 -38 1 27.11 54 SER B N 1
ATOM 2580 C CA . SER B 1 54 ? -42.781 -15.016 -37.188 1 27.11 54 SER B CA 1
ATOM 2581 C C . SER B 1 54 ? -42.25 -15.891 -36.062 1 27.11 54 SER B C 1
ATOM 2583 O O . SER B 1 54 ? -42.969 -16.094 -35.062 1 27.11 54 SER B O 1
ATOM 2585 N N . GLY B 1 55 ? -41.812 -17.094 -36.188 1 24 55 GLY B N 1
ATOM 2586 C CA . GLY B 1 55 ? -41.438 -18.031 -35.156 1 24 55 GLY B CA 1
ATOM 2587 C C . GLY B 1 55 ? -40.594 -17.406 -34.062 1 24 55 GLY B C 1
ATOM 2588 O O . GLY B 1 55 ? -39.625 -16.703 -34.312 1 24 55 GLY B O 1
ATOM 2589 N N . CYS B 1 56 ? -41.156 -17.062 -32.906 1 25.95 56 CYS B N 1
ATOM 2590 C CA . CYS B 1 56 ? -40.531 -16.531 -31.688 1 25.95 56 CYS B CA 1
ATOM 2591 C C . CYS B 1 56 ? -39.25 -17.25 -31.359 1 25.95 56 CYS B C 1
ATOM 2593 O O . CYS B 1 56 ? -39.25 -18.391 -30.891 1 25.95 56 CYS B O 1
ATOM 2595 N N . ALA B 1 57 ? -38.375 -17.312 -32.125 1 27.42 57 ALA B N 1
ATOM 2596 C CA . ALA B 1 57 ? -37.156 -18.078 -31.891 1 27.42 57 ALA B CA 1
ATOM 2597 C C . ALA B 1 57 ? -36.688 -17.938 -30.453 1 27.42 57 ALA B C 1
ATOM 2599 O O . ALA B 1 57 ? -36.594 -16.828 -29.922 1 27.42 57 ALA B O 1
ATOM 2600 N N . GLN B 1 58 ? -37.062 -18.922 -29.688 1 27.23 58 GLN B N 1
ATOM 2601 C CA . GLN B 1 58 ? -36.562 -19.078 -28.328 1 27.23 58 GLN B CA 1
ATOM 2602 C C . GLN B 1 58 ? -35.125 -18.594 -28.203 1 27.23 58 GLN B C 1
ATOM 2604 O O . GLN B 1 58 ? -34.312 -18.859 -29.078 1 27.23 58 GLN B O 1
ATOM 2609 N N . LEU B 1 59 ? -35 -17.375 -27.766 1 29.64 59 LEU B N 1
ATOM 2610 C CA . LEU B 1 59 ? -33.656 -16.891 -27.469 1 29.64 59 LEU B CA 1
ATOM 2611 C C . LEU B 1 59 ? -32.719 -18.047 -27.094 1 29.64 59 LEU B C 1
ATOM 2613 O O . LEU B 1 59 ? -33.125 -18.953 -26.359 1 29.64 59 LEU B O 1
ATOM 2617 N N . PRO B 1 60 ? -31.906 -18.531 -28.031 1 31.03 60 PRO B N 1
ATOM 2618 C CA . PRO B 1 60 ? -31.125 -19.672 -27.578 1 31.03 60 PRO B CA 1
ATOM 2619 C C . PRO B 1 60 ? -30.844 -19.609 -26.078 1 31.03 60 PRO B C 1
ATOM 2621 O O . PRO B 1 60 ? -30.828 -18.531 -25.484 1 31.03 60 PRO B O 1
ATOM 2624 N N . PRO B 1 61 ? -31.281 -20.609 -25.312 1 31.2 61 PRO B N 1
ATOM 2625 C CA . PRO B 1 61 ? -30.891 -20.578 -23.906 1 31.2 61 PRO B CA 1
ATOM 2626 C C . PRO B 1 61 ? -29.531 -19.953 -23.672 1 31.2 61 PRO B C 1
ATOM 2628 O O . PRO B 1 61 ? -28.688 -19.922 -24.578 1 31.2 61 PRO B O 1
ATOM 2631 N N . ILE B 1 62 ? -29.453 -19.047 -22.766 1 32.56 62 ILE B N 1
ATOM 2632 C CA . ILE B 1 62 ? -28.219 -18.547 -22.188 1 32.56 62 ILE B CA 1
ATOM 2633 C C . ILE B 1 62 ? -27.125 -19.609 -22.281 1 32.56 62 ILE B C 1
ATOM 2635 O O . ILE B 1 62 ? -27.359 -20.766 -21.938 1 32.56 62 ILE B O 1
ATOM 2639 N N . LEU B 1 63 ? -26.375 -19.656 -23.344 1 31.77 63 LEU B N 1
ATOM 2640 C CA . LEU B 1 63 ? -25.234 -20.547 -23.438 1 31.77 63 LEU B CA 1
ATOM 2641 C C . LEU B 1 63 ? -24.812 -21.047 -22.062 1 31.77 63 LEU B C 1
ATOM 2643 O O . LEU B 1 63 ? -24.688 -20.25 -21.125 1 31.77 63 LEU B O 1
ATOM 2647 N N . PRO B 1 64 ? -25.156 -22.203 -21.641 1 34.41 64 PRO B N 1
ATOM 2648 C CA . PRO B 1 64 ? -24.547 -22.734 -20.422 1 34.41 64 PRO B CA 1
ATOM 2649 C C . PRO B 1 64 ? -23.141 -22.188 -20.172 1 34.41 64 PRO B C 1
ATOM 2651 O O . PRO B 1 64 ? -22.453 -21.797 -21.125 1 34.41 64 PRO B O 1
ATOM 2654 N N . SER B 1 65 ? -22.828 -21.609 -18.984 1 38.19 65 SER B N 1
ATOM 2655 C CA . SER B 1 65 ? -21.578 -21.062 -18.453 1 38.19 65 SER B CA 1
ATOM 2656 C C . SER B 1 65 ? -20.375 -21.828 -19 1 38.19 65 SER B C 1
ATOM 2658 O O . SER B 1 65 ? -20.234 -23.016 -18.75 1 38.19 65 SER B O 1
ATOM 2660 N N . LEU B 1 66 ? -19.969 -21.625 -20.141 1 37.56 66 LEU B N 1
ATOM 2661 C CA . LEU B 1 66 ? -18.719 -22.062 -20.75 1 37.56 66 LEU B CA 1
ATOM 2662 C C . LEU B 1 66 ? -17.672 -22.391 -19.703 1 37.56 66 LEU B C 1
ATOM 2664 O O . LEU B 1 66 ? -16.547 -22.781 -20.031 1 37.56 66 LEU B O 1
ATOM 2668 N N . TYR B 1 67 ? -17.766 -21.688 -18.547 1 40.41 67 TYR B N 1
ATOM 2669 C CA . TYR B 1 67 ? -16.797 -22.031 -17.5 1 40.41 67 TYR B CA 1
ATOM 2670 C C . TYR B 1 67 ? -17.062 -23.422 -16.953 1 40.41 67 TYR B C 1
ATOM 2672 O O . TYR B 1 67 ? -18.094 -23.672 -16.312 1 40.41 67 TYR B O 1
ATOM 2680 N N . SER B 1 68 ? -16.641 -24.344 -17.531 1 43.84 68 SER B N 1
ATOM 2681 C CA . SER B 1 68 ? -16.75 -25.734 -17.109 1 43.84 68 SER B CA 1
ATOM 2682 C C . SER B 1 68 ? -16.312 -25.938 -15.672 1 43.84 68 SER B C 1
ATOM 2684 O O . SER B 1 68 ? -15.359 -25.281 -15.219 1 43.84 68 SER B O 1
ATOM 2686 N N . PRO B 1 69 ? -17.141 -26.562 -14.852 1 47 69 PRO B N 1
ATOM 2687 C CA . PRO B 1 69 ? -16.688 -27.047 -13.547 1 47 69 PRO B CA 1
ATOM 2688 C C . PRO B 1 69 ? -15.195 -27.375 -13.523 1 47 69 PRO B C 1
ATOM 2690 O O . PRO B 1 69 ? -14.539 -27.219 -12.492 1 47 69 PRO B O 1
ATOM 2693 N N . ALA B 1 70 ? -14.703 -27.719 -14.609 1 47 70 ALA B N 1
ATOM 2694 C CA . ALA B 1 70 ? -13.297 -28.094 -14.711 1 47 70 ALA B CA 1
ATOM 2695 C C . ALA B 1 70 ? -12.398 -26.859 -14.602 1 47 70 ALA B C 1
ATOM 2697 O O . ALA B 1 70 ? -11.328 -26.938 -13.992 1 47 70 ALA B O 1
ATOM 2698 N N . SER B 1 71 ? -12.93 -25.734 -15.141 1 55.75 71 SER B N 1
ATOM 2699 C CA . SER B 1 71 ? -12.109 -24.516 -15.133 1 55.75 71 SER B CA 1
ATOM 2700 C C . SER B 1 71 ? -12.023 -23.922 -13.742 1 55.75 71 SER B C 1
ATOM 2702 O O . SER B 1 71 ? -10.961 -23.453 -13.32 1 55.75 71 SER B O 1
ATOM 2704 N N . ALA B 1 72 ? -13.156 -23.953 -13.008 1 56.25 72 ALA B N 1
ATOM 2705 C CA . ALA B 1 72 ? -13.234 -23.484 -11.633 1 56.25 72 ALA B CA 1
ATOM 2706 C C . ALA B 1 72 ? -12.367 -24.344 -10.711 1 56.25 72 ALA B C 1
ATOM 2708 O O . ALA B 1 72 ? -11.625 -23.812 -9.883 1 56.25 72 ALA B O 1
ATOM 2709 N N . GLU B 1 73 ? -12.555 -25.594 -10.883 1 61.12 73 GLU B N 1
ATOM 2710 C CA . GLU B 1 73 ? -11.758 -26.516 -10.07 1 61.12 73 GLU B CA 1
ATOM 2711 C C . GLU B 1 73 ? -10.266 -26.266 -10.25 1 61.12 73 GLU B C 1
ATOM 2713 O O . GLU B 1 73 ? -9.508 -26.281 -9.281 1 61.12 73 GLU B O 1
ATOM 2718 N N . THR B 1 74 ? -10.086 -25.625 -11.359 1 83.81 74 THR B N 1
ATOM 2719 C CA . THR B 1 74 ? -8.664 -25.438 -11.656 1 83.81 74 THR B CA 1
ATOM 2720 C C . THR B 1 74 ? -8.141 -24.172 -10.961 1 83.81 74 THR B C 1
ATOM 2722 O O . THR B 1 74 ? -7.066 -24.203 -10.359 1 83.81 74 THR B O 1
ATOM 2725 N N . VAL B 1 75 ? -9.016 -23.188 -10.781 1 90.19 75 VAL B N 1
ATOM 2726 C CA . VAL B 1 75 ? -8.578 -21.922 -10.172 1 90.19 75 VAL B CA 1
ATOM 2727 C C . VAL B 1 75 ? -8.422 -22.109 -8.664 1 90.19 75 VAL B C 1
ATOM 2729 O O . VAL B 1 75 ? -7.398 -21.734 -8.094 1 90.19 75 VAL B O 1
ATOM 2732 N N . TYR B 1 76 ? -9.391 -22.75 -8.055 1 91.31 76 TYR B N 1
ATOM 2733 C CA . TYR B 1 76 ? -9.383 -22.906 -6.602 1 91.31 76 TYR B CA 1
ATOM 2734 C C . TYR B 1 76 ? -8.289 -23.875 -6.164 1 91.31 76 TYR B C 1
ATOM 2736 O O . TYR B 1 76 ? -7.602 -23.641 -5.172 1 91.31 76 TYR B O 1
ATOM 2744 N N . GLU B 1 77 ? -8.156 -24.891 -6.879 1 92.56 77 GLU B N 1
ATOM 2745 C CA . GLU B 1 77 ? -7.094 -25.844 -6.574 1 92.56 77 GLU B CA 1
ATOM 2746 C C . GLU B 1 77 ? -5.715 -25.203 -6.734 1 92.56 77 GLU B C 1
ATOM 2748 O O . GLU B 1 77 ? -4.84 -25.375 -5.887 1 92.56 77 GLU B O 1
ATOM 2753 N N . THR B 1 78 ? -5.551 -24.547 -7.844 1 94.81 78 THR B N 1
ATOM 2754 C CA . THR B 1 78 ? -4.285 -23.859 -8.086 1 94.81 78 THR B CA 1
ATOM 2755 C C . THR B 1 78 ? -4.023 -22.828 -7.004 1 94.81 78 THR B C 1
ATOM 2757 O O . THR B 1 78 ? -2.891 -22.672 -6.535 1 94.81 78 THR B O 1
ATOM 2760 N N . SER B 1 79 ? -5.062 -22.109 -6.59 1 96.88 79 SER B N 1
ATOM 2761 C CA . SER B 1 79 ? -4.914 -21.109 -5.539 1 96.88 79 SER B CA 1
ATOM 2762 C C . SER B 1 79 ? -4.473 -21.734 -4.227 1 96.88 79 SER B C 1
ATOM 2764 O O . SER B 1 79 ? -3.588 -21.219 -3.543 1 96.88 79 SER B O 1
ATOM 2766 N N . ALA B 1 80 ? -5.117 -22.797 -3.885 1 95.44 80 ALA B N 1
ATOM 2767 C CA . ALA B 1 80 ? -4.738 -23.5 -2.66 1 95.44 80 ALA B CA 1
ATOM 2768 C C . ALA B 1 80 ? -3.281 -23.953 -2.715 1 95.44 80 ALA B C 1
ATOM 2770 O O . ALA B 1 80 ? -2.553 -23.828 -1.727 1 95.44 80 ALA B O 1
ATOM 2771 N N . ARG B 1 81 ? -2.914 -24.5 -3.83 1 96.5 81 ARG B N 1
ATOM 2772 C CA . ARG B 1 81 ? -1.538 -24.953 -4.008 1 96.5 81 ARG B CA 1
ATOM 2773 C C . ARG B 1 81 ? -0.561 -23.781 -3.871 1 96.5 81 ARG B C 1
ATOM 2775 O O . ARG B 1 81 ? 0.471 -23.906 -3.207 1 96.5 81 ARG B O 1
ATOM 2782 N N . LEU B 1 82 ? -0.838 -22.703 -4.484 1 97.88 82 LEU B N 1
ATOM 2783 C CA . LEU B 1 82 ? 0.047 -21.547 -4.48 1 97.88 82 LEU B CA 1
ATOM 2784 C C . LEU B 1 82 ? 0.151 -20.953 -3.078 1 97.88 82 LEU B C 1
ATOM 2786 O O . LEU B 1 82 ? 1.223 -20.5 -2.672 1 97.88 82 LEU B O 1
ATOM 2790 N N . LEU B 1 83 ? -0.973 -20.922 -2.324 1 98.38 83 LEU B N 1
ATOM 2791 C CA . LEU B 1 83 ? -0.925 -20.484 -0.938 1 98.38 83 LEU B CA 1
ATOM 2792 C C . LEU B 1 83 ? -0.072 -21.422 -0.09 1 98.38 83 LEU B C 1
ATOM 2794 O O . LEU B 1 83 ? 0.738 -20.953 0.722 1 98.38 83 LEU B O 1
ATOM 2798 N N . PHE B 1 84 ? -0.282 -22.656 -0.277 1 97.81 84 PHE B N 1
ATOM 2799 C CA . PHE B 1 84 ? 0.511 -23.641 0.442 1 97.81 84 PHE B CA 1
ATOM 2800 C C . PHE B 1 84 ? 1.996 -23.469 0.154 1 97.81 84 PHE B C 1
ATOM 2802 O O . PHE B 1 84 ? 2.824 -23.531 1.065 1 97.81 84 PHE B O 1
ATOM 2809 N N . MET B 1 85 ? 2.361 -23.281 -1.104 1 98 85 MET B N 1
ATOM 2810 C CA . MET B 1 85 ? 3.744 -23.047 -1.505 1 98 85 MET B CA 1
ATOM 2811 C C . MET B 1 85 ? 4.309 -21.812 -0.809 1 98 85 MET B C 1
ATOM 2813 O O . MET B 1 85 ? 5.484 -21.781 -0.429 1 98 85 MET B O 1
ATOM 2817 N N . ALA B 1 86 ? 3.514 -20.766 -0.685 1 98.56 86 ALA B N 1
ATOM 2818 C CA . ALA B 1 86 ? 3.943 -19.547 -0.006 1 98.56 86 ALA B CA 1
ATOM 2819 C C . ALA B 1 86 ? 4.266 -19.828 1.46 1 98.56 86 ALA B C 1
ATOM 2821 O O . ALA B 1 86 ? 5.297 -19.375 1.97 1 98.56 86 ALA B O 1
ATOM 2822 N N . VAL B 1 87 ? 3.389 -20.547 2.131 1 98.44 87 VAL B N 1
ATOM 2823 C CA . VAL B 1 87 ? 3.576 -20.859 3.545 1 98.44 87 VAL B CA 1
ATOM 2824 C C . VAL B 1 87 ? 4.809 -21.75 3.719 1 98.44 87 VAL B C 1
ATOM 2826 O O . VAL B 1 87 ? 5.633 -21.5 4.602 1 98.44 87 VAL B O 1
ATOM 2829 N N . LYS B 1 88 ? 4.953 -22.703 2.871 1 98.06 88 LYS B N 1
ATOM 2830 C CA . LYS B 1 88 ? 6.094 -23.609 2.939 1 98.06 88 LYS B CA 1
ATOM 2831 C C . LYS B 1 88 ? 7.402 -22.875 2.676 1 98.06 88 LYS B C 1
ATOM 2833 O O . LYS B 1 88 ? 8.422 -23.141 3.312 1 98.06 88 LYS B O 1
ATOM 2838 N N . TRP B 1 89 ? 7.387 -22.016 1.718 1 98.56 89 TRP B N 1
ATOM 2839 C CA . TRP B 1 89 ? 8.562 -21.203 1.419 1 98.56 89 TRP B CA 1
ATOM 2840 C C . TRP B 1 89 ? 9 -20.406 2.648 1 98.56 89 TRP B C 1
ATOM 2842 O O . TRP B 1 89 ? 10.188 -20.391 2.982 1 98.56 89 TRP B O 1
ATOM 2852 N N . ALA B 1 90 ? 8.102 -19.734 3.297 1 98.5 90 ALA B N 1
ATOM 2853 C CA . ALA B 1 90 ? 8.422 -18.953 4.488 1 98.5 90 ALA B CA 1
ATOM 2854 C C . ALA B 1 90 ? 9 -19.828 5.59 1 98.5 90 ALA B C 1
ATOM 2856 O O . ALA B 1 90 ? 10.008 -19.484 6.207 1 98.5 90 ALA B O 1
ATOM 2857 N N . LYS B 1 91 ? 8.352 -20.953 5.801 1 97.5 91 LYS B N 1
ATOM 2858 C CA . LYS B 1 91 ? 8.766 -21.875 6.848 1 97.5 91 LYS B CA 1
ATOM 2859 C C . LYS B 1 91 ? 10.195 -22.359 6.625 1 97.5 91 LYS B C 1
ATOM 2861 O O . LYS B 1 91 ? 10.922 -22.625 7.586 1 97.5 91 LYS B O 1
ATOM 2866 N N . ASN B 1 92 ? 10.555 -22.406 5.379 1 97.31 92 ASN B N 1
ATOM 2867 C CA . ASN B 1 92 ? 11.852 -22.984 5.039 1 97.31 92 ASN B CA 1
ATOM 2868 C C . ASN B 1 92 ? 12.938 -21.906 4.973 1 97.31 92 ASN B C 1
ATOM 2870 O O . ASN B 1 92 ? 14.109 -22.219 4.75 1 97.31 92 ASN B O 1
ATOM 2874 N N . LEU B 1 93 ? 12.578 -20.672 5.129 1 97.88 93 LEU B N 1
ATOM 2875 C CA . LEU B 1 93 ? 13.555 -19.594 5.203 1 97.88 93 LEU B CA 1
ATOM 2876 C C . LEU B 1 93 ? 14.234 -19.562 6.566 1 97.88 93 LEU B C 1
ATOM 2878 O O . LEU B 1 93 ? 13.602 -19.219 7.574 1 97.88 93 LEU B O 1
ATOM 2882 N N . PRO B 1 94 ? 15.547 -19.875 6.652 1 97.81 94 PRO B N 1
ATOM 2883 C CA . PRO B 1 94 ? 16.25 -19.984 7.938 1 97.81 94 PRO B CA 1
ATOM 2884 C C . PRO B 1 94 ? 16.094 -18.719 8.797 1 97.81 94 PRO B C 1
ATOM 2886 O O . PRO B 1 94 ? 15.883 -18.828 10.008 1 97.81 94 PRO B O 1
ATOM 2889 N N . SER B 1 95 ? 16.188 -17.578 8.141 1 98.12 95 SER B N 1
ATOM 2890 C CA . SER B 1 95 ? 16.062 -16.328 8.891 1 98.12 95 SER B CA 1
ATOM 2891 C C . SER B 1 95 ? 14.664 -16.203 9.492 1 98.12 95 SER B C 1
ATOM 2893 O O . SER B 1 95 ? 14.492 -15.594 10.555 1 98.12 95 SER B O 1
ATOM 2895 N N . PHE B 1 96 ? 13.648 -16.703 8.812 1 98.19 96 PHE B N 1
ATOM 2896 C CA . PHE B 1 96 ? 12.273 -16.688 9.305 1 98.19 96 PHE B CA 1
ATOM 2897 C C . PHE B 1 96 ? 12.078 -17.719 10.414 1 98.19 96 PHE B C 1
ATOM 2899 O O . PHE B 1 96 ? 11.461 -17.422 11.438 1 98.19 96 PHE B O 1
ATOM 2906 N N . ALA B 1 97 ? 12.633 -18.891 10.211 1 96.81 97 ALA B N 1
ATOM 2907 C CA . ALA B 1 97 ? 12.516 -19.969 11.18 1 96.81 97 ALA B CA 1
ATOM 2908 C C . ALA B 1 97 ? 13.242 -19.625 12.477 1 96.81 97 ALA B C 1
ATOM 2910 O O . ALA B 1 97 ? 12.938 -20.188 13.531 1 96.81 97 ALA B O 1
ATOM 2911 N N . GLY B 1 98 ? 14.164 -18.688 12.391 1 97.31 98 GLY B N 1
ATOM 2912 C CA . GLY B 1 98 ? 14.945 -18.281 13.547 1 97.31 98 GLY B CA 1
ATOM 2913 C C . GLY B 1 98 ? 14.234 -17.266 14.422 1 97.31 98 GLY B C 1
ATOM 2914 O O . GLY B 1 98 ? 14.656 -17 15.547 1 97.31 98 GLY B O 1
ATOM 2915 N N . LEU B 1 99 ? 13.133 -16.688 13.977 1 98 99 LEU B N 1
ATOM 2916 C CA . LEU B 1 99 ? 12.352 -15.734 14.75 1 98 99 LEU B CA 1
ATOM 2917 C C . LEU B 1 99 ? 11.539 -16.438 15.836 1 98 99 LEU B C 1
ATOM 2919 O O . LEU B 1 99 ? 11.273 -17.641 15.734 1 98 99 LEU B O 1
ATOM 2923 N N . PRO B 1 100 ? 11.195 -15.672 16.891 1 97.56 100 PRO B N 1
ATOM 2924 C CA . PRO B 1 100 ? 10.227 -16.25 17.828 1 97.56 100 PRO B CA 1
ATOM 2925 C C . PRO B 1 100 ? 8.969 -16.75 17.125 1 97.56 100 PRO B C 1
ATOM 2927 O O . PRO B 1 100 ? 8.484 -16.125 16.188 1 97.56 100 PRO B O 1
ATOM 2930 N N . PHE B 1 101 ? 8.461 -17.859 17.547 1 96.5 101 PHE B N 1
ATOM 2931 C CA . PHE B 1 101 ? 7.336 -18.516 16.891 1 96.5 101 PHE B CA 1
ATOM 2932 C C . PHE B 1 101 ? 6.145 -17.578 16.797 1 96.5 101 PHE B C 1
ATOM 2934 O O . PHE B 1 101 ? 5.441 -17.562 15.781 1 96.5 101 PHE B O 1
ATOM 2941 N N . ARG B 1 102 ? 5.863 -16.828 17.844 1 96.88 102 ARG B N 1
ATOM 2942 C CA . ARG B 1 102 ? 4.762 -15.875 17.828 1 96.88 102 ARG B CA 1
ATOM 2943 C C . ARG B 1 102 ? 4.922 -14.875 16.688 1 96.88 102 ARG B C 1
ATOM 2945 O O . ARG B 1 102 ? 3.949 -14.547 16 1 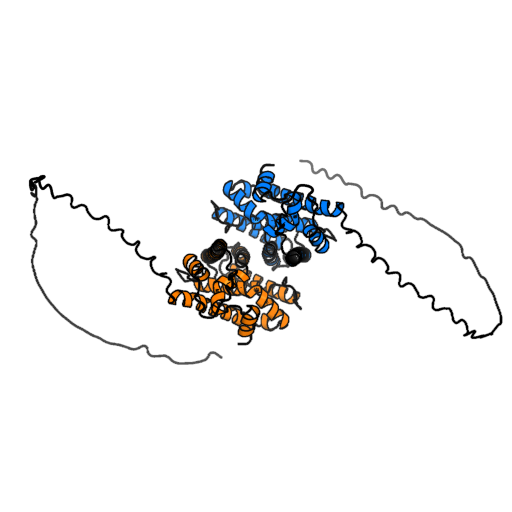96.88 102 ARG B O 1
ATOM 2952 N N . ASP B 1 103 ? 6.145 -14.359 16.5 1 98.38 103 ASP B N 1
ATOM 2953 C CA . ASP B 1 103 ? 6.406 -13.414 15.406 1 98.38 103 ASP B CA 1
ATOM 2954 C C . ASP B 1 103 ? 6.184 -14.07 14.047 1 98.38 103 ASP B C 1
ATOM 2956 O O . ASP B 1 103 ? 5.672 -13.43 13.125 1 98.38 103 ASP B O 1
ATOM 2960 N N . GLN B 1 104 ? 6.609 -15.375 13.891 1 98.12 104 GLN B N 1
ATOM 2961 C CA . GLN B 1 104 ? 6.387 -16.094 12.648 1 98.12 104 GLN B CA 1
ATOM 2962 C C . GLN B 1 104 ? 4.906 -16.141 12.281 1 98.12 104 GLN B C 1
ATOM 2964 O O . GLN B 1 104 ? 4.527 -15.805 11.156 1 98.12 104 GLN B O 1
ATOM 2969 N N . VAL B 1 105 ? 4.082 -16.484 13.266 1 97.19 105 VAL B N 1
ATOM 2970 C CA . VAL B 1 105 ? 2.643 -16.625 13.062 1 97.19 105 VAL B CA 1
ATOM 2971 C C . VAL B 1 105 ? 2.031 -15.273 12.734 1 97.19 105 VAL B C 1
ATOM 2973 O O . VAL B 1 105 ? 1.244 -15.148 11.797 1 97.19 105 VAL B O 1
ATOM 2976 N N . ILE B 1 106 ? 2.404 -14.211 13.422 1 98.06 106 ILE B N 1
ATOM 2977 C CA . ILE B 1 106 ? 1.868 -12.867 13.242 1 98.06 106 ILE B CA 1
ATOM 2978 C C . ILE B 1 106 ? 2.223 -12.352 11.844 1 98.06 106 ILE B C 1
ATOM 2980 O O . ILE B 1 106 ? 1.374 -11.797 11.148 1 98.06 106 ILE B O 1
ATOM 2984 N N . LEU B 1 107 ? 3.479 -12.594 11.477 1 98.62 107 LEU B N 1
ATOM 2985 C CA . LEU B 1 107 ? 3.928 -12.117 10.172 1 98.62 107 LEU B CA 1
ATOM 2986 C C . LEU B 1 107 ? 3.186 -12.836 9.047 1 98.62 107 LEU B C 1
ATOM 2988 O O . LEU B 1 107 ? 2.689 -12.195 8.117 1 98.62 107 LEU B O 1
ATOM 2992 N N . LEU B 1 108 ? 3.098 -14.148 9.117 1 98.5 108 LEU B N 1
ATOM 2993 C CA . LEU B 1 108 ? 2.424 -14.922 8.086 1 98.5 108 LEU B CA 1
ATOM 2994 C C . LEU B 1 108 ? 0.959 -14.516 7.965 1 98.5 108 LEU B C 1
ATOM 2996 O O . LEU B 1 108 ? 0.431 -14.398 6.859 1 98.5 108 LEU B O 1
ATOM 3000 N N . GLU B 1 109 ? 0.33 -14.336 9.062 1 98.12 109 GLU B N 1
ATOM 3001 C CA . GLU B 1 109 ? -1.067 -13.914 9.055 1 98.12 109 GLU B CA 1
ATOM 3002 C C . GLU B 1 109 ? -1.223 -12.531 8.438 1 98.12 109 GLU B C 1
ATOM 3004 O O . GLU B 1 109 ? -2.232 -12.242 7.789 1 98.12 109 GLU B O 1
ATOM 3009 N N . GLU B 1 110 ? -0.276 -11.727 8.68 1 97.88 110 GLU B N 1
ATOM 3010 C CA . GLU B 1 110 ? -0.329 -10.359 8.188 1 97.88 110 GLU B CA 1
ATOM 3011 C C . GLU B 1 110 ? -0.146 -10.305 6.672 1 97.88 110 GLU B C 1
ATOM 3013 O O . GLU B 1 110 ? -0.782 -9.5 5.988 1 97.88 110 GLU B O 1
ATOM 3018 N N . VAL B 1 111 ? 0.69 -11.211 6.09 1 98.62 111 VAL B N 1
ATOM 3019 C CA . VAL B 1 111 ? 1.147 -10.945 4.73 1 98.62 111 VAL B CA 1
ATOM 3020 C C . VAL B 1 111 ? 0.735 -12.094 3.814 1 98.62 111 VAL B C 1
ATOM 3022 O O . VAL B 1 111 ? 1.116 -12.125 2.641 1 98.62 111 VAL B O 1
ATOM 3025 N N . TRP B 1 112 ? -0.038 -13.031 4.246 1 98.75 112 TRP B N 1
ATOM 3026 C CA . TRP B 1 112 ? -0.325 -14.242 3.477 1 98.75 112 TRP B CA 1
ATOM 3027 C C . TRP B 1 112 ? -0.881 -13.883 2.102 1 98.75 112 TRP B C 1
ATOM 3029 O O . TRP B 1 112 ? -0.535 -14.523 1.103 1 98.75 112 TRP B O 1
ATOM 3039 N N . SER B 1 113 ? -1.76 -12.93 2.035 1 98.75 113 SER B N 1
ATOM 3040 C CA . SER B 1 113 ? -2.414 -12.594 0.775 1 98.75 113 SER B CA 1
ATOM 3041 C C . SER B 1 113 ? -1.414 -12.055 -0.24 1 98.75 113 SER B C 1
ATOM 3043 O O . SER B 1 113 ? -1.494 -12.367 -1.429 1 98.75 113 SER B O 1
ATOM 3045 N N . GLU B 1 114 ? -0.445 -11.219 0.222 1 98.88 114 GLU B N 1
ATOM 3046 C CA . GLU B 1 114 ? 0.582 -10.672 -0.664 1 98.88 114 GLU B CA 1
ATOM 3047 C C . GLU B 1 114 ? 1.526 -11.773 -1.149 1 98.88 114 GLU B C 1
ATOM 3049 O O . GLU B 1 114 ? 1.921 -11.781 -2.316 1 98.88 114 GLU B O 1
ATOM 3054 N N . LEU B 1 115 ? 1.896 -12.641 -0.216 1 98.88 115 LEU B N 1
ATOM 3055 C CA . LEU B 1 115 ? 2.748 -13.766 -0.599 1 98.88 115 LEU B CA 1
ATOM 3056 C C . LEU B 1 115 ? 2.043 -14.664 -1.611 1 98.88 115 LEU B C 1
ATOM 3058 O O . LEU B 1 115 ? 2.652 -15.094 -2.594 1 98.88 115 LEU B O 1
ATOM 3062 N N . PHE B 1 116 ? 0.801 -14.961 -1.393 1 98.81 116 PHE B N 1
ATOM 3063 C CA . PHE B 1 116 ? -0.007 -15.727 -2.332 1 98.81 116 PHE B CA 1
ATOM 3064 C C . PHE B 1 116 ? -0.033 -15.055 -3.699 1 98.81 116 PHE B C 1
ATOM 3066 O O . PHE B 1 116 ? 0.183 -15.711 -4.723 1 98.81 116 PHE B O 1
ATOM 3073 N N . LEU B 1 117 ? -0.306 -13.766 -3.701 1 98.81 117 LEU B N 1
ATOM 3074 C CA . LEU B 1 117 ? -0.431 -13.039 -4.961 1 98.81 117 LEU B CA 1
ATOM 3075 C C . LEU B 1 117 ? 0.895 -13.023 -5.715 1 98.81 117 LEU B C 1
ATOM 3077 O O . LEU B 1 117 ? 0.917 -13.125 -6.941 1 98.81 117 LEU B O 1
ATOM 3081 N N . LEU B 1 118 ? 1.987 -12.82 -4.973 1 98.88 118 LEU B N 1
ATOM 3082 C CA . LEU B 1 118 ? 3.291 -12.883 -5.625 1 98.88 118 LEU B CA 1
ATOM 3083 C C . LEU B 1 118 ? 3.502 -14.234 -6.297 1 98.88 118 LEU B C 1
ATOM 3085 O O . LEU B 1 118 ? 3.971 -14.305 -7.434 1 98.88 118 LEU B O 1
ATOM 3089 N N . ASN B 1 119 ? 3.139 -15.336 -5.609 1 98.69 119 ASN B N 1
ATOM 3090 C CA . ASN B 1 119 ? 3.232 -16.656 -6.203 1 98.69 119 ASN B CA 1
ATOM 3091 C C . ASN B 1 119 ? 2.32 -16.797 -7.418 1 98.69 119 ASN B C 1
ATOM 3093 O O . ASN B 1 119 ? 2.709 -17.391 -8.422 1 98.69 119 ASN B O 1
ATOM 3097 N N . ALA B 1 120 ? 1.149 -16.297 -7.297 1 98.31 120 ALA B N 1
ATOM 3098 C CA . ALA B 1 120 ? 0.183 -16.391 -8.391 1 98.31 120 ALA B CA 1
ATOM 3099 C C . ALA B 1 120 ? 0.675 -15.625 -9.617 1 98.31 120 ALA B C 1
ATOM 3101 O O . ALA B 1 120 ? 0.585 -16.125 -10.742 1 98.31 120 ALA B O 1
ATOM 3102 N N . VAL B 1 121 ? 1.146 -14.445 -9.383 1 98.38 121 VAL B N 1
ATOM 3103 C CA . VAL B 1 121 ? 1.676 -13.641 -10.477 1 98.38 121 VAL B CA 1
ATOM 3104 C C . VAL B 1 121 ? 2.84 -14.367 -11.141 1 98.38 121 VAL B C 1
ATOM 3106 O O . VAL B 1 121 ? 2.891 -14.477 -12.367 1 98.38 121 VAL B O 1
ATOM 3109 N N . GLN B 1 122 ? 3.746 -14.797 -10.312 1 97.94 122 GLN B N 1
ATOM 3110 C CA . GLN B 1 122 ? 4.91 -15.5 -10.852 1 97.94 122 GLN B CA 1
ATOM 3111 C C . GLN B 1 122 ? 4.484 -16.719 -11.672 1 97.94 122 GLN B C 1
ATOM 3113 O O . GLN B 1 122 ? 5.051 -16.969 -12.742 1 97.94 122 GLN B O 1
ATOM 3118 N N . TRP B 1 123 ? 3.549 -17.438 -11.195 1 96.19 123 TRP B N 1
ATOM 3119 C CA . TRP B 1 123 ? 3.018 -18.609 -11.867 1 96.19 123 TRP B CA 1
ATOM 3120 C C . TRP B 1 123 ? 2.412 -18.25 -13.219 1 96.19 123 TRP B C 1
ATOM 3122 O O . TRP B 1 123 ? 2.502 -19.031 -14.172 1 96.19 123 TRP B O 1
ATOM 3132 N N . CYS B 1 124 ? 1.869 -17.094 -13.359 1 95.38 124 CYS B N 1
ATOM 3133 C CA . CYS B 1 124 ? 1.102 -16.688 -14.531 1 95.38 124 CYS B CA 1
ATOM 3134 C C . CYS B 1 124 ? 1.993 -15.984 -15.555 1 95.38 124 CYS B C 1
ATOM 3136 O O . CYS B 1 124 ? 1.602 -15.805 -16.703 1 95.38 124 CYS B O 1
ATOM 3138 N N . LEU B 1 125 ? 3.154 -15.594 -15.188 1 93.88 125 LEU B N 1
ATOM 3139 C CA . LEU B 1 125 ? 4.012 -14.773 -16.047 1 93.88 125 LEU B CA 1
ATOM 3140 C C . LEU B 1 125 ? 4.254 -15.469 -17.391 1 93.88 125 LEU B C 1
ATOM 3142 O O . LEU B 1 125 ? 4.105 -14.844 -18.438 1 93.88 125 LEU B O 1
ATOM 3146 N N . PRO B 1 126 ? 4.562 -16.812 -17.438 1 91 126 PRO B N 1
ATOM 3147 C CA . PRO B 1 126 ? 4.855 -17.469 -18.719 1 91 126 PRO B CA 1
ATOM 3148 C C . PRO B 1 126 ? 3.592 -17.828 -19.5 1 91 126 PRO B C 1
ATOM 3150 O O . PRO B 1 126 ? 3.676 -18.281 -20.641 1 91 126 PRO B O 1
ATOM 3153 N N . LEU B 1 127 ? 2.443 -17.562 -18.891 1 89.5 127 LEU B N 1
ATOM 3154 C CA . LEU B 1 127 ? 1.191 -17.984 -19.516 1 89.5 127 LEU B CA 1
ATOM 3155 C C . LEU B 1 127 ? 0.623 -16.891 -20.391 1 89.5 127 LEU B C 1
ATOM 3157 O O . LEU B 1 127 ? 0.747 -15.703 -20.078 1 89.5 127 LEU B O 1
ATOM 3161 N N . GLU B 1 128 ? 0.064 -17.219 -21.438 1 85.56 128 GLU B N 1
ATOM 3162 C CA . GLU B 1 128 ? -0.615 -16.266 -22.297 1 85.56 128 GLU B CA 1
ATOM 3163 C C . GLU B 1 128 ? -1.929 -15.797 -21.672 1 85.56 128 GLU B C 1
ATOM 3165 O O . GLU B 1 128 ? -2.252 -14.609 -21.703 1 85.56 128 GLU B O 1
ATOM 3170 N N . SER B 1 129 ? -2.658 -16.797 -21.234 1 83.44 129 SER B N 1
ATOM 3171 C CA . SER B 1 129 ? -3.875 -16.531 -20.484 1 83.44 129 SER B CA 1
ATOM 3172 C C . SER B 1 129 ? -3.75 -17 -19.031 1 83.44 129 SER B C 1
ATOM 3174 O O . SER B 1 129 ? -3.152 -18.047 -18.781 1 83.44 129 SER B O 1
ATOM 3176 N N . SER B 1 130 ? -4.23 -16.141 -18.203 1 87.56 130 SER B N 1
ATOM 3177 C CA . SER B 1 130 ? -4.105 -16.469 -16.781 1 87.56 130 SER B CA 1
ATOM 3178 C C . SER B 1 130 ? -5.473 -16.516 -16.109 1 87.56 130 SER B C 1
ATOM 3180 O O . SER B 1 130 ? -5.992 -15.492 -15.664 1 87.56 130 SER B O 1
ATOM 3182 N N . PRO B 1 131 ? -6.016 -17.719 -15.992 1 87.81 131 PRO B N 1
ATOM 3183 C CA . PRO B 1 131 ? -7.328 -17.844 -15.352 1 87.81 131 PRO B CA 1
ATOM 3184 C C . PRO B 1 131 ? -7.352 -17.25 -13.945 1 87.81 131 PRO B C 1
ATOM 3186 O O . PRO B 1 131 ? -8.391 -16.75 -13.5 1 87.81 131 PRO B O 1
ATOM 3189 N N . LEU B 1 132 ? -6.242 -17.266 -13.273 1 93.88 132 LEU B N 1
ATOM 3190 C CA . LEU B 1 132 ? -6.156 -16.766 -11.914 1 93.88 132 LEU B CA 1
ATOM 3191 C C . LEU B 1 132 ? -6.387 -15.25 -11.883 1 93.88 132 LEU B C 1
ATOM 3193 O O . LEU B 1 132 ? -6.637 -14.68 -10.82 1 93.88 132 LEU B O 1
ATOM 3197 N N . PHE B 1 133 ? -6.266 -14.641 -12.992 1 94.5 133 PHE B N 1
ATOM 3198 C CA . PHE B 1 133 ? -6.398 -13.188 -13.023 1 94.5 133 PHE B CA 1
ATOM 3199 C C . PHE B 1 133 ? -7.395 -12.758 -14.094 1 94.5 133 PHE B C 1
ATOM 3201 O O . PHE B 1 133 ? -7.43 -11.586 -14.477 1 94.5 133 PHE B O 1
ATOM 3208 N N . SER B 1 134 ? -8.172 -13.703 -14.609 1 90.56 134 SER B N 1
ATOM 3209 C CA . SER B 1 134 ? -9.18 -13.398 -15.625 1 90.56 134 SER B CA 1
ATOM 3210 C C . SER B 1 134 ? -10.43 -12.789 -14.992 1 90.56 134 SER B C 1
ATOM 3212 O O . SER B 1 134 ? -11.117 -13.445 -14.211 1 90.56 134 SER B O 1
ATOM 3214 N N . ALA B 1 135 ? -10.664 -11.602 -15.398 1 84.56 135 ALA B N 1
ATOM 3215 C CA . ALA B 1 135 ? -11.812 -10.891 -14.844 1 84.56 135 ALA B CA 1
ATOM 3216 C C . ALA B 1 135 ? -13.109 -11.656 -15.109 1 84.56 135 ALA B C 1
ATOM 3218 O O . ALA B 1 135 ? -13.953 -11.789 -14.219 1 84.56 135 ALA B O 1
ATOM 3219 N N . ALA B 1 136 ? -13.258 -12.109 -16.234 1 83 136 ALA B N 1
ATOM 3220 C CA . ALA B 1 136 ? -14.461 -12.852 -16.609 1 83 136 ALA B CA 1
ATOM 3221 C C . ALA B 1 136 ? -14.594 -14.125 -15.797 1 83 136 ALA B C 1
ATOM 3223 O O . ALA B 1 136 ? -15.664 -14.406 -15.242 1 83 136 ALA B O 1
ATOM 3224 N N . GLU B 1 137 ? -13.523 -14.828 -15.656 1 84.06 137 GLU B N 1
ATOM 3225 C CA . GLU B 1 137 ? -13.539 -16.109 -14.945 1 84.06 137 GLU B CA 1
ATOM 3226 C C . GLU B 1 137 ? -13.781 -15.906 -13.453 1 84.06 137 GLU B C 1
ATOM 3228 O O . GLU B 1 137 ? -14.641 -16.562 -12.867 1 84.06 137 GLU B O 1
ATOM 3233 N N . LEU B 1 138 ? -13.055 -15 -12.898 1 87.75 138 LEU B N 1
ATOM 3234 C CA . LEU B 1 138 ? -13.141 -14.781 -11.461 1 87.75 138 LEU B CA 1
ATOM 3235 C C . LEU B 1 138 ? -14.5 -14.188 -11.078 1 87.75 138 LEU B C 1
ATOM 3237 O O . LEU B 1 138 ? -15.062 -14.539 -10.039 1 87.75 138 LEU B O 1
ATOM 3241 N N . THR B 1 139 ? -15.008 -13.289 -11.883 1 84.19 139 THR B N 1
ATOM 3242 C CA . THR B 1 139 ? -16.312 -12.703 -11.609 1 84.19 139 THR B CA 1
ATOM 3243 C C . THR B 1 139 ? -17.406 -13.766 -11.656 1 84.19 139 THR B C 1
ATOM 3245 O O . THR B 1 139 ? -18.281 -13.812 -10.789 1 84.19 139 THR B O 1
ATOM 3248 N N . ALA B 1 140 ? -17.375 -14.609 -12.609 1 82.25 140 ALA B N 1
ATOM 3249 C CA . ALA B 1 140 ? -18.344 -15.688 -12.758 1 82.25 140 ALA B CA 1
ATOM 3250 C C . ALA B 1 140 ? -18.281 -16.641 -11.57 1 82.25 140 ALA B C 1
ATOM 3252 O O . ALA B 1 140 ? -19.328 -17.062 -11.047 1 82.25 140 ALA B O 1
ATOM 3253 N N . LEU B 1 141 ? -17.156 -16.938 -11.156 1 82 141 LEU B N 1
ATOM 3254 C CA . LEU B 1 141 ? -16.969 -17.891 -10.078 1 82 141 LEU B CA 1
ATOM 3255 C C . LEU B 1 141 ? -17.422 -17.312 -8.742 1 82 141 LEU B C 1
ATOM 3257 O O . LEU B 1 141 ? -18.031 -18 -7.934 1 82 141 LEU B O 1
ATOM 3261 N N . THR B 1 142 ? -17.125 -16.062 -8.57 1 81.31 142 THR B N 1
ATOM 3262 C CA . THR B 1 142 ? -17.406 -15.43 -7.281 1 81.31 142 THR B CA 1
ATOM 3263 C C . THR B 1 142 ? -18.891 -15.117 -7.137 1 81.31 142 THR B C 1
ATOM 3265 O O . THR B 1 142 ? -19.438 -15.195 -6.039 1 81.31 142 THR B O 1
ATOM 3268 N N . LEU B 1 143 ? -19.531 -14.789 -8.242 1 77.62 143 LEU B N 1
ATOM 3269 C CA . LEU B 1 143 ? -20.922 -14.352 -8.188 1 77.62 143 LEU B CA 1
ATOM 3270 C C . LEU B 1 143 ? -21.859 -15.531 -8.422 1 77.62 143 LEU B C 1
ATOM 3272 O O . LEU B 1 143 ? -23.078 -15.414 -8.211 1 77.62 143 LEU B O 1
ATOM 3276 N N . SER B 1 144 ? -21.438 -16.641 -8.898 1 73.62 144 SER B N 1
ATOM 3277 C CA . SER B 1 144 ? -22.281 -17.812 -9.125 1 73.62 144 SER B CA 1
ATOM 3278 C C . SER B 1 144 ? -22.812 -18.375 -7.812 1 73.62 144 SER B C 1
ATOM 3280 O O . SER B 1 144 ? -22.062 -18.5 -6.84 1 73.62 144 SER B O 1
ATOM 3282 N N . PRO B 1 145 ? -24.219 -18.422 -7.789 1 63.91 145 PRO B N 1
ATOM 3283 C CA . PRO B 1 145 ? -24.797 -19.047 -6.598 1 63.91 145 PRO B CA 1
ATOM 3284 C C . PRO B 1 145 ? -24.359 -20.5 -6.418 1 63.91 145 PRO B C 1
ATOM 3286 O O . PRO B 1 145 ? -24.203 -21.234 -7.398 1 63.91 145 PRO B O 1
ATOM 3289 N N . HIS B 1 146 ? -23.516 -20.812 -5.715 1 56.84 146 HIS B N 1
ATOM 3290 C CA . HIS B 1 146 ? -23.156 -22.219 -5.508 1 56.84 146 HIS B CA 1
ATOM 3291 C C . HIS B 1 146 ? -24.219 -22.938 -4.699 1 56.84 146 HIS B C 1
ATOM 3293 O O . HIS B 1 146 ? -24.672 -22.453 -3.666 1 56.84 146 HIS B O 1
ATOM 3299 N N . PRO B 1 147 ? -24.922 -23.938 -5.379 1 49.53 147 PRO B N 1
ATOM 3300 C CA . PRO B 1 147 ? -25.859 -24.766 -4.625 1 49.53 147 PRO B CA 1
ATOM 3301 C C . PRO B 1 147 ? -25.234 -25.391 -3.379 1 49.53 147 PRO B C 1
ATOM 3303 O O . PRO B 1 147 ? -24.312 -26.203 -3.486 1 49.53 147 PRO B O 1
ATOM 3306 N N . HIS B 1 148 ? -24.797 -24.734 -2.439 1 48.5 148 HIS B N 1
ATOM 3307 C CA . HIS B 1 148 ? -24.469 -25.578 -1.287 1 48.5 148 HIS B CA 1
ATOM 3308 C C . HIS B 1 148 ? -25.625 -26.531 -0.96 1 48.5 148 HIS B C 1
ATOM 3310 O O . HIS B 1 148 ? -26.781 -26.09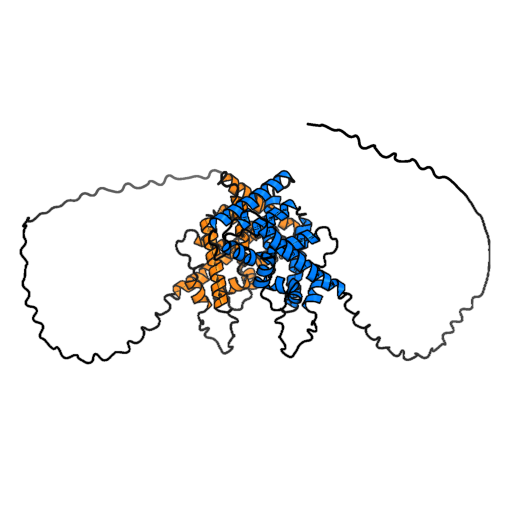4 -0.869 1 48.5 148 HIS B O 1
ATOM 3316 N N . PRO B 1 149 ? -25.594 -27.797 -1.189 1 41.88 149 PRO B N 1
ATOM 3317 C CA . PRO B 1 149 ? -26.719 -28.656 -0.771 1 41.88 149 PRO B CA 1
ATOM 3318 C C . PRO B 1 149 ? -27.312 -28.219 0.569 1 41.88 149 PRO B C 1
ATOM 3320 O O . PRO B 1 149 ? -28.328 -28.781 1.003 1 41.88 149 PRO B O 1
ATOM 3323 N N . HIS B 1 150 ? -26.609 -28.391 1.711 1 38.12 150 HIS B N 1
ATOM 3324 C CA . HIS B 1 150 ? -27.297 -28.375 2.996 1 38.12 150 HIS B CA 1
ATOM 3325 C C . HIS B 1 150 ? -28.219 -27.172 3.109 1 38.12 150 HIS B C 1
ATOM 3327 O O . HIS B 1 150 ? -28.062 -26.203 2.379 1 38.12 150 HIS B O 1
ATOM 3333 N N . SER B 1 151 ? -29.031 -27.141 4.426 1 35.72 151 SER B N 1
ATOM 3334 C CA . SER B 1 151 ? -30.234 -26.438 4.848 1 35.72 151 SER B CA 1
ATOM 3335 C C . SER B 1 151 ? -30.234 -24.984 4.367 1 35.72 151 SER B C 1
ATOM 3337 O O . SER B 1 151 ? -29.188 -24.469 3.947 1 35.72 151 SER B O 1
ATOM 3339 N N . GLY B 1 152 ? -31.203 -24.031 5.113 1 35.31 152 GLY B N 1
ATOM 3340 C CA . GLY B 1 152 ? -32.062 -22.891 5.387 1 35.31 152 GLY B CA 1
ATOM 3341 C C . GLY B 1 152 ? -31.359 -21.562 5.355 1 35.31 152 GLY B C 1
ATOM 3342 O O . GLY B 1 152 ? -31.953 -20.516 5.645 1 35.31 152 GLY B O 1
ATOM 3343 N N . LEU B 1 153 ? -30.25 -21.531 6.109 1 35.88 153 LEU B N 1
ATOM 3344 C CA . LEU B 1 153 ? -29.875 -20.172 6.484 1 35.88 153 LEU B CA 1
ATOM 3345 C C . LEU B 1 153 ? -29.391 -19.375 5.27 1 35.88 153 LEU B C 1
ATOM 3347 O O . LEU B 1 153 ? -28.5 -19.828 4.551 1 35.88 153 LEU B O 1
ATOM 3351 N N . HIS B 1 154 ? -30.344 -18.812 4.551 1 37.53 154 HIS B N 1
ATOM 3352 C CA . HIS B 1 154 ? -30.047 -17.656 3.713 1 37.53 154 HIS B CA 1
ATOM 3353 C C . HIS B 1 154 ? -28.734 -17 4.125 1 37.53 154 HIS B C 1
ATOM 3355 O O . HIS B 1 154 ? -28.703 -16.172 5.031 1 37.53 154 HIS B O 1
ATOM 3361 N N . LEU B 1 155 ? -27.781 -17.828 4.43 1 38.44 155 LEU B N 1
ATOM 3362 C CA . LEU B 1 155 ? -26.578 -17.047 4.684 1 38.44 155 LEU B CA 1
ATOM 3363 C C . LEU B 1 155 ? -26.438 -15.922 3.666 1 38.44 155 LEU B C 1
ATOM 3365 O O . LEU B 1 155 ? -26.266 -16.172 2.471 1 38.44 155 LEU B O 1
ATOM 3369 N N . GLN B 1 156 ? -27.328 -15.008 3.695 1 39.69 156 GLN B N 1
ATOM 3370 C CA . GLN B 1 156 ? -27.031 -13.719 3.078 1 39.69 156 GLN B CA 1
ATOM 3371 C C . GLN B 1 156 ? -25.531 -13.555 2.846 1 39.69 156 GLN B C 1
ATOM 3373 O O . GLN B 1 156 ? -24.766 -13.336 3.791 1 39.69 156 GLN B O 1
ATOM 3378 N N . THR B 1 157 ? -24.844 -14.492 2.279 1 44.34 157 THR B N 1
ATOM 3379 C CA . THR B 1 157 ? -23.453 -14.367 1.861 1 44.34 157 THR B CA 1
ATOM 3380 C C . THR B 1 157 ? -23.078 -12.906 1.648 1 44.34 157 THR B C 1
ATOM 3382 O O . THR B 1 157 ? -23.719 -12.203 0.857 1 44.34 157 THR B O 1
ATOM 3385 N N . THR B 1 158 ? -22.953 -12.156 2.594 1 48.41 158 THR B N 1
ATOM 3386 C CA . THR B 1 158 ? -22.344 -10.828 2.477 1 48.41 158 THR B CA 1
ATOM 3387 C C . THR B 1 158 ? -21.391 -10.773 1.295 1 48.41 158 THR B C 1
ATOM 3389 O O . THR B 1 158 ? -20.172 -10.93 1.465 1 48.41 158 THR B O 1
ATOM 3392 N N . THR B 1 159 ? -21.625 -11.625 0.212 1 53.44 159 THR B N 1
ATOM 3393 C CA . THR B 1 159 ? -20.906 -11.375 -1.031 1 53.44 159 THR B CA 1
ATOM 3394 C C . THR B 1 159 ? -20.812 -9.875 -1.309 1 53.44 159 THR B C 1
ATOM 3396 O O . THR B 1 159 ? -21.766 -9.133 -1.055 1 53.44 159 THR B O 1
ATOM 3399 N N . GLY B 1 160 ? -19.672 -9.281 -1.147 1 60.53 160 GLY B N 1
ATOM 3400 C CA . GLY B 1 160 ? -19.531 -7.902 -1.591 1 60.53 160 GLY B CA 1
ATOM 3401 C C . GLY B 1 160 ? -20.406 -7.562 -2.785 1 60.53 160 GLY B C 1
ATOM 3402 O O . GLY B 1 160 ? -20.828 -8.453 -3.518 1 60.53 160 GLY B O 1
ATOM 3403 N N . LYS B 1 161 ? -20.812 -6.488 -2.928 1 75.25 161 LYS B N 1
ATOM 3404 C CA . LYS B 1 161 ? -21.547 -5.984 -4.094 1 75.25 161 LYS B CA 1
ATOM 3405 C C . LYS B 1 161 ? -20.844 -6.391 -5.391 1 75.25 161 LYS B C 1
ATOM 3407 O O . LYS B 1 161 ? -19.625 -6.34 -5.484 1 75.25 161 LYS B O 1
ATOM 3412 N N . PRO B 1 162 ? -21.625 -7.121 -6.32 1 78.12 162 PRO B N 1
ATOM 3413 C CA . PRO B 1 162 ? -21.047 -7.523 -7.605 1 78.12 162 PRO B CA 1
ATOM 3414 C C . PRO B 1 162 ? -20.125 -6.465 -8.203 1 78.12 162 PRO B C 1
ATOM 3416 O O . PRO B 1 162 ? -19.094 -6.797 -8.781 1 78.12 162 PRO B O 1
ATOM 3419 N N . SER B 1 163 ? -20.547 -5.285 -8.008 1 86.31 163 SER B N 1
ATOM 3420 C CA . SER B 1 163 ? -19.719 -4.191 -8.531 1 86.31 163 SER B CA 1
ATOM 3421 C C . SER B 1 163 ? -18.375 -4.133 -7.836 1 86.31 163 SER B C 1
ATOM 3423 O O . SER B 1 163 ? -17.344 -3.865 -8.477 1 86.31 163 SER B O 1
ATOM 3425 N N . GLN B 1 164 ? -18.328 -4.508 -6.605 1 88.75 164 GLN B N 1
ATOM 3426 C CA . GLN B 1 164 ? -17.078 -4.469 -5.848 1 88.75 164 GLN B CA 1
ATOM 3427 C C . GLN B 1 164 ? -16.156 -5.613 -6.258 1 88.75 164 GLN B C 1
ATOM 3429 O O . GLN B 1 164 ? -14.953 -5.418 -6.395 1 88.75 164 GLN B O 1
ATOM 3434 N N . VAL B 1 165 ? -16.734 -6.711 -6.465 1 89.38 165 VAL B N 1
ATOM 3435 C CA . VAL B 1 165 ? -15.945 -7.867 -6.875 1 89.38 165 VAL B CA 1
ATOM 3436 C C . VAL B 1 165 ? -15.312 -7.605 -8.242 1 89.38 165 VAL B C 1
ATOM 3438 O O . VAL B 1 165 ? -14.141 -7.906 -8.453 1 89.38 165 VAL B O 1
ATOM 3441 N N . ALA B 1 166 ? -16.094 -7.059 -9.07 1 90.06 166 ALA B N 1
ATOM 3442 C CA . ALA B 1 166 ? -15.586 -6.73 -10.398 1 90.06 166 ALA B CA 1
ATOM 3443 C C . ALA B 1 166 ? -14.406 -5.766 -10.32 1 90.06 166 ALA B C 1
ATOM 3445 O O . ALA B 1 166 ? -13.422 -5.91 -11.047 1 90.06 166 ALA B O 1
ATOM 3446 N N . ALA B 1 167 ? -14.508 -4.816 -9.445 1 92.31 167 ALA B N 1
ATOM 3447 C CA . ALA B 1 167 ? -13.43 -3.846 -9.266 1 92.31 167 ALA B CA 1
ATOM 3448 C C . ALA B 1 167 ? -12.18 -4.512 -8.703 1 92.31 167 ALA B C 1
ATOM 3450 O O . ALA B 1 167 ? -11.062 -4.211 -9.133 1 92.31 167 ALA B O 1
ATOM 3451 N N . ASP B 1 168 ? -12.398 -5.387 -7.801 1 95.19 168 ASP B N 1
ATOM 3452 C CA . ASP B 1 168 ? -11.281 -6.094 -7.191 1 95.19 168 ASP B CA 1
ATOM 3453 C C . ASP B 1 168 ? -10.547 -6.953 -8.219 1 95.19 168 ASP B C 1
ATOM 3455 O O . ASP B 1 168 ? -9.32 -6.93 -8.297 1 95.19 168 ASP B O 1
ATOM 3459 N N . VAL B 1 169 ? -11.258 -7.629 -9 1 94.62 169 VAL B N 1
ATOM 3460 C CA . VAL B 1 169 ? -10.688 -8.523 -9.992 1 94.62 169 VAL B CA 1
ATOM 3461 C C . VAL B 1 169 ? -9.938 -7.719 -11.055 1 94.62 169 VAL B C 1
ATOM 3463 O O . VAL B 1 169 ? -8.883 -8.141 -11.539 1 94.62 169 VAL B O 1
ATOM 3466 N N . ARG B 1 170 ? -10.477 -6.684 -11.391 1 94.44 170 ARG B N 1
ATOM 3467 C CA . ARG B 1 170 ? -9.805 -5.801 -12.336 1 94.44 170 ARG B CA 1
ATOM 3468 C C . ARG B 1 170 ? -8.469 -5.316 -11.781 1 94.44 170 ARG B C 1
ATOM 3470 O O . ARG B 1 170 ? -7.473 -5.258 -12.508 1 94.44 170 ARG B O 1
ATOM 3477 N N . HIS B 1 171 ? -8.477 -4.918 -10.5 1 95.31 171 HIS B N 1
ATOM 3478 C CA . HIS B 1 171 ? -7.234 -4.496 -9.859 1 95.31 171 HIS B CA 1
ATOM 3479 C C . HIS B 1 171 ? -6.199 -5.613 -9.883 1 95.31 171 HIS B C 1
ATOM 3481 O O . HIS B 1 171 ? -5.016 -5.363 -10.117 1 95.31 171 HIS B O 1
ATOM 3487 N N . LEU B 1 172 ? -6.668 -6.781 -9.656 1 96.88 172 LEU B N 1
ATOM 3488 C CA . LEU B 1 172 ? -5.77 -7.93 -9.68 1 96.88 172 LEU B CA 1
ATOM 3489 C C . LEU B 1 172 ? -5.207 -8.164 -11.078 1 96.88 172 LEU B C 1
ATOM 3491 O O . LEU B 1 172 ? -4.012 -8.414 -11.234 1 96.88 172 LEU B O 1
ATOM 3495 N N . HIS B 1 173 ? -6.066 -8.039 -12.008 1 94.94 173 HIS B N 1
ATOM 3496 C CA . HIS B 1 173 ? -5.641 -8.172 -13.398 1 94.94 173 HIS B CA 1
ATOM 3497 C C . HIS B 1 173 ? -4.609 -7.113 -13.766 1 94.94 173 HIS B C 1
ATOM 3499 O O . HIS B 1 173 ? -3.582 -7.422 -14.375 1 94.94 173 HIS B O 1
ATOM 3505 N N . ASP B 1 174 ? -4.902 -5.902 -13.414 1 95.12 174 ASP B N 1
ATOM 3506 C CA . ASP B 1 174 ? -3.984 -4.805 -13.695 1 95.12 174 ASP B CA 1
ATOM 3507 C C . ASP B 1 174 ? -2.635 -5.027 -13.016 1 95.12 174 ASP B C 1
ATOM 3509 O O . ASP B 1 174 ? -1.591 -4.672 -13.57 1 95.12 174 ASP B O 1
ATOM 3513 N N . THR B 1 175 ? -2.672 -5.562 -11.828 1 96.81 175 THR B N 1
ATOM 3514 C CA . THR B 1 175 ? -1.444 -5.863 -11.102 1 96.81 175 THR B CA 1
ATOM 3515 C C . THR B 1 175 ? -0.604 -6.887 -11.859 1 96.81 175 THR B C 1
ATOM 3517 O O . THR B 1 175 ? 0.602 -6.699 -12.039 1 96.81 175 THR B O 1
ATOM 3520 N N . LEU B 1 176 ? -1.23 -7.934 -12.328 1 97.12 176 LEU B N 1
ATOM 3521 C CA . LEU B 1 176 ? -0.516 -8.93 -13.117 1 97.12 176 LEU B CA 1
ATOM 3522 C C . LEU B 1 176 ? 0.125 -8.305 -14.344 1 97.12 176 LEU B C 1
ATOM 3524 O O . LEU B 1 176 ? 1.285 -8.578 -14.656 1 97.12 176 LEU B O 1
ATOM 3528 N N . GLN B 1 177 ? -0.618 -7.457 -15.008 1 95.12 177 GLN B N 1
ATOM 3529 C CA . GLN B 1 177 ? -0.119 -6.828 -16.234 1 95.12 177 GLN B CA 1
ATOM 3530 C C . GLN B 1 177 ? 1.105 -5.965 -15.938 1 95.12 177 GLN B C 1
ATOM 3532 O O . GLN B 1 177 ? 2.039 -5.914 -16.734 1 95.12 177 GLN B O 1
ATOM 3537 N N . ARG B 1 178 ? 1.098 -5.312 -14.805 1 96.56 178 ARG B N 1
ATOM 3538 C CA . ARG B 1 178 ? 2.24 -4.48 -14.445 1 96.56 178 ARG B CA 1
ATOM 3539 C C . ARG B 1 178 ? 3.482 -5.328 -14.203 1 96.56 178 ARG B C 1
ATOM 3541 O O . ARG B 1 178 ? 4.578 -4.977 -14.641 1 96.56 178 ARG B O 1
ATOM 3548 N N . TYR B 1 179 ? 3.336 -6.418 -13.5 1 97.62 179 TYR B N 1
ATOM 3549 C CA . TYR B 1 179 ? 4.461 -7.312 -13.242 1 97.62 179 TYR B CA 1
ATOM 3550 C C . TYR B 1 179 ? 4.98 -7.922 -14.539 1 97.62 179 TYR B C 1
ATOM 3552 O O . TYR B 1 179 ? 6.188 -8.102 -14.703 1 97.62 179 TYR B O 1
ATOM 3560 N N . LYS B 1 180 ? 4.051 -8.234 -15.461 1 95.88 180 LYS B N 1
ATOM 3561 C CA . LYS B 1 180 ? 4.438 -8.75 -16.766 1 95.88 180 LYS B CA 1
ATOM 3562 C C . LYS B 1 180 ? 5.25 -7.715 -17.547 1 95.88 180 LYS B C 1
ATOM 3564 O O . LYS B 1 180 ? 6.273 -8.047 -18.141 1 95.88 180 LYS B O 1
ATOM 3569 N N . ALA B 1 181 ? 4.789 -6.492 -17.484 1 95.31 181 ALA B N 1
ATOM 3570 C CA . ALA B 1 181 ? 5.445 -5.414 -18.219 1 95.31 181 ALA B CA 1
ATOM 3571 C C . ALA B 1 181 ? 6.867 -5.195 -17.719 1 95.31 181 ALA B C 1
ATOM 3573 O O . ALA B 1 181 ? 7.77 -4.883 -18.484 1 95.31 181 ALA B O 1
ATOM 3574 N N . VAL B 1 182 ? 7.07 -5.359 -16.391 1 96.69 182 VAL B N 1
ATOM 3575 C CA . VAL B 1 182 ? 8.375 -5.129 -15.781 1 96.69 182 VAL B CA 1
ATOM 3576 C C . VAL B 1 182 ? 9.25 -6.367 -15.953 1 96.69 182 VAL B C 1
ATOM 3578 O O . VAL B 1 182 ? 10.469 -6.297 -15.781 1 96.69 182 VAL B O 1
ATOM 3581 N N . MET B 1 183 ? 8.711 -7.492 -16.281 1 96.19 183 MET B N 1
ATOM 3582 C CA . MET B 1 183 ? 9.422 -8.742 -16.516 1 96.19 183 MET B CA 1
ATOM 3583 C C . MET B 1 183 ? 10.273 -9.117 -15.297 1 96.19 183 MET B C 1
ATOM 3585 O O . MET B 1 183 ? 11.477 -9.359 -15.43 1 96.19 183 MET B O 1
ATOM 3589 N N . VAL B 1 184 ? 9.594 -9.211 -14.18 1 97.94 184 VAL B N 1
ATOM 3590 C CA . VAL B 1 184 ? 10.273 -9.539 -12.93 1 97.94 184 VAL B CA 1
ATOM 3591 C C . VAL B 1 184 ? 10.852 -10.945 -13.008 1 97.94 184 VAL B C 1
ATOM 3593 O O . VAL B 1 184 ? 10.164 -11.891 -13.406 1 97.94 184 VAL B O 1
ATOM 3596 N N . ASP B 1 185 ? 12.133 -11.141 -12.727 1 97.5 185 ASP B N 1
ATOM 3597 C CA . ASP B 1 185 ? 12.766 -12.453 -12.852 1 97.5 185 ASP B CA 1
ATOM 3598 C C . ASP B 1 185 ? 12.648 -13.242 -11.555 1 97.5 185 ASP B C 1
ATOM 3600 O O . ASP B 1 185 ? 12.203 -12.703 -10.531 1 97.5 185 ASP B O 1
ATOM 3604 N N . PRO B 1 186 ? 12.914 -14.516 -11.508 1 97.75 186 PRO B N 1
ATOM 3605 C CA . PRO B 1 186 ? 12.688 -15.398 -10.359 1 97.75 186 PRO B CA 1
ATOM 3606 C C . PRO B 1 186 ? 13.453 -14.953 -9.109 1 97.75 186 PRO B C 1
ATOM 3608 O O . PRO B 1 186 ? 12.93 -15.039 -8 1 97.75 186 PRO B O 1
ATOM 3611 N N . ALA B 1 187 ? 14.68 -14.516 -9.305 1 98.5 187 ALA B N 1
ATOM 3612 C CA . ALA B 1 187 ? 15.461 -14.055 -8.164 1 98.5 187 ALA B CA 1
ATOM 3613 C C . ALA B 1 187 ? 14.844 -12.805 -7.547 1 98.5 187 ALA B C 1
ATOM 3615 O O . ALA B 1 187 ? 14.852 -12.633 -6.324 1 98.5 187 ALA B O 1
ATOM 3616 N N . GLU B 1 188 ? 14.383 -11.898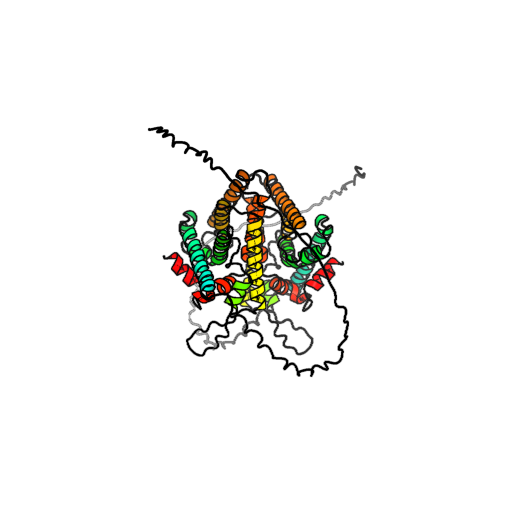 -8.383 1 98.69 188 GLU B N 1
ATOM 3617 C CA . GLU B 1 188 ? 13.703 -10.703 -7.902 1 98.69 188 GLU B CA 1
ATOM 3618 C C . GLU B 1 188 ? 12.438 -11.07 -7.125 1 98.69 188 GLU B C 1
ATOM 3620 O O . GLU B 1 188 ? 12.164 -10.484 -6.074 1 98.69 188 GLU B O 1
ATOM 3625 N N . PHE B 1 189 ? 11.719 -12.07 -7.598 1 98.81 189 PHE B N 1
ATOM 3626 C CA . PHE B 1 189 ? 10.531 -12.531 -6.883 1 98.81 189 PHE B CA 1
ATOM 3627 C C . PHE B 1 189 ? 10.898 -13.031 -5.492 1 98.81 189 PHE B C 1
ATOM 3629 O O . PHE B 1 189 ? 10.195 -12.758 -4.52 1 98.81 189 PHE B O 1
ATOM 3636 N N . ALA B 1 190 ? 11.969 -13.766 -5.453 1 98.69 190 ALA B N 1
ATOM 3637 C CA . ALA B 1 190 ? 12.398 -14.305 -4.164 1 98.69 190 ALA B CA 1
ATOM 3638 C C . ALA B 1 190 ? 12.695 -13.18 -3.176 1 98.69 190 ALA B C 1
ATOM 3640 O O . ALA B 1 190 ? 12.297 -13.242 -2.012 1 98.69 190 ALA B O 1
ATOM 3641 N N . CYS B 1 191 ? 13.406 -12.164 -3.635 1 98.88 191 CYS B N 1
ATOM 3642 C CA . CYS B 1 191 ? 13.734 -11.023 -2.781 1 98.88 191 CYS B CA 1
ATOM 3643 C C . CYS B 1 191 ? 12.477 -10.25 -2.4 1 98.88 191 CYS B C 1
ATOM 3645 O O . CYS B 1 191 ? 12.328 -9.828 -1.252 1 98.88 191 CYS B O 1
ATOM 3647 N N . MET B 1 192 ? 11.586 -10.062 -3.338 1 98.88 192 MET B N 1
ATOM 3648 C CA . MET B 1 192 ? 10.344 -9.344 -3.08 1 98.88 192 MET B CA 1
ATOM 3649 C C . MET B 1 192 ? 9.5 -10.062 -2.041 1 98.88 192 MET B C 1
ATOM 3651 O O . MET B 1 192 ? 8.914 -9.438 -1.157 1 98.88 192 MET B O 1
ATOM 3655 N N . LYS B 1 193 ? 9.43 -11.391 -2.139 1 98.94 193 LYS B N 1
ATOM 3656 C CA . LYS B 1 193 ? 8.711 -12.18 -1.144 1 98.94 193 LYS B CA 1
ATOM 3657 C C . LYS B 1 193 ? 9.297 -11.977 0.25 1 98.94 193 LYS B C 1
ATOM 3659 O O . LYS B 1 193 ? 8.562 -11.859 1.23 1 98.94 193 LYS B O 1
ATOM 3664 N N . ALA B 1 194 ? 10.609 -11.953 0.311 1 98.94 194 ALA B N 1
ATOM 3665 C CA . ALA B 1 194 ? 11.266 -11.734 1.601 1 98.94 194 ALA B CA 1
ATOM 3666 C C . ALA B 1 194 ? 10.961 -10.344 2.143 1 98.94 194 ALA B C 1
ATOM 3668 O O . ALA B 1 194 ? 10.695 -10.18 3.336 1 98.94 194 ALA B O 1
ATOM 3669 N N . ILE B 1 195 ? 10.977 -9.344 1.29 1 98.94 195 ILE B N 1
ATOM 3670 C CA . ILE B 1 195 ? 10.688 -7.969 1.693 1 98.94 195 ILE B CA 1
ATOM 3671 C C . ILE B 1 195 ? 9.266 -7.883 2.244 1 98.94 195 ILE B C 1
ATOM 3673 O O . ILE B 1 195 ? 9.031 -7.254 3.279 1 98.94 195 ILE B O 1
ATOM 3677 N N . VAL B 1 196 ? 8.336 -8.562 1.574 1 98.88 196 VAL B N 1
ATOM 3678 C CA . VAL B 1 196 ? 6.938 -8.578 1.975 1 98.88 196 VAL B CA 1
ATOM 3679 C C . VAL B 1 196 ? 6.785 -9.32 3.303 1 98.88 196 VAL B C 1
ATOM 3681 O O . VAL B 1 196 ? 6.02 -8.898 4.172 1 98.88 196 VAL B O 1
ATOM 3684 N N . LEU B 1 197 ? 7.508 -10.367 3.467 1 98.88 197 LEU B N 1
ATOM 3685 C CA . LEU B 1 197 ? 7.402 -11.219 4.645 1 98.88 197 LEU B CA 1
ATOM 3686 C C . LEU B 1 197 ? 7.902 -10.492 5.891 1 98.88 197 LEU B C 1
ATOM 3688 O O . LEU B 1 197 ? 7.266 -10.539 6.941 1 98.88 197 LEU B O 1
ATOM 3692 N N . PHE B 1 198 ? 9.039 -9.875 5.742 1 98.81 198 PHE B N 1
ATOM 3693 C CA . PHE B 1 198 ? 9.648 -9.203 6.887 1 98.81 198 PHE B CA 1
ATOM 3694 C C . PHE B 1 198 ? 9.172 -7.762 6.988 1 98.81 198 PHE B C 1
ATOM 3696 O O . PHE B 1 198 ? 9.844 -6.844 6.52 1 98.81 198 PHE B O 1
ATOM 3703 N N . ARG B 1 199 ? 8.078 -7.602 7.617 1 98.25 199 ARG B N 1
ATOM 3704 C CA . ARG B 1 199 ? 7.438 -6.301 7.789 1 98.25 199 ARG B CA 1
ATOM 3705 C C . ARG B 1 199 ? 7.539 -5.828 9.234 1 98.25 199 ARG B C 1
ATOM 3707 O O . ARG B 1 1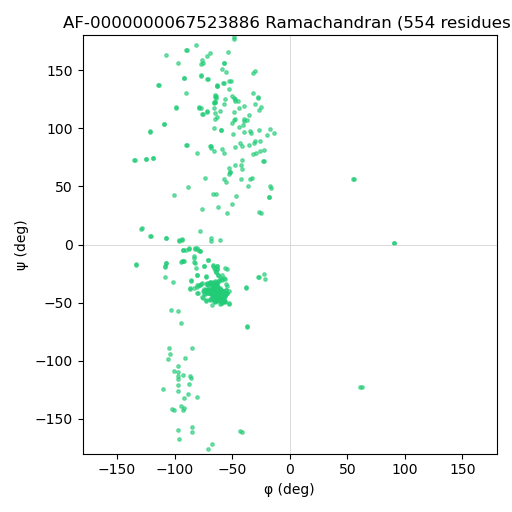99 ? 6.668 -6.137 10.055 1 98.25 199 ARG B O 1
ATOM 3714 N N . PRO B 1 200 ? 8.414 -4.895 9.547 1 97.56 200 PRO B N 1
ATOM 3715 C CA . PRO B 1 200 ? 8.703 -4.547 10.938 1 97.56 200 PRO B CA 1
ATOM 3716 C C . PRO B 1 200 ? 7.586 -3.736 11.586 1 97.56 200 PRO B C 1
ATOM 3718 O O . PRO B 1 200 ? 7.496 -3.674 12.82 1 97.56 200 PRO B O 1
ATOM 3721 N N . GLU B 1 201 ? 6.703 -3.119 10.82 1 95.81 201 GLU B N 1
ATOM 3722 C CA . GLU B 1 201 ? 5.645 -2.27 11.359 1 95.81 201 GLU B CA 1
ATOM 3723 C C . GLU B 1 201 ? 4.457 -3.1 11.828 1 95.81 201 GLU B C 1
ATOM 3725 O O . GLU B 1 201 ? 3.498 -2.561 12.391 1 95.81 201 GLU B O 1
ATOM 3730 N N . THR B 1 202 ? 4.496 -4.422 11.641 1 96.75 202 THR B N 1
ATOM 3731 C CA . THR B 1 202 ? 3.406 -5.285 12.078 1 96.75 202 THR B CA 1
ATOM 3732 C C . THR B 1 202 ? 3.248 -5.23 13.594 1 96.75 202 THR B C 1
ATOM 3734 O O . THR B 1 202 ? 4.238 -5.281 14.328 1 96.75 202 THR B O 1
ATOM 3737 N N . ARG B 1 203 ? 2.041 -5.141 14.023 1 93.75 203 ARG B N 1
ATOM 3738 C CA . ARG B 1 203 ? 1.771 -4.977 15.445 1 93.75 203 ARG B CA 1
ATOM 3739 C C . ARG B 1 203 ? 1.929 -6.301 16.188 1 93.75 203 ARG B C 1
ATOM 3741 O O . ARG B 1 203 ? 1.591 -7.359 15.656 1 93.75 203 ARG B O 1
ATOM 3748 N N . GLY B 1 204 ? 2.412 -6.211 17.406 1 95.31 204 GLY B N 1
ATOM 3749 C CA . GLY B 1 204 ? 2.461 -7.375 18.281 1 95.31 204 GLY B CA 1
ATOM 3750 C C . GLY B 1 204 ? 3.762 -8.148 18.172 1 95.31 204 GLY B C 1
ATOM 3751 O O . GLY B 1 204 ? 3.924 -9.188 18.812 1 95.31 204 GLY B O 1
ATOM 3752 N N . LEU B 1 205 ? 4.641 -7.68 17.375 1 97.31 205 LEU B N 1
ATOM 3753 C CA . LEU B 1 205 ? 5.902 -8.383 17.172 1 97.31 205 LEU B CA 1
ATOM 3754 C C . LEU B 1 205 ? 6.789 -8.273 18.406 1 97.31 205 LEU B C 1
ATOM 3756 O O . LEU B 1 205 ? 6.848 -7.219 19.047 1 97.31 205 LEU B O 1
ATOM 3760 N N . LYS B 1 206 ? 7.473 -9.273 18.734 1 97.19 206 LYS B N 1
ATOM 3761 C CA . LYS B 1 206 ? 8.422 -9.305 19.844 1 97.19 206 LYS B CA 1
ATOM 3762 C C . LYS B 1 206 ? 9.75 -8.664 19.438 1 97.19 206 LYS B C 1
ATOM 3764 O O . LYS B 1 206 ? 10.344 -7.914 20.219 1 97.19 206 LYS B O 1
ATOM 3769 N N . ASP B 1 207 ? 10.195 -8.953 18.266 1 95 207 ASP B N 1
ATOM 3770 C CA . ASP B 1 207 ? 11.5 -8.477 17.812 1 95 207 ASP B CA 1
ATOM 3771 C C . ASP B 1 207 ? 11.383 -7.707 16.5 1 95 207 ASP B C 1
ATOM 3773 O O . ASP B 1 207 ? 11.961 -8.102 15.484 1 95 207 ASP B O 1
ATOM 3777 N N . SER B 1 208 ? 10.898 -6.574 16.547 1 96.38 208 SER B N 1
ATOM 3778 C CA . SER B 1 208 ? 10.68 -5.754 15.359 1 96.38 208 SER B CA 1
ATOM 3779 C C . SER B 1 208 ? 12 -5.285 14.766 1 96.38 208 SER B C 1
ATOM 3781 O O . SER B 1 208 ? 12.117 -5.113 13.547 1 96.38 208 SER B O 1
ATOM 3783 N N . SER B 1 209 ? 12.969 -5.062 15.609 1 96.88 209 SER B N 1
ATOM 3784 C CA . SER B 1 209 ? 14.266 -4.602 15.133 1 96.88 209 SER B CA 1
ATOM 3785 C C . SER B 1 209 ? 14.945 -5.656 14.273 1 96.88 209 SER B C 1
ATOM 3787 O O . SER B 1 209 ? 15.555 -5.332 13.25 1 96.88 209 SER B O 1
ATOM 3789 N N . GLN B 1 210 ? 14.883 -6.867 14.703 1 97.88 210 GLN B N 1
ATOM 3790 C CA . GLN B 1 210 ? 15.453 -7.953 13.914 1 97.88 210 GLN B CA 1
ATOM 3791 C C . GLN B 1 210 ? 14.742 -8.086 12.57 1 97.88 210 GLN B C 1
ATOM 3793 O O . GLN B 1 210 ? 15.375 -8.297 11.539 1 97.88 210 GLN B O 1
ATOM 3798 N N . ILE B 1 211 ? 13.492 -7.977 12.586 1 98.5 211 ILE B N 1
ATOM 3799 C CA . ILE B 1 211 ? 12.688 -8.086 11.375 1 98.5 211 ILE B CA 1
ATOM 3800 C C . ILE B 1 211 ? 13.039 -6.949 10.422 1 98.5 211 ILE B C 1
ATOM 3802 O O . ILE B 1 211 ? 13.133 -7.152 9.203 1 98.5 211 ILE B O 1
ATOM 3806 N N . GLU B 1 212 ? 13.219 -5.754 10.953 1 98.19 212 GLU B N 1
ATOM 3807 C CA . GLU B 1 212 ? 13.648 -4.613 10.148 1 98.19 212 GLU B CA 1
ATOM 3808 C C . GLU B 1 212 ? 14.992 -4.887 9.477 1 98.19 212 GLU B C 1
ATOM 3810 O O . GLU B 1 212 ? 15.188 -4.555 8.305 1 98.19 212 GLU B O 1
ATOM 3815 N N . ASN B 1 213 ? 15.875 -5.473 10.219 1 98.31 213 ASN B N 1
ATOM 3816 C CA . ASN B 1 213 ? 17.172 -5.832 9.672 1 98.31 213 ASN B CA 1
ATOM 3817 C C . ASN B 1 213 ? 17.047 -6.852 8.539 1 98.31 213 ASN B C 1
ATOM 3819 O O . ASN B 1 213 ? 17.766 -6.781 7.547 1 98.31 213 ASN B O 1
ATOM 3823 N N . LEU B 1 214 ? 16.203 -7.785 8.727 1 98.75 214 LEU B N 1
ATOM 3824 C CA . LEU B 1 214 ? 15.977 -8.797 7.703 1 98.75 214 LEU B CA 1
ATOM 3825 C C . LEU B 1 214 ? 15.367 -8.172 6.453 1 98.75 214 LEU B C 1
ATOM 3827 O O . LEU B 1 214 ? 15.719 -8.547 5.332 1 98.75 214 LEU B O 1
ATOM 3831 N N . GLN B 1 215 ? 14.445 -7.223 6.645 1 98.75 215 GLN B N 1
ATOM 3832 C CA . GLN B 1 215 ? 13.883 -6.512 5.5 1 98.75 215 GLN B CA 1
ATOM 3833 C C . GLN B 1 215 ? 14.953 -5.707 4.77 1 98.75 215 GLN B C 1
ATOM 3835 O O . GLN B 1 215 ? 14.977 -5.676 3.535 1 98.75 215 GLN B O 1
ATOM 3840 N N . ASP B 1 216 ? 15.805 -5.094 5.523 1 98.75 216 ASP B N 1
ATOM 3841 C CA . ASP B 1 216 ? 16.906 -4.348 4.934 1 98.75 216 ASP B CA 1
ATOM 3842 C C . ASP B 1 216 ? 17.812 -5.258 4.094 1 98.75 216 ASP B C 1
ATOM 3844 O O . ASP B 1 216 ? 18.188 -4.898 2.98 1 98.75 216 ASP B O 1
ATOM 3848 N N . GLN B 1 217 ? 18.109 -6.387 4.645 1 98.62 217 GLN B N 1
ATOM 3849 C CA . GLN B 1 217 ? 18.938 -7.336 3.916 1 98.62 217 GLN B CA 1
ATOM 3850 C C . GLN B 1 217 ? 18.266 -7.785 2.623 1 98.62 217 GLN B C 1
ATOM 3852 O O . GLN B 1 217 ? 18.922 -7.891 1.581 1 98.62 217 GLN B O 1
ATOM 3857 N N . ALA B 1 218 ? 17.031 -8.031 2.711 1 98.88 218 ALA B N 1
ATOM 3858 C CA . ALA B 1 218 ? 16.281 -8.484 1.542 1 98.88 218 ALA B CA 1
ATOM 3859 C C . ALA B 1 218 ? 16.266 -7.418 0.449 1 98.88 218 ALA B C 1
ATOM 3861 O O . ALA B 1 218 ? 16.484 -7.723 -0.726 1 98.88 218 ALA B O 1
ATOM 3862 N N . GLN B 1 219 ? 15.969 -6.184 0.809 1 98.75 219 GLN B N 1
ATOM 3863 C CA . GLN B 1 219 ? 15.906 -5.141 -0.212 1 98.75 219 GLN B CA 1
ATOM 3864 C C . GLN B 1 219 ? 17.297 -4.828 -0.762 1 98.75 219 GLN B C 1
ATOM 3866 O O . GLN B 1 219 ? 17.438 -4.512 -1.944 1 98.75 219 GLN B O 1
ATOM 3871 N N . LEU B 1 220 ? 18.359 -4.949 0.078 1 98.56 220 LEU B N 1
ATOM 3872 C CA . LEU B 1 220 ? 19.703 -4.77 -0.426 1 98.56 220 LEU B CA 1
ATOM 3873 C C . LEU B 1 220 ? 20.062 -5.859 -1.433 1 98.56 220 LEU B C 1
ATOM 3875 O O . LEU B 1 220 ? 20.672 -5.578 -2.465 1 98.56 220 LEU B O 1
ATOM 3879 N N . MET B 1 221 ? 19.672 -7.047 -1.163 1 98.75 221 MET B N 1
ATOM 3880 C CA . MET B 1 221 ? 19.891 -8.156 -2.092 1 98.75 221 MET B CA 1
ATOM 3881 C C . MET B 1 221 ? 19.188 -7.895 -3.42 1 98.75 221 MET B C 1
ATOM 3883 O O . MET B 1 221 ? 19.75 -8.148 -4.484 1 98.75 221 MET B O 1
ATOM 3887 N N . LEU B 1 222 ? 17.969 -7.426 -3.32 1 98.81 222 LEU B N 1
ATOM 3888 C CA . LEU B 1 222 ? 17.219 -7.082 -4.52 1 98.81 222 LEU B CA 1
ATOM 3889 C C . LEU B 1 222 ? 17.953 -6.027 -5.34 1 98.81 222 LEU B C 1
ATOM 3891 O O . LEU B 1 222 ? 18.078 -6.164 -6.559 1 98.81 222 LEU B O 1
ATOM 3895 N N . GLY B 1 223 ? 18.375 -4.984 -4.625 1 98.31 223 GLY B N 1
ATOM 3896 C CA . GLY B 1 223 ? 19.109 -3.926 -5.297 1 98.31 223 GLY B CA 1
ATOM 3897 C C . GLY B 1 223 ? 20.391 -4.414 -5.957 1 98.31 223 GLY B C 1
ATOM 3898 O O . GLY B 1 223 ? 20.688 -4.039 -7.094 1 98.31 223 GLY B O 1
ATOM 3899 N N . HIS B 1 224 ? 21.141 -5.238 -5.254 1 98.06 224 HIS B N 1
ATOM 3900 C CA . HIS B 1 224 ? 22.375 -5.789 -5.793 1 98.06 224 HIS B CA 1
ATOM 3901 C C . HIS B 1 224 ? 22.109 -6.633 -7.035 1 98.06 224 HIS B C 1
ATOM 3903 O O . HIS B 1 224 ? 22.828 -6.52 -8.031 1 98.06 224 HIS B O 1
ATOM 3909 N N . HIS B 1 225 ? 21.125 -7.477 -6.977 1 98.38 225 HIS B N 1
ATOM 3910 C CA . HIS B 1 225 ? 20.781 -8.328 -8.109 1 98.38 225 HIS B CA 1
ATOM 3911 C C . HIS B 1 225 ? 20.359 -7.496 -9.312 1 98.38 225 HIS B C 1
ATOM 3913 O O . HIS B 1 225 ? 20.797 -7.75 -10.438 1 98.38 225 HIS B O 1
ATOM 3919 N N . ALA B 1 226 ? 19.484 -6.512 -9.086 1 97.62 226 ALA B N 1
ATOM 3920 C CA . ALA B 1 226 ? 18.984 -5.668 -10.164 1 97.62 226 ALA B CA 1
ATOM 3921 C C . ALA B 1 226 ? 20.125 -4.922 -10.859 1 97.62 226 ALA B C 1
ATOM 3923 O O . ALA B 1 226 ? 20.141 -4.824 -12.086 1 97.62 226 ALA B O 1
ATOM 3924 N N . ARG B 1 227 ? 21.031 -4.418 -10.07 1 96.25 227 ARG B N 1
ATOM 3925 C CA . ARG B 1 227 ? 22.172 -3.674 -10.625 1 96.25 227 ARG B CA 1
ATOM 3926 C C . ARG B 1 227 ? 23.094 -4.594 -11.406 1 96.25 227 ARG B C 1
ATOM 3928 O O . ARG B 1 227 ? 23.656 -4.191 -12.422 1 96.25 227 ARG B O 1
ATOM 3935 N N . ALA B 1 228 ? 23.266 -5.766 -10.93 1 97.69 228 ALA B N 1
ATOM 3936 C CA . ALA B 1 228 ? 24.156 -6.727 -11.578 1 97.69 228 ALA B CA 1
ATOM 3937 C C . ALA B 1 228 ? 23.562 -7.227 -12.891 1 97.69 228 ALA B C 1
ATOM 3939 O O . ALA B 1 228 ? 24.266 -7.375 -13.891 1 97.69 228 ALA B O 1
ATOM 3940 N N . GLN B 1 229 ? 22.281 -7.512 -12.938 1 96.44 229 GLN B N 1
ATOM 3941 C CA . GLN B 1 229 ? 21.609 -8.102 -14.094 1 96.44 229 GLN B CA 1
ATOM 3942 C C . GLN B 1 229 ? 21.297 -7.047 -15.148 1 96.44 229 GLN B C 1
ATOM 3944 O O . GLN B 1 229 ? 21.312 -7.336 -16.344 1 96.44 229 GLN B O 1
ATOM 3949 N N . GLN B 1 230 ? 20.953 -5.867 -14.688 1 95.44 230 GLN B N 1
ATOM 3950 C CA . GLN B 1 230 ? 20.594 -4.781 -15.594 1 95.44 230 GLN B CA 1
ATOM 3951 C C . GLN B 1 230 ? 21.266 -3.475 -15.188 1 95.44 230 GLN B C 1
ATOM 3953 O O . GLN B 1 230 ? 20.594 -2.531 -14.758 1 95.44 230 GLN B O 1
ATOM 3958 N N . PRO B 1 231 ? 22.594 -3.359 -15.406 1 93.88 231 PRO B N 1
ATOM 3959 C CA . PRO B 1 231 ? 23.344 -2.176 -14.969 1 93.88 231 PRO B CA 1
ATOM 3960 C C . PRO B 1 231 ? 22.875 -0.898 -15.672 1 93.88 231 PRO B C 1
ATOM 3962 O O . PRO B 1 231 ? 23.047 0.2 -15.141 1 93.88 231 PRO B O 1
ATOM 3965 N N . ASN B 1 232 ? 22.188 -1.012 -16.766 1 95.88 232 ASN B N 1
ATOM 3966 C CA . ASN B 1 232 ? 21.75 0.149 -17.531 1 95.88 232 ASN B CA 1
ATOM 3967 C C . ASN B 1 232 ? 20.344 0.583 -17.141 1 95.88 232 ASN B C 1
ATOM 3969 O O . ASN B 1 232 ? 19.781 1.488 -17.75 1 95.88 232 ASN B O 1
ATOM 3973 N N . SER B 1 233 ? 19.75 -0.009 -16.172 1 96.62 233 SER B N 1
ATOM 3974 C CA . SER B 1 233 ? 18.422 0.342 -15.672 1 96.62 233 SER B CA 1
ATOM 3975 C C . SER B 1 233 ? 18.484 0.766 -14.211 1 96.62 233 SER B C 1
ATOM 3977 O O . SER B 1 233 ? 17.953 0.066 -13.336 1 96.62 233 SER B O 1
ATOM 3979 N N . PRO B 1 234 ? 19 1.985 -14.008 1 96.12 234 PRO B N 1
ATOM 3980 C CA . PRO B 1 234 ? 19.188 2.426 -12.625 1 96.12 234 PRO B CA 1
ATOM 3981 C C . PRO B 1 234 ? 17.875 2.549 -11.859 1 96.12 234 PRO B C 1
ATOM 3983 O O . PRO B 1 234 ? 17.875 2.512 -10.625 1 96.12 234 PRO B O 1
ATOM 3986 N N . ALA B 1 235 ? 16.766 2.678 -12.555 1 98.12 235 ALA B N 1
ATOM 3987 C CA . ALA B 1 235 ? 15.477 2.865 -11.891 1 98.12 235 ALA B CA 1
ATOM 3988 C C . ALA B 1 235 ? 14.836 1.523 -11.547 1 98.12 235 ALA B C 1
ATOM 3990 O O . ALA B 1 235 ? 13.789 1.477 -10.898 1 98.12 235 ALA B O 1
ATOM 3991 N N . ARG B 1 236 ? 15.414 0.427 -11.891 1 98.19 236 ARG B N 1
ATOM 3992 C CA . ARG B 1 236 ? 14.766 -0.876 -11.797 1 98.19 236 ARG B CA 1
ATOM 3993 C C . ARG B 1 236 ? 14.5 -1.25 -10.344 1 98.19 236 ARG B C 1
ATOM 3995 O O . ARG B 1 236 ? 13.406 -1.695 -9.992 1 98.19 236 ARG B O 1
ATOM 4002 N N . PHE B 1 237 ? 15.586 -1.085 -9.523 1 98.62 237 PHE B N 1
ATOM 4003 C CA . PHE B 1 237 ? 15.422 -1.417 -8.109 1 98.62 237 PHE B CA 1
ATOM 4004 C C . PHE B 1 237 ? 14.219 -0.696 -7.523 1 98.62 237 PHE B C 1
ATOM 4006 O O . PHE B 1 237 ? 13.367 -1.318 -6.879 1 98.62 237 PHE B O 1
ATOM 4013 N N . GLY B 1 238 ? 14.117 0.622 -7.715 1 98.69 238 GLY B N 1
ATOM 4014 C CA . GLY B 1 238 ? 12.984 1.394 -7.238 1 98.69 238 GLY B CA 1
ATOM 4015 C C . GLY B 1 238 ? 11.664 0.955 -7.852 1 98.69 238 GLY B C 1
ATOM 4016 O O . GLY B 1 238 ? 10.648 0.88 -7.16 1 98.69 238 GLY B O 1
ATOM 4017 N N . ARG B 1 239 ? 11.664 0.652 -9.102 1 98.44 239 ARG B N 1
ATOM 4018 C CA . ARG B 1 239 ? 10.453 0.195 -9.781 1 98.44 239 ARG B CA 1
ATOM 4019 C C . ARG B 1 239 ? 9.93 -1.092 -9.156 1 98.44 239 ARG B C 1
ATOM 4021 O O . ARG B 1 239 ? 8.719 -1.255 -8.992 1 98.44 239 ARG B O 1
ATOM 4028 N N . LEU B 1 240 ? 10.828 -1.979 -8.867 1 98.75 240 LEU B N 1
ATOM 4029 C CA . LEU B 1 240 ? 10.438 -3.248 -8.266 1 98.75 240 LEU B CA 1
ATOM 4030 C C . LEU B 1 240 ? 9.797 -3.027 -6.898 1 98.75 240 LEU B C 1
ATOM 4032 O O . LEU B 1 240 ? 8.773 -3.637 -6.582 1 98.75 240 LEU B O 1
ATOM 4036 N N . LEU B 1 241 ? 10.406 -2.139 -6.09 1 98.88 241 LEU B N 1
ATOM 4037 C CA . LEU B 1 241 ? 9.844 -1.849 -4.773 1 98.88 241 LEU B CA 1
ATOM 4038 C C . LEU B 1 241 ? 8.484 -1.183 -4.898 1 98.88 241 LEU B C 1
ATOM 4040 O O . LEU B 1 241 ? 7.582 -1.449 -4.098 1 98.88 241 LEU B O 1
ATOM 4044 N N . LEU B 1 242 ? 8.32 -0.371 -5.906 1 98.75 242 LEU B N 1
ATOM 4045 C CA . LEU B 1 242 ? 7.086 0.387 -6.09 1 98.75 242 LEU B CA 1
ATOM 4046 C C . LEU B 1 242 ? 5.984 -0.499 -6.66 1 98.75 242 LEU B C 1
ATOM 4048 O O . LEU B 1 242 ? 4.828 -0.079 -6.746 1 98.75 242 LEU B O 1
ATOM 4052 N N . LEU B 1 243 ? 6.32 -1.745 -7 1 98.62 243 LEU B N 1
ATOM 4053 C CA . LEU B 1 243 ? 5.316 -2.721 -7.41 1 98.62 243 LEU B CA 1
ATOM 4054 C C . LEU B 1 243 ? 4.625 -3.332 -6.195 1 98.62 243 LEU B C 1
ATOM 4056 O O . LEU B 1 243 ? 3.496 -3.816 -6.297 1 98.62 243 LEU B O 1
ATOM 4060 N N . LEU B 1 244 ? 5.277 -3.355 -5.086 1 98.81 244 LEU B N 1
ATOM 4061 C CA . LEU B 1 244 ? 4.848 -4.113 -3.918 1 98.81 244 LEU B CA 1
ATOM 4062 C C . LEU B 1 244 ? 3.521 -3.582 -3.383 1 98.81 244 LEU B C 1
ATOM 4064 O O . LEU B 1 244 ? 2.633 -4.359 -3.025 1 98.81 244 LEU B O 1
ATOM 4068 N N . PRO B 1 245 ? 3.312 -2.27 -3.373 1 97.75 245 PRO B N 1
ATOM 4069 C CA . PRO B 1 245 ? 2.045 -1.755 -2.848 1 97.75 245 PRO B CA 1
ATOM 4070 C C . PRO B 1 245 ? 0.841 -2.199 -3.676 1 97.75 245 PRO B C 1
ATOM 4072 O O . PRO B 1 245 ? -0.282 -2.24 -3.166 1 97.75 245 PRO B O 1
ATOM 4075 N N . LEU B 1 246 ? 1.042 -2.52 -4.895 1 97.94 246 LEU B N 1
ATOM 4076 C CA . LEU B 1 246 ? -0.056 -2.953 -5.754 1 97.94 246 LEU B CA 1
ATOM 4077 C C . LEU B 1 246 ? -0.685 -4.238 -5.219 1 97.94 246 LEU B C 1
ATOM 4079 O O . LEU B 1 246 ? -1.861 -4.508 -5.469 1 97.94 246 LEU B O 1
ATOM 4083 N N . LEU B 1 247 ? 0.063 -5.027 -4.504 1 98.5 247 LEU B N 1
ATOM 4084 C CA . LEU B 1 247 ? -0.402 -6.297 -3.955 1 98.5 247 LEU B CA 1
ATOM 4085 C C . LEU B 1 247 ? -1.403 -6.066 -2.828 1 98.5 247 LEU B C 1
ATOM 4087 O O . LEU B 1 247 ? -2.104 -6.996 -2.416 1 98.5 247 LEU B O 1
ATOM 4091 N N . ARG B 1 248 ? -1.468 -4.82 -2.369 1 97.62 248 ARG B N 1
ATOM 4092 C CA . ARG B 1 248 ? -2.314 -4.504 -1.222 1 97.62 248 ARG B CA 1
ATOM 4093 C C . ARG B 1 248 ? -3.551 -3.725 -1.653 1 97.62 248 ARG B C 1
ATOM 4095 O O . ARG B 1 248 ? -4.348 -3.303 -0.813 1 97.62 248 ARG B O 1
ATOM 4102 N N . MET B 1 249 ? -3.717 -3.562 -2.945 1 96.25 249 MET B N 1
ATOM 4103 C CA . MET B 1 249 ? -4.848 -2.789 -3.449 1 96.25 249 MET B CA 1
ATOM 4104 C C . MET B 1 249 ? -6.168 -3.496 -3.156 1 96.25 249 MET B C 1
ATOM 4106 O O . MET B 1 249 ? -7.191 -2.846 -2.947 1 96.25 249 MET B O 1
ATOM 4110 N N . VAL B 1 250 ? -6.105 -4.812 -3.258 1 96.56 250 VAL B N 1
ATOM 4111 C CA . VAL B 1 250 ? -7.25 -5.621 -2.857 1 96.56 250 VAL B CA 1
ATOM 4112 C C . VAL B 1 250 ? -7.027 -6.172 -1.45 1 96.56 250 VAL B C 1
ATOM 4114 O O . VAL B 1 250 ? -6.047 -6.879 -1.201 1 96.56 250 VAL B O 1
ATOM 4117 N N . PRO B 1 251 ? -7.906 -5.777 -0.528 1 95.88 251 PRO B N 1
ATOM 4118 C CA . PRO B 1 251 ? -7.73 -6.234 0.853 1 95.88 251 PRO B CA 1
ATOM 4119 C C . PRO B 1 251 ? -7.699 -7.754 0.974 1 95.88 251 PRO B C 1
ATOM 4121 O O . PRO B 1 251 ? -8.336 -8.453 0.183 1 95.88 251 PRO B O 1
ATOM 4124 N N . ALA B 1 252 ? -7.086 -8.219 2.012 1 97.31 252 ALA B N 1
ATOM 4125 C CA . ALA B 1 252 ? -6.891 -9.648 2.236 1 97.31 252 ALA B CA 1
ATOM 4126 C C . ALA B 1 252 ? -8.227 -10.375 2.32 1 97.31 252 ALA B C 1
ATOM 4128 O O . ALA B 1 252 ? -8.359 -11.508 1.838 1 97.31 252 ALA B O 1
ATOM 4129 N N . SER B 1 253 ? -9.211 -9.758 2.949 1 95.19 253 SER B N 1
ATOM 4130 C CA . SER B 1 253 ? -10.523 -10.391 3.088 1 95.19 253 SER B CA 1
ATOM 4131 C C . SER B 1 253 ? -11.172 -10.617 1.729 1 95.19 253 SER B C 1
ATOM 4133 O O . SER B 1 253 ? -11.883 -11.609 1.534 1 95.19 253 SER B O 1
ATOM 4135 N N . ARG B 1 254 ? -10.914 -9.727 0.788 1 95.38 254 ARG B N 1
ATOM 4136 C CA . ARG B 1 254 ? -11.477 -9.859 -0.554 1 95.38 254 ARG B CA 1
ATOM 4137 C C . ARG B 1 254 ? -10.695 -10.883 -1.372 1 95.38 254 ARG B C 1
ATOM 4139 O O . ARG B 1 254 ? -11.266 -11.594 -2.195 1 95.38 254 ARG B O 1
ATOM 4146 N N . VAL B 1 255 ? -9.414 -10.938 -1.146 1 97.44 255 VAL B N 1
ATOM 4147 C CA . VAL B 1 255 ? -8.609 -11.992 -1.767 1 97.44 255 VAL B CA 1
ATOM 4148 C C . VAL B 1 255 ? -9.102 -13.359 -1.297 1 97.44 255 VAL B C 1
ATOM 4150 O O . VAL B 1 255 ? -9.25 -14.281 -2.1 1 97.44 255 VAL B O 1
ATOM 4153 N N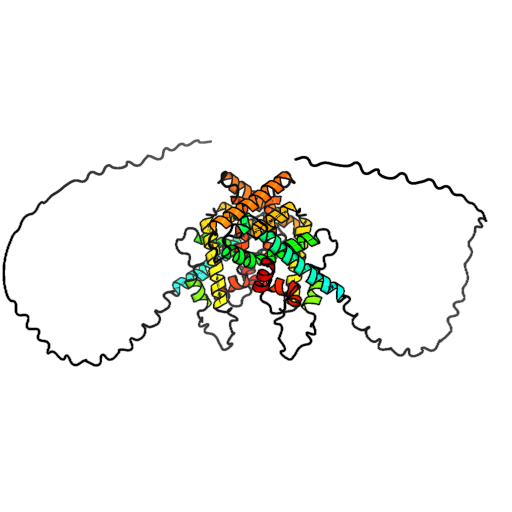 . GLU B 1 256 ? -9.344 -13.477 0.014 1 96.56 256 GLU B N 1
ATOM 4154 C CA . GLU B 1 256 ? -9.891 -14.703 0.585 1 96.56 256 GLU B CA 1
ATOM 4155 C C . GLU B 1 256 ? -11.203 -15.086 -0.083 1 96.56 256 GLU B C 1
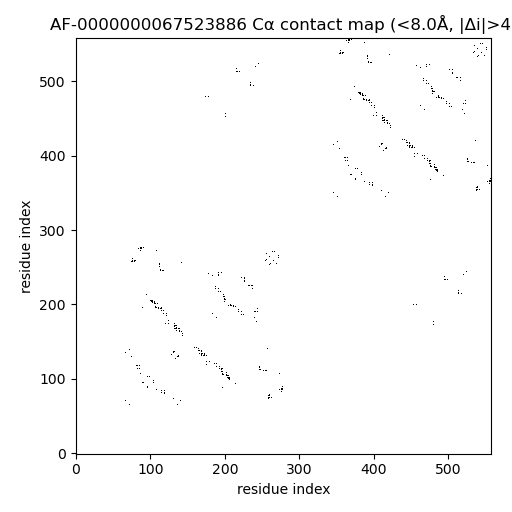ATOM 4157 O O . GLU B 1 256 ? -11.422 -16.25 -0.427 1 96.56 256 GLU B O 1
ATOM 4162 N N . LEU B 1 257 ? -12.055 -14.156 -0.301 1 93.19 257 LEU B N 1
ATOM 4163 C CA . LEU B 1 257 ? -13.359 -14.375 -0.906 1 93.19 257 LEU B CA 1
ATOM 4164 C C . LEU B 1 257 ? -13.219 -14.867 -2.342 1 93.19 257 LEU B C 1
ATOM 4166 O O . LEU B 1 257 ? -13.875 -15.836 -2.74 1 93.19 257 LEU B O 1
ATOM 4170 N N . ILE B 1 258 ? -12.375 -14.234 -3.094 1 94.06 258 ILE B N 1
ATOM 4171 C CA . ILE B 1 258 ? -12.242 -14.484 -4.527 1 94.06 258 ILE B CA 1
ATOM 4172 C C . ILE B 1 258 ? -11.57 -15.828 -4.762 1 94.06 258 ILE B C 1
ATOM 4174 O O . ILE B 1 258 ? -12.023 -16.625 -5.586 1 94.06 258 ILE B O 1
ATOM 4178 N N . TYR B 1 259 ? -10.617 -16.141 -3.98 1 95.19 259 TYR B N 1
ATOM 4179 C CA . TYR B 1 259 ? -9.766 -17.266 -4.348 1 95.19 259 TYR B CA 1
ATOM 4180 C C . TYR B 1 259 ? -10.023 -18.469 -3.445 1 95.19 259 TYR B C 1
ATOM 4182 O O . TYR B 1 259 ? -9.695 -19.609 -3.797 1 95.19 259 TYR B O 1
ATOM 4190 N N . PHE B 1 260 ? -10.656 -18.25 -2.242 1 94.38 260 PHE B N 1
ATOM 4191 C CA . PHE B 1 260 ? -10.578 -19.344 -1.289 1 94.38 260 PHE B CA 1
ATOM 4192 C C . PHE B 1 260 ? -11.945 -19.625 -0.674 1 94.38 260 PHE B C 1
ATOM 4194 O O . PHE B 1 260 ? -12.148 -20.672 -0.053 1 94.38 260 PHE B O 1
ATOM 4201 N N . HIS B 1 261 ? -12.789 -18.734 -0.789 1 89.88 261 HIS B N 1
ATOM 4202 C CA . HIS B 1 261 ? -14.062 -18.875 -0.092 1 89.88 261 HIS B CA 1
ATOM 4203 C C . HIS B 1 261 ? -14.75 -20.188 -0.462 1 89.88 261 HIS B C 1
ATOM 4205 O O . HIS B 1 261 ? -15.352 -20.844 0.394 1 89.88 261 HIS B O 1
ATOM 4211 N N . ARG B 1 262 ? -14.68 -20.562 -1.633 1 85.75 262 ARG B N 1
ATOM 4212 C CA . ARG B 1 262 ? -15.344 -21.781 -2.092 1 85.75 262 ARG B CA 1
ATOM 4213 C C . ARG B 1 262 ? -14.695 -23.031 -1.476 1 85.75 262 ARG B C 1
ATOM 4215 O O . ARG B 1 262 ? -15.367 -24.031 -1.233 1 85.75 262 ARG B O 1
ATOM 4222 N N . THR B 1 263 ? -13.453 -22.953 -1.266 1 88.12 263 THR B N 1
ATOM 4223 C CA . THR B 1 263 ? -12.695 -24.109 -0.789 1 88.12 263 THR B CA 1
ATOM 4224 C C . THR B 1 263 ? -12.727 -24.188 0.735 1 88.12 263 THR B C 1
ATOM 4226 O O . THR B 1 263 ? -12.859 -25.266 1.306 1 88.12 263 THR B O 1
ATOM 4229 N N . ILE B 1 264 ? -12.672 -23.094 1.39 1 91.31 264 ILE B N 1
ATOM 4230 C CA . ILE B 1 264 ? -12.469 -23.156 2.832 1 91.31 264 ILE B CA 1
ATOM 4231 C C . ILE B 1 264 ? -13.773 -22.797 3.551 1 91.31 264 ILE B C 1
ATOM 4233 O O . ILE B 1 264 ? -13.906 -23.031 4.754 1 91.31 264 ILE B O 1
ATOM 4237 N N . GLY B 1 265 ? -14.703 -22.219 2.867 1 86.38 265 GLY B N 1
ATOM 4238 C CA . GLY B 1 265 ? -15.969 -21.844 3.479 1 86.38 265 GLY B CA 1
ATOM 4239 C C . GLY B 1 265 ? -15.812 -20.844 4.609 1 86.38 265 GLY B C 1
ATOM 4240 O O . GLY B 1 265 ? -15.148 -19.812 4.449 1 86.38 265 GLY B O 1
ATOM 4241 N N . ASN B 1 266 ? -16.297 -21.25 5.754 1 88.19 266 ASN B N 1
ATOM 4242 C CA . ASN B 1 266 ? -16.312 -20.328 6.887 1 88.19 266 ASN B CA 1
ATOM 4243 C C . ASN B 1 266 ? -15.109 -20.531 7.797 1 88.19 266 ASN B C 1
ATOM 4245 O O . ASN B 1 266 ? -15.008 -19.906 8.852 1 88.19 266 ASN B O 1
ATOM 4249 N N . THR B 1 267 ? -14.258 -21.391 7.41 1 93.25 267 THR B N 1
ATOM 4250 C CA . THR B 1 267 ? -13.039 -21.578 8.188 1 93.25 267 THR B CA 1
ATOM 4251 C C . THR B 1 267 ? -12.18 -20.328 8.164 1 93.25 267 THR B C 1
ATOM 4253 O O . THR B 1 267 ? -11.836 -19.828 7.09 1 93.25 267 THR B O 1
ATOM 4256 N N . PRO B 1 268 ? -11.875 -19.781 9.391 1 94.06 268 PRO B N 1
ATOM 4257 C CA . PRO B 1 268 ? -11.016 -18.594 9.406 1 94.06 268 PRO B CA 1
ATOM 4258 C C . PRO B 1 268 ? -9.664 -18.828 8.727 1 94.06 268 PRO B C 1
ATOM 4260 O O . PRO B 1 268 ? -9.086 -19.906 8.867 1 94.06 268 PRO B O 1
ATOM 4263 N N . MET B 1 269 ? -9.172 -17.859 7.949 1 95 269 MET B N 1
ATOM 4264 C CA . MET B 1 269 ? -7.91 -17.969 7.227 1 95 269 MET B CA 1
ATOM 4265 C C . MET B 1 269 ? -6.766 -18.297 8.18 1 95 269 MET B C 1
ATOM 4267 O O . MET B 1 269 ? -5.84 -19.031 7.812 1 95 269 MET B O 1
ATOM 4271 N N . GLU B 1 270 ? -6.832 -17.781 9.391 1 95.25 270 GLU B N 1
ATOM 4272 C CA . GLU B 1 270 ? -5.812 -18.031 10.398 1 95.25 270 GLU B CA 1
ATOM 4273 C C . GLU B 1 270 ? -5.664 -19.531 10.656 1 95.25 270 GLU B C 1
ATOM 4275 O O . GLU B 1 270 ? -4.547 -20.031 10.82 1 95.25 270 GLU B O 1
ATOM 4280 N N . LYS B 1 271 ? -6.777 -20.234 10.727 1 96.06 271 LYS B N 1
ATOM 4281 C CA . LYS B 1 271 ? -6.754 -21.672 10.953 1 96.06 271 LYS B CA 1
ATOM 4282 C C . LYS B 1 271 ? -6.172 -22.406 9.742 1 96.06 271 LYS B C 1
ATOM 4284 O O . LYS B 1 271 ? -5.406 -23.359 9.898 1 96.06 271 LYS B O 1
ATOM 4289 N N . VAL B 1 272 ? -6.547 -21.984 8.586 1 96.44 272 VAL B N 1
ATOM 4290 C CA . VAL B 1 272 ? -6.031 -22.578 7.352 1 96.44 272 VAL B CA 1
ATOM 4291 C C . VAL B 1 272 ? -4.512 -22.438 7.309 1 96.44 272 VAL B C 1
ATOM 4293 O O . VAL B 1 272 ? -3.805 -23.406 7.004 1 96.44 272 VAL B O 1
ATOM 4296 N N . LEU B 1 273 ? -4.027 -21.25 7.617 1 97.5 273 LEU B N 1
ATOM 4297 C CA . LEU B 1 273 ? -2.596 -20.969 7.609 1 97.5 273 LEU B CA 1
ATOM 4298 C C . LEU B 1 273 ? -1.871 -21.812 8.656 1 97.5 273 LEU B C 1
ATOM 4300 O O . LEU B 1 273 ? -0.783 -22.328 8.391 1 97.5 273 LEU B O 1
ATOM 4304 N N . CYS B 1 274 ? -2.473 -21.953 9.828 1 95.81 274 CYS B N 1
ATOM 4305 C CA . CYS B 1 274 ? -1.896 -22.766 10.891 1 95.81 274 CYS B CA 1
ATOM 4306 C C . CYS B 1 274 ? -1.764 -24.219 10.453 1 95.81 274 CYS B C 1
ATOM 4308 O O . CYS B 1 274 ? -0.738 -24.844 10.703 1 95.81 274 CYS B O 1
ATOM 4310 N N . ASP B 1 275 ? -2.807 -24.688 9.836 1 95.06 275 ASP B N 1
ATOM 4311 C CA . ASP B 1 275 ? -2.795 -26.062 9.359 1 95.06 275 ASP B CA 1
ATOM 4312 C C . ASP B 1 275 ? -1.715 -26.266 8.297 1 95.06 275 ASP B C 1
ATOM 4314 O O . ASP B 1 275 ? -1.048 -27.312 8.281 1 95.06 275 ASP B O 1
ATOM 4318 N N . MET B 1 276 ? -1.584 -25.328 7.422 1 94 276 MET B N 1
ATOM 4319 C CA . MET B 1 276 ? -0.57 -25.406 6.375 1 94 276 MET B CA 1
ATOM 4320 C C . MET B 1 276 ? 0.833 -25.344 6.969 1 94 276 MET B C 1
ATOM 4322 O O . MET B 1 276 ? 1.75 -26 6.473 1 94 276 MET B O 1
ATOM 4326 N N . TYR B 1 277 ? 0.975 -24.5 7.98 1 94.44 277 TYR B N 1
ATOM 4327 C CA . TYR B 1 277 ? 2.279 -24.312 8.609 1 94.44 277 TYR B CA 1
ATOM 4328 C C . TYR B 1 277 ? 2.723 -25.578 9.336 1 94.44 277 TYR B C 1
ATOM 4330 O O . TYR B 1 277 ? 3.918 -25.875 9.406 1 94.44 277 TYR B O 1
ATOM 4338 N N . LYS B 1 278 ? 1.826 -26.344 9.914 1 91.5 278 LYS B N 1
ATOM 4339 C CA . LYS B 1 278 ? 2.115 -27.578 10.656 1 91.5 278 LYS B CA 1
ATOM 4340 C C . LYS B 1 278 ? 2.504 -28.703 9.711 1 91.5 278 LYS B C 1
ATOM 4342 O O . LYS B 1 278 ? 3.184 -29.656 10.117 1 91.5 278 LYS B O 1
ATOM 4347 N N . ASN B 1 279 ? 2.031 -28.688 8.5 1 84.94 279 ASN B N 1
ATOM 4348 C CA . ASN B 1 279 ? 2.316 -29.734 7.516 1 84.94 279 ASN B CA 1
ATOM 4349 C C . ASN B 1 279 ? 3.633 -29.469 6.789 1 84.94 279 ASN B C 1
ATOM 4351 O O . ASN B 1 279 ? 4.188 -30.375 6.156 1 84.94 279 ASN B O 1
#